Protein AF-A0A2A5CJ73-F1 (afdb_monomer_lite)

Structure (mmCIF, N/CA/C/O backbone):
data_AF-A0A2A5CJ73-F1
#
_entry.id   AF-A0A2A5CJ73-F1
#
loop_
_atom_site.group_PDB
_atom_site.id
_atom_site.type_symbol
_atom_site.label_atom_id
_atom_site.label_alt_id
_atom_site.label_comp_id
_atom_site.label_asym_id
_atom_site.label_entity_id
_atom_site.label_seq_id
_atom_site.pdbx_PDB_ins_code
_atom_site.Cartn_x
_atom_site.Cartn_y
_atom_site.Cartn_z
_atom_site.occupancy
_atom_site.B_iso_or_equiv
_atom_site.auth_seq_id
_atom_site.auth_comp_id
_atom_site.auth_asym_id
_atom_site.auth_atom_id
_atom_site.pdbx_PDB_model_num
ATOM 1 N N . MET A 1 1 ? -49.076 5.852 15.971 1.00 58.66 1 MET A N 1
ATOM 2 C CA . MET A 1 1 ? -48.192 5.176 14.999 1.00 58.66 1 MET A CA 1
ATOM 3 C C . MET A 1 1 ? -48.454 3.709 15.207 1.00 58.66 1 MET A C 1
ATOM 5 O O . MET A 1 1 ? -48.159 3.227 16.291 1.00 58.66 1 MET A O 1
ATOM 9 N N . ASP A 1 2 ? -49.042 3.044 14.218 1.00 82.94 2 ASP A N 1
ATOM 10 C CA . ASP A 1 2 ? -49.615 1.703 14.428 1.00 82.94 2 ASP A CA 1
ATOM 11 C C . ASP A 1 2 ? -48.702 0.592 13.888 1.00 82.94 2 ASP A C 1
ATOM 13 O O . ASP A 1 2 ? -49.041 -0.583 13.929 1.00 82.94 2 ASP A O 1
ATOM 17 N N . HIS A 1 3 ? -47.529 0.969 13.371 1.00 87.12 3 HIS A N 1
ATOM 18 C CA . HIS A 1 3 ? -46.555 0.065 12.771 1.00 87.12 3 HIS A CA 1
ATOM 19 C C . HIS A 1 3 ? -45.143 0.436 13.234 1.00 87.12 3 HIS A C 1
ATOM 21 O O . HIS A 1 3 ? -44.822 1.616 13.390 1.00 87.12 3 HIS A O 1
ATOM 27 N N . CYS A 1 4 ? -44.294 -0.575 13.408 1.00 87.38 4 CYS A N 1
ATOM 28 C CA . CYS A 1 4 ? -42.880 -0.443 13.747 1.00 87.38 4 CYS A CA 1
ATOM 29 C C . CYS A 1 4 ? -42.056 -1.306 12.783 1.00 87.38 4 CYS A C 1
ATOM 31 O O . CYS A 1 4 ? -42.380 -2.474 12.577 1.00 87.38 4 CYS A O 1
ATOM 33 N N . LEU A 1 5 ? -40.999 -0.741 12.192 1.00 90.50 5 LEU A N 1
ATOM 34 C CA . LEU A 1 5 ? -40.045 -1.496 11.379 1.00 90.50 5 LEU A CA 1
ATOM 35 C C . LEU A 1 5 ? -38.851 -1.895 12.249 1.00 90.50 5 LEU A C 1
ATOM 37 O O . LEU A 1 5 ? -38.089 -1.035 12.690 1.00 90.50 5 LEU A O 1
ATOM 41 N N . ILE A 1 6 ? -38.666 -3.198 12.452 1.00 90.50 6 ILE A N 1
ATOM 42 C CA . ILE A 1 6 ? -37.504 -3.752 13.151 1.00 90.50 6 ILE A CA 1
ATOM 43 C C . ILE A 1 6 ? -36.533 -4.292 12.101 1.00 90.50 6 ILE A C 1
ATOM 45 O O . ILE A 1 6 ? -36.858 -5.214 11.357 1.00 90.50 6 ILE A O 1
ATOM 49 N N . LEU A 1 7 ? -35.333 -3.714 12.043 1.00 89.06 7 LEU A N 1
ATOM 50 C CA . LEU A 1 7 ? -34.237 -4.204 11.210 1.00 89.06 7 LEU A CA 1
ATOM 51 C C . LEU A 1 7 ? -33.224 -4.912 12.106 1.00 89.06 7 LEU A C 1
ATOM 53 O O . LEU A 1 7 ? -32.677 -4.304 13.025 1.00 89.06 7 LEU A O 1
ATOM 57 N N . THR A 1 8 ? -32.968 -6.187 11.830 1.00 87.31 8 THR A N 1
ATOM 58 C CA . THR A 1 8 ? -32.001 -6.996 12.576 1.00 87.31 8 THR A CA 1
ATOM 59 C C . THR A 1 8 ? -30.959 -7.609 11.646 1.00 87.31 8 THR A C 1
ATOM 61 O O . THR A 1 8 ? -31.135 -7.671 10.428 1.00 87.31 8 THR A O 1
ATOM 64 N N . ASN A 1 9 ? -29.843 -8.044 12.220 1.00 86.19 9 ASN A N 1
ATOM 65 C CA . ASN A 1 9 ? -28.804 -8.760 11.497 1.00 86.19 9 ASN A CA 1
ATOM 66 C C . ASN A 1 9 ? -29.213 -10.233 11.295 1.00 86.19 9 ASN A C 1
ATOM 68 O O . ASN A 1 9 ? -29.682 -10.876 12.229 1.00 86.19 9 ASN A O 1
ATOM 72 N N . TYR A 1 10 ? -29.000 -10.767 10.087 1.00 88.56 10 TYR A N 1
ATOM 73 C CA . TYR A 1 10 ? -29.369 -12.144 9.733 1.00 88.56 10 TYR A CA 1
ATOM 74 C C . TYR A 1 10 ? -28.684 -13.204 10.614 1.00 88.56 10 TYR A C 1
ATOM 76 O O . TYR A 1 10 ? -29.333 -14.147 11.057 1.00 88.56 10 TYR A O 1
ATOM 84 N N . GLU A 1 11 ? -27.396 -13.034 10.916 1.00 90.44 11 GLU A N 1
ATOM 85 C CA . GLU A 1 11 ? -26.619 -13.971 11.740 1.00 90.44 11 GLU A CA 1
ATOM 86 C C . GLU A 1 11 ? -27.089 -13.955 13.198 1.00 90.44 11 GLU A C 1
ATOM 88 O O . GLU A 1 11 ? -27.282 -15.013 13.787 1.00 90.44 11 GLU A O 1
ATOM 93 N N . TYR A 1 12 ? -27.360 -12.772 13.752 1.00 88.94 12 TYR A N 1
ATOM 94 C CA . TYR A 1 12 ? -27.944 -12.614 15.083 1.00 88.94 12 TYR A CA 1
ATOM 95 C C . TYR A 1 12 ? -29.356 -13.202 15.153 1.00 88.94 12 TYR A C 1
ATOM 97 O O . TYR A 1 12 ? -29.697 -13.864 16.124 1.00 88.94 12 TYR A O 1
ATOM 105 N N . ALA A 1 13 ? -30.173 -13.018 14.115 1.00 90.25 13 ALA A N 1
ATOM 106 C CA . ALA A 1 13 ? -31.511 -13.597 14.079 1.00 90.25 13 ALA A CA 1
ATOM 107 C C . ALA A 1 13 ? -31.481 -15.136 14.017 1.00 90.25 13 ALA A C 1
ATOM 109 O O . ALA A 1 13 ? -32.323 -15.784 14.629 1.00 90.25 13 ALA A O 1
ATOM 110 N N . LYS A 1 14 ? -30.501 -15.726 13.316 1.00 89.56 14 LYS A N 1
ATOM 111 C CA . LYS A 1 14 ? -30.295 -17.186 13.259 1.00 89.56 14 LYS A CA 1
ATOM 112 C C . LYS A 1 14 ? -29.627 -17.756 14.510 1.00 89.56 14 LYS A C 1
ATOM 114 O O . LYS A 1 14 ? -29.881 -18.905 14.852 1.00 89.56 14 LYS A O 1
ATOM 119 N N . ASN A 1 15 ? -28.760 -16.987 15.163 1.00 89.38 15 ASN A N 1
ATOM 120 C CA . ASN A 1 15 ? -28.039 -17.399 16.360 1.00 89.38 15 ASN A CA 1
ATOM 121 C C . ASN A 1 15 ? -28.014 -16.269 17.410 1.00 89.38 15 ASN A C 1
ATOM 123 O O . ASN A 1 15 ? -26.980 -15.623 17.611 1.00 89.38 15 ASN A O 1
ATOM 127 N N . PRO A 1 16 ? -29.141 -16.029 18.104 1.00 87.50 16 PRO A N 1
ATOM 128 C CA . PRO A 1 16 ? -29.264 -14.917 19.048 1.00 87.50 16 PRO A CA 1
ATOM 129 C C . PRO A 1 16 ? -28.414 -15.094 20.311 1.00 87.50 16 PRO A C 1
ATOM 131 O O . PRO A 1 16 ? -28.122 -14.120 21.000 1.00 87.50 16 PRO A O 1
ATOM 134 N N . ASN A 1 17 ? -27.978 -16.324 20.595 1.00 86.75 17 ASN A N 1
ATOM 135 C CA . ASN A 1 17 ? -27.164 -16.678 21.758 1.00 86.75 17 ASN A CA 1
ATOM 136 C C . ASN A 1 17 ? -25.665 -16.770 21.418 1.00 86.75 17 ASN A C 1
ATOM 138 O O . ASN A 1 17 ? -24.947 -17.573 22.012 1.00 86.75 17 ASN A O 1
ATOM 142 N N . THR A 1 18 ? -25.193 -15.992 20.437 1.00 83.44 18 THR A N 1
ATOM 143 C CA . THR A 1 18 ? -23.768 -15.945 20.072 1.00 83.44 18 THR A CA 1
ATOM 144 C C . THR A 1 18 ? -22.880 -15.624 21.281 1.00 83.44 18 THR A C 1
ATOM 146 O O . THR A 1 18 ? -23.208 -14.766 22.103 1.00 83.44 18 THR A O 1
ATOM 149 N N . GLU A 1 19 ? -21.727 -16.292 21.375 1.00 79.62 19 GLU A N 1
ATOM 150 C CA . GLU A 1 19 ? -20.749 -16.077 22.450 1.00 79.62 19 GLU A CA 1
ATOM 151 C C . GLU A 1 19 ? -20.142 -14.664 22.413 1.00 79.62 19 GLU A C 1
ATOM 153 O O . GLU A 1 19 ? -19.728 -14.143 23.449 1.00 79.62 19 GLU A O 1
ATOM 158 N N . ASN A 1 20 ? -20.108 -14.029 21.234 1.00 82.81 20 ASN A N 1
ATOM 159 C CA . ASN A 1 20 ? -19.578 -12.681 21.049 1.00 82.81 20 ASN A CA 1
ATOM 160 C C . ASN A 1 20 ? -20.582 -11.767 20.319 1.00 82.81 20 ASN A C 1
ATOM 162 O O . ASN A 1 20 ? -20.511 -11.610 19.101 1.00 82.81 20 ASN A O 1
ATOM 166 N N . PRO A 1 21 ? -21.502 -11.100 21.040 1.00 79.25 21 PRO A N 1
ATOM 167 C CA . PRO A 1 21 ? -22.485 -10.198 20.431 1.00 79.25 21 PRO A CA 1
ATOM 168 C C . PRO A 1 21 ? -21.877 -8.900 19.870 1.00 79.25 21 PRO A C 1
ATOM 170 O O . PRO A 1 21 ? -22.584 -8.129 19.224 1.00 79.25 21 PRO A O 1
ATOM 173 N N . LEU A 1 22 ? -20.590 -8.630 20.132 1.00 81.69 22 LEU A N 1
ATOM 174 C CA . LEU A 1 22 ? -19.850 -7.492 19.576 1.00 81.69 22 LEU A CA 1
ATOM 175 C C . LEU A 1 22 ? -19.049 -7.866 18.322 1.00 81.69 22 LEU A C 1
ATOM 177 O O . LEU A 1 22 ? -18.418 -6.991 17.728 1.00 81.69 22 LEU A O 1
ATOM 181 N N . GLU A 1 23 ? -19.056 -9.140 17.918 1.00 83.69 23 GLU A N 1
ATOM 182 C CA . GLU A 1 23 ? -18.410 -9.566 16.683 1.00 83.69 23 GLU A CA 1
ATOM 183 C C . GLU A 1 23 ? -19.016 -8.824 15.487 1.00 83.69 23 GLU A C 1
ATOM 185 O O . GLU A 1 23 ? -20.234 -8.656 15.358 1.00 83.69 23 GLU A O 1
ATOM 190 N N . LYS A 1 24 ? -18.148 -8.351 14.590 1.00 84.50 24 LYS A N 1
ATOM 191 C CA . LYS A 1 24 ? -18.603 -7.725 13.354 1.00 84.50 24 LYS A CA 1
ATOM 192 C C . LYS A 1 24 ? -19.296 -8.770 12.492 1.00 84.50 24 LYS A C 1
ATOM 194 O O . LYS A 1 24 ? -18.720 -9.806 12.184 1.00 84.50 24 LYS A O 1
ATOM 199 N N . ARG A 1 25 ? -20.504 -8.436 12.037 1.00 87.69 25 ARG A N 1
ATOM 200 C CA . ARG A 1 25 ? -21.247 -9.251 11.072 1.00 87.69 25 ARG A CA 1
ATOM 201 C C . ARG A 1 25 ? -20.439 -9.545 9.810 1.00 87.69 25 ARG A C 1
ATOM 203 O O . ARG A 1 25 ? -19.621 -8.726 9.376 1.00 87.69 25 ARG A O 1
ATOM 210 N N . THR A 1 26 ? -20.768 -10.643 9.145 1.00 89.38 26 THR A N 1
ATOM 211 C CA . THR A 1 26 ? -20.181 -10.987 7.852 1.00 89.38 26 THR A CA 1
ATOM 212 C C . THR A 1 26 ? -20.426 -9.870 6.831 1.00 89.38 26 THR A C 1
ATOM 214 O O . THR A 1 26 ? -21.530 -9.323 6.706 1.00 89.38 26 THR A O 1
ATOM 217 N N . ASN A 1 27 ? -19.358 -9.499 6.111 1.00 88.44 27 ASN A N 1
ATOM 218 C CA . ASN A 1 27 ? -19.346 -8.409 5.130 1.00 88.44 27 ASN A CA 1
ATOM 219 C C . ASN A 1 27 ? -19.932 -7.088 5.691 1.00 88.44 27 ASN A C 1
ATOM 221 O O . ASN A 1 27 ? -20.788 -6.436 5.074 1.00 88.44 27 ASN A O 1
ATOM 225 N N . ALA A 1 28 ? -19.520 -6.713 6.909 1.00 87.25 28 ALA A N 1
ATOM 226 C CA . ALA A 1 28 ? -19.866 -5.437 7.527 1.00 87.25 28 ALA A CA 1
ATOM 227 C C . ALA A 1 28 ? -19.251 -4.269 6.741 1.00 87.25 28 ALA A C 1
ATOM 229 O O . ALA A 1 28 ? -18.045 -4.052 6.776 1.00 87.25 28 ALA A O 1
ATOM 230 N N . ARG A 1 29 ? -20.094 -3.501 6.046 1.00 84.06 29 ARG A N 1
ATOM 231 C CA . ARG A 1 29 ? -19.702 -2.293 5.308 1.00 84.06 29 ARG A CA 1
ATOM 232 C C . ARG A 1 29 ? -20.657 -1.158 5.636 1.00 84.06 29 ARG A C 1
ATOM 234 O O . ARG A 1 29 ? -21.866 -1.393 5.708 1.00 84.06 29 ARG A O 1
ATOM 241 N N . ASN A 1 30 ? -20.106 0.041 5.808 1.00 83.50 30 ASN A N 1
ATOM 242 C CA . ASN A 1 30 ? -20.887 1.253 6.057 1.00 83.50 30 ASN A CA 1
ATOM 243 C C . ASN A 1 30 ? -21.547 1.758 4.770 1.00 83.50 30 ASN A C 1
ATOM 245 O O . ASN A 1 30 ? -22.728 2.093 4.781 1.00 83.50 30 ASN A O 1
ATOM 249 N N . PHE A 1 31 ? -20.815 1.721 3.653 1.00 83.81 31 PHE A N 1
ATOM 250 C CA . PHE A 1 31 ? -21.318 2.084 2.332 1.00 83.81 31 PHE A CA 1
ATOM 251 C C . PHE A 1 31 ? -21.227 0.885 1.395 1.00 83.81 31 PHE A C 1
ATOM 253 O O . PHE A 1 31 ? -20.167 0.284 1.224 1.00 83.81 31 PHE A O 1
ATOM 260 N N . ARG A 1 32 ? -22.363 0.501 0.812 1.00 81.00 32 ARG A N 1
ATOM 261 C CA . ARG A 1 32 ? -22.441 -0.525 -0.231 1.00 81.00 32 ARG A CA 1
ATOM 262 C C . ARG A 1 32 ? -23.760 -0.422 -0.985 1.00 81.00 32 ARG A C 1
ATOM 264 O O . ARG A 1 32 ? -24.784 -0.068 -0.399 1.00 81.00 32 ARG A O 1
ATOM 271 N N . ASN A 1 33 ? -23.749 -0.845 -2.242 1.00 79.88 33 ASN A N 1
ATOM 272 C CA . ASN A 1 33 ? -24.978 -1.103 -2.983 1.00 79.88 33 ASN A CA 1
ATOM 273 C C . ASN A 1 33 ? -25.593 -2.398 -2.441 1.00 79.88 33 ASN A C 1
ATOM 275 O O . ASN A 1 33 ? -24.997 -3.465 -2.556 1.00 79.88 33 ASN A O 1
ATOM 279 N N . SER A 1 34 ? -26.748 -2.291 -1.783 1.00 80.06 34 SER A N 1
ATOM 280 C CA . SER A 1 34 ? -27.472 -3.441 -1.231 1.00 80.06 34 SER A CA 1
ATOM 281 C C . SER A 1 34 ? -28.790 -3.629 -1.964 1.00 80.06 34 SER A C 1
ATOM 283 O O . SER A 1 34 ? -29.455 -2.654 -2.305 1.00 80.06 34 SER A O 1
ATOM 285 N N . LEU A 1 35 ? -29.184 -4.886 -2.133 1.00 86.69 35 LEU A N 1
ATOM 286 C CA . LEU A 1 35 ? -30.511 -5.267 -2.589 1.00 86.69 35 LEU A CA 1
ATOM 287 C C . LEU A 1 35 ? -31.324 -5.768 -1.391 1.00 86.69 35 LEU A C 1
ATOM 289 O O . LEU A 1 35 ? -30.790 -6.453 -0.519 1.00 86.69 35 LEU A O 1
ATOM 293 N N . VAL A 1 36 ? -32.608 -5.420 -1.338 1.00 84.75 36 VAL A N 1
ATOM 294 C CA . VAL A 1 36 ? -33.529 -5.885 -0.296 1.00 84.75 36 VAL A CA 1
ATOM 295 C C . VAL A 1 36 ? -34.790 -6.454 -0.932 1.00 84.75 36 VAL A C 1
ATOM 297 O O . VAL A 1 36 ? -35.382 -5.843 -1.821 1.00 84.75 36 VAL A O 1
ATOM 300 N N . ARG A 1 37 ? -35.210 -7.626 -0.453 1.00 86.44 37 ARG A N 1
ATOM 301 C CA . ARG A 1 37 ? -36.500 -8.228 -0.790 1.00 86.44 37 ARG A CA 1
ATOM 302 C C . ARG A 1 37 ? -37.574 -7.664 0.130 1.00 86.44 37 ARG A C 1
ATOM 304 O O . ARG A 1 37 ? -37.618 -7.977 1.315 1.00 86.44 37 ARG A O 1
ATOM 311 N N . THR A 1 38 ? -38.395 -6.761 -0.396 1.00 89.25 38 THR A N 1
ATOM 312 C CA . THR A 1 38 ? -39.488 -6.131 0.371 1.00 89.25 38 THR A CA 1
ATOM 313 C C . THR A 1 38 ? -40.755 -6.985 0.399 1.00 89.25 38 THR A C 1
ATOM 315 O O . THR A 1 38 ? -41.609 -6.802 1.269 1.00 89.25 38 THR A O 1
ATOM 318 N N . ASP A 1 39 ? -40.853 -7.943 -0.524 1.00 89.25 39 ASP A N 1
ATOM 319 C CA . ASP A 1 39 ? -41.892 -8.966 -0.601 1.00 89.25 39 ASP A CA 1
ATOM 320 C C . ASP A 1 39 ? -41.800 -9.980 0.548 1.00 89.25 39 ASP A C 1
ATOM 322 O O . ASP A 1 39 ? -42.822 -10.501 0.977 1.00 89.25 39 ASP A O 1
ATOM 326 N N . THR A 1 40 ? -40.604 -10.202 1.105 1.00 89.19 40 THR A N 1
ATOM 327 C CA . THR A 1 40 ? -40.374 -11.119 2.236 1.00 89.19 40 THR A CA 1
ATOM 328 C C . THR A 1 40 ? -40.502 -10.451 3.606 1.00 89.19 40 THR A C 1
ATOM 330 O O . THR A 1 40 ? -40.124 -11.040 4.613 1.00 89.19 40 THR A O 1
ATOM 333 N N . PHE A 1 41 ? -40.963 -9.199 3.679 1.00 91.56 41 PHE A N 1
ATOM 334 C CA . PHE A 1 41 ? -41.127 -8.519 4.964 1.00 91.56 41 PHE A CA 1
ATOM 335 C C . PHE A 1 41 ? -42.211 -9.206 5.800 1.00 91.56 41 PHE A C 1
ATOM 337 O O . PHE A 1 41 ? -43.352 -9.332 5.357 1.00 91.56 41 PHE A O 1
ATOM 344 N N . ILE A 1 42 ? -41.867 -9.563 7.038 1.00 91.06 42 ILE A N 1
ATOM 345 C CA . ILE A 1 42 ? -42.795 -10.149 8.008 1.00 91.06 42 ILE A CA 1
ATOM 346 C C . ILE A 1 42 ? -43.786 -9.070 8.459 1.00 91.06 42 ILE A C 1
ATOM 348 O O . ILE A 1 42 ? -43.416 -8.113 9.140 1.00 91.06 42 ILE A O 1
ATOM 352 N N . ARG A 1 43 ? -45.053 -9.215 8.059 1.00 91.19 43 ARG A N 1
ATOM 353 C CA . ARG A 1 43 ? -46.149 -8.265 8.359 1.00 91.19 43 ARG A CA 1
ATOM 354 C C . ARG A 1 43 ? -47.207 -8.840 9.302 1.00 91.19 43 ARG A C 1
ATOM 356 O O . ARG A 1 43 ? -48.182 -8.167 9.610 1.00 91.19 43 ARG A O 1
ATOM 363 N N . THR A 1 44 ? -47.022 -10.083 9.731 1.00 89.56 44 THR A N 1
ATOM 364 C CA . THR A 1 44 ? -47.974 -10.878 10.518 1.00 89.56 44 THR A CA 1
ATOM 365 C C . THR A 1 44 ? -47.771 -10.743 12.029 1.00 89.56 44 THR A C 1
ATOM 367 O O . THR A 1 44 ? -48.657 -11.110 12.798 1.00 89.56 44 THR A O 1
ATOM 370 N N . ARG A 1 45 ? -46.628 -10.203 12.476 1.00 89.94 45 ARG A N 1
ATOM 371 C CA . ARG A 1 45 ? -46.294 -10.046 13.897 1.00 89.94 45 ARG A CA 1
ATOM 372 C C . ARG A 1 45 ? -47.018 -8.848 14.520 1.00 89.94 45 ARG A C 1
ATOM 374 O O . ARG A 1 45 ? -46.837 -7.716 14.079 1.00 89.94 45 ARG A O 1
ATOM 381 N N . PHE A 1 46 ? -47.731 -9.095 15.616 1.00 91.44 46 PHE A N 1
ATOM 382 C CA . PHE A 1 46 ? -48.312 -8.065 16.482 1.00 91.44 46 PHE A CA 1
ATOM 383 C C . PHE A 1 46 ? -47.499 -7.943 17.774 1.00 91.44 46 PHE A C 1
ATOM 385 O O . PHE A 1 46 ? -47.080 -8.956 18.329 1.00 91.44 46 PHE A O 1
ATOM 392 N N . LEU A 1 47 ? -47.273 -6.710 18.239 1.00 91.44 47 LEU A N 1
ATOM 393 C CA . LEU A 1 47 ? -46.563 -6.423 19.488 1.00 91.44 47 LEU A CA 1
ATOM 394 C C . LEU A 1 47 ? -47.566 -6.098 20.594 1.00 91.44 47 LEU A C 1
ATOM 396 O O . LEU A 1 47 ? -48.474 -5.290 20.384 1.00 91.44 47 LEU A O 1
ATOM 400 N N . ASN A 1 48 ? -47.387 -6.690 21.771 1.00 92.12 48 ASN A N 1
ATOM 401 C CA . ASN A 1 48 ? -48.174 -6.328 22.949 1.00 92.12 48 ASN A CA 1
ATOM 402 C C . ASN A 1 48 ? -47.626 -5.064 23.642 1.00 92.12 48 ASN A C 1
ATOM 404 O O . ASN A 1 48 ? -46.560 -4.548 23.302 1.00 92.12 48 ASN A O 1
ATOM 408 N N . GLU A 1 49 ? -48.354 -4.558 24.639 1.00 90.06 49 GLU A N 1
ATOM 409 C CA . GLU A 1 49 ? -47.984 -3.328 25.347 1.00 90.06 49 GLU A CA 1
ATOM 410 C C . GLU A 1 49 ? -46.601 -3.414 26.015 1.00 90.06 49 GLU A C 1
ATOM 412 O O . GLU A 1 49 ? -45.808 -2.476 25.912 1.00 90.06 49 GLU A O 1
ATOM 417 N N . THR A 1 50 ? -46.268 -4.548 26.639 1.00 91.38 50 THR A N 1
ATOM 418 C CA . THR A 1 50 ? -44.959 -4.768 27.270 1.00 91.38 50 THR A CA 1
ATOM 419 C C . THR A 1 50 ? -43.829 -4.749 26.239 1.00 91.38 50 THR A C 1
ATOM 421 O O . THR A 1 50 ? -42.811 -4.097 26.459 1.00 91.38 50 THR A O 1
ATOM 424 N N . GLU A 1 51 ? -44.006 -5.391 25.082 1.00 92.06 51 GLU A N 1
ATOM 425 C CA . GLU A 1 51 ? -43.025 -5.379 23.989 1.00 92.06 51 GLU A CA 1
ATOM 426 C C . GLU A 1 51 ? -42.826 -3.973 23.403 1.00 92.06 51 GLU A C 1
ATOM 428 O O . GLU A 1 51 ? -41.694 -3.561 23.133 1.00 92.06 51 GLU A O 1
ATOM 433 N N . VAL A 1 52 ? -43.904 -3.199 23.248 1.00 90.94 52 VAL A N 1
ATOM 434 C CA . VAL A 1 52 ? -43.823 -1.794 22.818 1.00 90.94 52 VAL A CA 1
ATOM 435 C C . VAL A 1 52 ? -43.045 -0.963 23.842 1.00 90.94 52 VAL A C 1
ATOM 437 O O . VAL A 1 52 ? -42.176 -0.172 23.465 1.00 90.94 52 VAL A O 1
ATOM 440 N N . GLN A 1 53 ? -43.288 -1.167 25.139 1.00 90.75 53 GLN A N 1
ATOM 441 C CA . GLN A 1 53 ? -42.525 -0.506 26.200 1.00 90.75 53 GLN A CA 1
ATOM 442 C C . GLN A 1 53 ? -41.039 -0.914 26.181 1.00 90.75 53 GLN A C 1
ATOM 444 O O . GLN A 1 53 ? -40.181 -0.044 26.350 1.00 90.75 53 GLN A O 1
ATOM 449 N N . CYS A 1 54 ? -40.707 -2.182 25.897 1.00 93.69 54 CYS A N 1
ATOM 450 C CA . CYS A 1 54 ? -39.323 -2.627 25.689 1.00 93.69 54 CYS A CA 1
ATOM 451 C C . CYS A 1 54 ? -38.645 -1.844 24.555 1.00 93.69 54 CYS A C 1
ATOM 453 O O . CYS A 1 54 ? -37.553 -1.310 24.747 1.00 93.69 54 CYS A O 1
ATOM 455 N N . ILE A 1 55 ? -39.293 -1.724 23.391 1.00 91.69 55 ILE A N 1
ATOM 456 C CA . ILE A 1 55 ? -38.751 -0.976 22.243 1.00 91.69 55 ILE A CA 1
ATOM 457 C C . ILE A 1 55 ? -38.561 0.502 22.598 1.00 91.69 55 ILE A C 1
ATOM 459 O O . ILE A 1 55 ? -37.503 1.072 22.322 1.00 91.69 55 ILE A O 1
ATOM 463 N N . ASN A 1 56 ? -39.537 1.119 23.267 1.00 91.19 56 ASN A N 1
ATOM 464 C CA . ASN A 1 56 ? -39.432 2.507 23.716 1.00 91.19 56 ASN A CA 1
ATOM 465 C C . ASN A 1 56 ? -38.256 2.707 24.682 1.00 91.19 56 ASN A C 1
ATOM 467 O O . ASN A 1 56 ? -37.548 3.711 24.586 1.00 91.19 56 ASN A O 1
ATOM 471 N N . LEU A 1 57 ? -38.002 1.745 25.578 1.00 92.69 57 LEU A N 1
ATOM 472 C CA . LEU A 1 57 ? -36.852 1.790 26.481 1.00 92.69 57 LEU A CA 1
ATOM 473 C C . LEU A 1 57 ? -35.529 1.712 25.708 1.00 92.69 57 LEU A C 1
ATOM 475 O O . LEU A 1 57 ? -34.609 2.472 26.010 1.00 92.69 57 LEU A O 1
ATOM 479 N N . ILE A 1 58 ? -35.444 0.863 24.677 1.00 91.94 58 ILE A N 1
ATOM 480 C CA . ILE A 1 58 ? -34.270 0.782 23.794 1.00 91.94 58 ILE A CA 1
ATOM 481 C C . ILE A 1 58 ? -34.035 2.120 23.086 1.00 91.94 58 ILE A C 1
ATOM 483 O O . ILE A 1 58 ? -32.920 2.646 23.119 1.00 91.94 58 ILE A O 1
ATOM 487 N N . LEU A 1 59 ? -35.076 2.695 22.477 1.00 90.94 59 LEU A N 1
ATOM 488 C CA . LEU A 1 59 ? -34.992 3.983 21.784 1.00 90.94 59 LEU A CA 1
ATOM 489 C C . LEU A 1 59 ? -34.552 5.101 22.735 1.00 90.94 59 LEU A C 1
ATOM 491 O O . LEU A 1 59 ? -33.653 5.869 22.398 1.00 90.94 59 LEU A O 1
ATOM 495 N N . LYS A 1 60 ? -35.118 5.150 23.947 1.00 92.19 60 LYS A N 1
ATOM 496 C CA . LYS A 1 60 ? -34.746 6.116 24.989 1.00 92.19 60 LYS A CA 1
ATOM 497 C C . LYS A 1 60 ? -33.301 5.958 25.444 1.00 92.19 60 LYS A C 1
ATOM 499 O O . LYS A 1 60 ? -32.577 6.946 25.490 1.00 92.19 60 LYS A O 1
ATOM 504 N N . ALA A 1 61 ? -32.862 4.734 25.728 1.00 91.19 61 ALA A N 1
ATOM 505 C CA . ALA A 1 61 ? -31.494 4.455 26.161 1.00 91.19 61 ALA A CA 1
ATOM 506 C C . ALA A 1 61 ? -30.445 4.765 25.078 1.00 91.19 61 ALA A C 1
ATOM 508 O O . ALA A 1 61 ? -29.279 5.005 25.390 1.00 91.19 61 ALA A O 1
ATOM 509 N N . ARG A 1 62 ? -30.839 4.751 23.798 1.00 90.69 62 ARG A N 1
ATOM 510 C CA . ARG A 1 62 ? -29.962 5.045 22.654 1.00 90.69 62 ARG A CA 1
ATOM 511 C C . ARG A 1 62 ? -30.110 6.468 22.105 1.00 90.69 62 ARG A C 1
ATOM 513 O O . ARG A 1 62 ? -29.310 6.864 21.253 1.00 90.69 62 ARG A O 1
ATOM 520 N N . ALA A 1 63 ? -31.085 7.243 22.575 1.00 92.38 63 ALA A N 1
ATOM 521 C CA . ALA A 1 63 ? -31.297 8.616 22.140 1.00 92.38 63 ALA A CA 1
ATOM 522 C C . ALA A 1 63 ? -30.129 9.508 22.588 1.00 92.38 63 ALA A C 1
ATOM 524 O O . ALA A 1 63 ? -29.840 9.635 23.773 1.00 92.38 63 ALA A O 1
ATOM 525 N N . ARG A 1 64 ? -29.452 10.154 21.631 1.00 90.88 64 ARG A N 1
ATOM 526 C CA . ARG A 1 64 ? -28.295 11.019 21.928 1.00 90.88 64 ARG A CA 1
ATOM 527 C C . ARG A 1 64 ? -28.658 12.463 22.257 1.00 90.88 64 ARG A C 1
ATOM 529 O O . ARG A 1 64 ? -27.871 13.145 22.901 1.00 90.88 64 ARG A O 1
ATOM 536 N N . ARG A 1 65 ? -29.794 12.96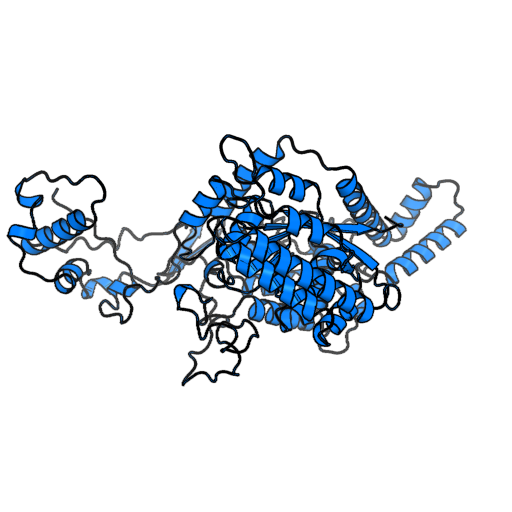0 21.755 1.00 92.94 65 ARG A N 1
ATOM 537 C CA . ARG A 1 65 ? -30.141 14.389 21.853 1.00 92.94 65 ARG A CA 1
ATOM 538 C C . ARG A 1 65 ? -31.620 14.643 22.110 1.00 92.94 65 ARG A C 1
ATOM 540 O O . ARG A 1 65 ? -31.942 15.426 22.994 1.00 92.94 65 ARG A O 1
ATOM 547 N N . TYR A 1 66 ? -32.503 13.982 21.366 1.00 91.94 66 TYR A N 1
ATOM 548 C CA . TYR A 1 66 ? -33.948 14.165 21.482 1.00 91.94 66 TYR A CA 1
ATOM 549 C C . TYR A 1 66 ? -34.671 12.819 21.417 1.00 91.94 66 TYR A C 1
ATOM 551 O O . TYR A 1 66 ? -34.225 11.905 20.723 1.00 91.94 66 TYR A O 1
ATOM 559 N N . ILE A 1 67 ? -35.794 12.727 22.127 1.00 90.94 67 ILE A N 1
ATOM 560 C CA . ILE A 1 67 ? -36.784 11.653 22.033 1.00 90.94 67 ILE A CA 1
ATOM 561 C C . ILE A 1 67 ? -38.173 12.292 22.036 1.00 90.94 67 ILE A C 1
ATOM 563 O O . ILE A 1 67 ? -38.377 13.329 22.667 1.00 90.94 67 ILE A O 1
ATOM 567 N N . ALA A 1 68 ? -39.116 11.688 21.323 1.00 89.56 68 ALA A N 1
ATOM 568 C CA . ALA A 1 68 ? -40.491 12.152 21.254 1.00 89.56 68 ALA A CA 1
ATOM 569 C C . ALA A 1 68 ? -41.450 10.964 21.333 1.00 89.56 68 ALA A C 1
ATOM 571 O O . ALA A 1 68 ? -41.130 9.862 20.896 1.00 89.56 68 ALA A O 1
ATOM 572 N N . SER A 1 69 ? -42.630 11.215 21.884 1.00 88.50 69 SER A N 1
ATOM 573 C CA . SER A 1 69 ? -43.747 10.277 21.932 1.00 88.50 69 SER A CA 1
ATOM 574 C C . SER A 1 69 ? -45.038 11.083 21.856 1.00 88.50 69 SER A C 1
ATOM 576 O O . SER A 1 69 ? -45.108 12.189 22.392 1.00 88.50 69 SER A O 1
ATOM 578 N N . SER A 1 70 ? -46.065 10.532 21.208 1.00 86.94 70 SER A N 1
ATOM 579 C CA . SER A 1 70 ? -47.408 11.124 21.188 1.00 86.94 70 SER A CA 1
ATOM 580 C C . SER A 1 70 ? -48.130 11.003 22.534 1.00 86.94 70 SER A C 1
ATOM 582 O O . SER A 1 70 ? -49.097 11.718 22.770 1.00 86.94 70 SER A O 1
ATOM 584 N N . GLN A 1 71 ? -47.672 10.103 23.410 1.00 86.38 71 GLN A N 1
ATOM 585 C CA . GLN A 1 71 ? -48.198 9.890 24.760 1.00 86.38 71 GLN A CA 1
ATOM 586 C C . GLN A 1 71 ? -47.090 10.074 25.796 1.00 86.38 71 GLN A C 1
ATOM 588 O O . GLN A 1 71 ? -45.965 9.594 25.609 1.00 86.38 71 GLN A O 1
ATOM 593 N N . LYS A 1 72 ? -47.403 10.755 26.902 1.00 88.38 72 LYS A N 1
ATOM 594 C CA . LYS A 1 72 ? -46.423 11.106 27.939 1.00 88.38 72 LYS A CA 1
ATOM 595 C C . LYS A 1 72 ? -45.840 9.861 28.603 1.00 88.38 72 LYS A C 1
ATOM 597 O O . LYS A 1 72 ? -44.649 9.823 28.890 1.00 88.38 72 LYS A O 1
ATOM 602 N N . GLU A 1 73 ? -46.658 8.839 28.800 1.00 85.88 73 GLU A N 1
ATOM 603 C CA . GLU A 1 73 ? -46.305 7.558 29.412 1.00 85.88 73 GLU A CA 1
ATOM 604 C C . GLU A 1 73 ? -45.221 6.842 28.592 1.00 85.88 73 GLU A C 1
ATOM 606 O O . GLU A 1 73 ? -44.266 6.313 29.157 1.00 85.88 73 GLU A O 1
ATOM 611 N N . GLY A 1 74 ? -45.290 6.935 27.258 1.00 86.88 74 GLY A N 1
ATOM 612 C CA . GLY A 1 74 ? -44.295 6.371 26.339 1.00 86.88 74 GLY A CA 1
ATOM 613 C C . GLY A 1 74 ? -42.896 6.993 26.445 1.00 86.88 74 GLY A C 1
ATOM 614 O O . GLY A 1 74 ? -41.928 6.388 25.992 1.00 86.88 74 GLY A O 1
ATOM 615 N N . LEU A 1 75 ? -42.756 8.167 27.078 1.00 90.38 75 LEU A N 1
ATOM 616 C CA . LEU A 1 75 ? -41.449 8.765 27.391 1.00 90.38 75 LEU A CA 1
ATOM 617 C C . LEU A 1 75 ? -40.802 8.166 28.646 1.00 90.38 75 LEU A C 1
ATOM 619 O O . LEU A 1 75 ? -39.622 8.422 28.893 1.00 90.38 75 LEU A O 1
ATOM 623 N N . TYR A 1 76 ? -41.544 7.396 29.445 1.00 92.19 76 TYR A N 1
ATOM 624 C CA . TYR A 1 76 ? -41.080 6.810 30.707 1.00 92.19 76 TYR A CA 1
ATOM 625 C C . TYR A 1 76 ? -41.345 5.296 30.785 1.00 92.19 76 TYR A C 1
ATOM 627 O O . TYR A 1 76 ? -41.928 4.836 31.772 1.00 92.19 76 TYR A O 1
ATOM 635 N N . PRO A 1 77 ? -40.924 4.507 29.775 1.00 90.06 77 PRO A N 1
ATOM 636 C CA . PRO A 1 77 ? -41.174 3.065 29.741 1.00 90.06 77 PRO A CA 1
ATOM 637 C C . PRO A 1 77 ? -40.573 2.333 30.950 1.00 90.06 77 PRO A C 1
ATOM 639 O O . PRO A 1 77 ? -41.124 1.335 31.397 1.00 90.06 77 PRO A O 1
ATOM 642 N N . GLU A 1 78 ? -39.497 2.859 31.544 1.00 89.75 78 GLU A N 1
ATOM 643 C CA . GLU A 1 78 ? -38.836 2.282 32.718 1.00 89.75 78 GLU A CA 1
ATOM 644 C C . GLU A 1 78 ? -39.715 2.201 33.977 1.00 89.75 78 GLU A C 1
ATOM 646 O O . GLU A 1 78 ? -39.400 1.439 34.884 1.00 89.75 78 GLU A O 1
ATOM 651 N N . LYS A 1 79 ? -40.810 2.970 34.061 1.00 89.06 79 LYS A N 1
ATOM 652 C CA . LYS A 1 79 ? -41.688 2.960 35.245 1.00 89.06 79 LYS A CA 1
ATOM 653 C C . LYS A 1 79 ? -42.492 1.671 35.384 1.00 89.06 79 LYS A C 1
ATOM 655 O O . LYS A 1 79 ? -42.835 1.295 36.499 1.00 89.06 79 LYS A O 1
ATOM 660 N N . ASN A 1 80 ? -42.785 1.023 34.259 1.00 81.31 80 ASN A N 1
ATOM 661 C CA . ASN A 1 80 ? -43.680 -0.130 34.188 1.00 81.31 80 ASN A CA 1
ATOM 662 C C . ASN A 1 80 ? -42.955 -1.411 33.740 1.00 81.31 80 ASN A C 1
ATOM 664 O O . ASN A 1 80 ? -43.577 -2.467 33.665 1.00 81.31 80 ASN A O 1
ATOM 668 N N . LEU A 1 81 ? -41.647 -1.336 33.461 1.00 86.06 81 LEU A N 1
ATOM 669 C CA . LEU A 1 81 ? -40.856 -2.456 32.958 1.00 86.06 81 LEU A CA 1
ATOM 670 C C . LEU A 1 81 ? -39.965 -3.045 34.060 1.00 86.06 81 LEU A C 1
ATOM 672 O O . LEU A 1 81 ? -39.078 -2.370 34.575 1.00 86.06 81 LEU A O 1
ATOM 676 N N . GLN A 1 82 ? -40.153 -4.327 34.374 1.00 82.75 82 GLN A N 1
ATOM 677 C CA . GLN A 1 82 ? -39.284 -5.099 35.275 1.00 82.75 82 GLN A CA 1
ATOM 678 C C . GLN A 1 82 ? -38.556 -6.215 34.513 1.00 82.75 82 GLN A C 1
ATOM 680 O O . GLN A 1 82 ? -38.617 -7.380 34.888 1.00 82.75 82 GLN A O 1
ATOM 685 N N . LEU A 1 83 ? -37.901 -5.864 33.404 1.00 85.50 83 LEU A N 1
ATOM 686 C CA . LEU A 1 83 ? -37.135 -6.803 32.581 1.00 85.50 83 LEU A CA 1
ATOM 687 C C . LEU A 1 83 ? -35.671 -6.385 32.526 1.00 85.50 83 LEU A C 1
ATOM 689 O O . LEU A 1 83 ? -35.349 -5.194 32.504 1.00 85.50 83 LEU A O 1
ATOM 693 N N . ASN A 1 84 ? -34.777 -7.366 32.468 1.00 87.19 84 ASN A N 1
ATOM 694 C CA . ASN A 1 84 ? -33.364 -7.104 32.241 1.00 87.19 84 ASN A CA 1
ATOM 695 C C . ASN A 1 84 ? -33.065 -6.913 30.738 1.00 87.19 84 ASN A C 1
ATOM 697 O O . ASN A 1 84 ? -33.871 -7.229 29.861 1.00 87.19 84 ASN A O 1
ATOM 701 N N . TRP A 1 85 ? -31.872 -6.402 30.419 1.00 86.06 85 TRP A N 1
ATOM 702 C CA . TRP A 1 85 ? -31.503 -6.071 29.036 1.00 86.06 85 TRP A CA 1
ATOM 703 C C . TRP A 1 85 ? -31.491 -7.281 28.086 1.00 86.06 85 TRP A C 1
ATOM 705 O O . TRP A 1 85 ? -31.803 -7.139 26.904 1.00 86.06 85 TRP A O 1
ATOM 715 N N . SER A 1 86 ? -31.173 -8.477 28.594 1.00 83.50 86 SER A N 1
ATOM 716 C CA . SER A 1 86 ? -31.175 -9.705 27.786 1.00 83.50 86 SER A CA 1
ATOM 717 C C . SER A 1 86 ? -32.590 -10.140 27.397 1.00 83.50 86 SER A C 1
ATOM 719 O O . SER A 1 86 ? -32.804 -10.630 26.292 1.00 83.50 86 SER A O 1
ATOM 721 N N . GLU A 1 87 ? -33.572 -9.902 28.267 1.00 87.44 87 GLU A N 1
ATOM 722 C CA . GLU A 1 87 ? -34.986 -10.169 27.995 1.00 87.44 87 GLU A CA 1
ATOM 723 C C . GLU A 1 87 ? -35.561 -9.147 27.015 1.00 87.44 87 GLU A C 1
ATOM 725 O O . GLU A 1 87 ? -36.245 -9.522 26.065 1.00 87.44 87 GLU A O 1
ATOM 730 N N . ILE A 1 88 ? -35.199 -7.870 27.182 1.00 90.06 88 ILE A N 1
ATOM 731 C CA . ILE A 1 88 ? -35.568 -6.781 26.266 1.00 90.06 88 ILE A CA 1
ATOM 732 C C . ILE A 1 88 ? -35.085 -7.075 24.836 1.00 90.06 88 ILE A C 1
ATOM 734 O O . ILE A 1 88 ? -35.819 -6.852 23.874 1.00 90.06 88 ILE A O 1
ATOM 738 N N . GLY A 1 89 ? -33.874 -7.620 24.681 1.00 85.88 89 GLY A N 1
ATOM 739 C CA . GLY A 1 89 ? -33.303 -7.954 23.374 1.00 85.88 89 GLY A CA 1
ATOM 740 C C . GLY A 1 89 ? -34.098 -9.001 22.584 1.00 85.88 89 GLY A C 1
ATOM 741 O O . GLY A 1 89 ? -34.125 -8.932 21.354 1.00 85.88 89 GLY A O 1
ATOM 742 N N . LYS A 1 90 ? -34.796 -9.926 23.261 1.00 88.56 90 LYS A N 1
ATOM 743 C CA . LYS A 1 90 ? -35.605 -10.976 22.611 1.00 88.56 90 LYS A CA 1
ATOM 744 C C . LYS A 1 90 ? -36.765 -10.398 21.803 1.00 88.56 90 LYS A C 1
ATOM 746 O O . LYS A 1 90 ? -37.131 -10.961 20.779 1.00 88.56 90 LYS A O 1
ATOM 751 N N . VAL A 1 91 ? -37.284 -9.234 22.203 1.00 91.19 91 VAL A N 1
ATOM 752 C CA . VAL A 1 91 ? -38.360 -8.532 21.484 1.00 91.19 91 VAL A CA 1
ATOM 753 C C . VAL A 1 91 ? -37.924 -8.127 20.070 1.00 91.19 91 VAL A C 1
ATOM 755 O O . VAL A 1 91 ? -38.757 -8.036 19.171 1.00 91.19 91 VAL A O 1
ATOM 758 N N . LEU A 1 92 ? -36.627 -7.922 19.829 1.00 90.44 92 LEU A N 1
ATOM 759 C CA . LEU A 1 92 ? -36.108 -7.550 18.510 1.00 90.44 92 LEU A CA 1
ATOM 760 C C . LEU A 1 92 ? -35.915 -8.743 17.561 1.00 90.44 92 LEU A C 1
ATOM 762 O O . LEU A 1 92 ? -35.567 -8.536 16.397 1.00 90.44 92 LEU A O 1
ATOM 766 N N . LEU A 1 93 ? -36.117 -9.976 18.033 1.00 91.06 93 LEU A N 1
ATOM 767 C CA . LEU A 1 93 ? -35.998 -11.162 17.193 1.00 91.06 93 LEU A CA 1
ATOM 768 C C . LEU A 1 93 ? -37.235 -11.312 16.296 1.00 91.06 93 LEU A C 1
ATOM 770 O O . LEU A 1 93 ? -38.357 -11.037 16.733 1.00 91.06 93 LEU A O 1
ATOM 774 N N . PRO A 1 94 ? -37.058 -11.711 15.029 1.00 91.25 94 PRO A N 1
ATOM 775 C CA . PRO A 1 94 ? -38.178 -12.094 14.183 1.00 91.25 94 PRO A CA 1
ATOM 776 C C . PRO A 1 94 ? -38.776 -13.428 14.670 1.00 91.25 94 PRO A C 1
ATOM 778 O O . PRO A 1 94 ? -38.086 -14.184 15.357 1.00 91.25 94 PRO A O 1
ATOM 781 N N . PRO A 1 95 ? -40.030 -13.743 14.301 1.00 91.25 95 PRO A N 1
ATOM 782 C CA . PRO A 1 95 ? -40.582 -15.088 14.462 1.00 91.25 95 PRO A CA 1
ATOM 783 C C . PRO A 1 95 ? -39.658 -16.146 13.835 1.00 91.25 95 PRO A C 1
ATOM 785 O O . PRO A 1 95 ? -39.193 -15.980 12.704 1.00 91.25 95 PRO A O 1
ATOM 788 N N . GLU A 1 96 ? -39.349 -17.212 14.578 1.00 87.25 96 GLU A N 1
ATOM 789 C CA . GLU A 1 96 ? -38.371 -18.231 14.159 1.00 87.25 96 GLU A CA 1
ATOM 790 C C . GLU A 1 96 ? -38.810 -18.982 12.891 1.00 87.25 96 GLU A C 1
ATOM 792 O O . GLU A 1 96 ? -37.980 -19.332 12.048 1.00 87.25 96 GLU A O 1
ATOM 797 N N . ASP A 1 97 ? -40.118 -19.173 12.730 1.00 89.69 97 ASP A N 1
ATOM 798 C CA . ASP A 1 97 ? -40.779 -19.842 11.610 1.00 89.69 97 ASP A CA 1
ATOM 799 C C . ASP A 1 97 ? -40.822 -19.007 10.322 1.00 89.69 97 ASP A C 1
ATOM 801 O O . ASP A 1 97 ? -41.129 -19.541 9.261 1.00 89.69 97 ASP A O 1
ATOM 805 N N . GLU A 1 98 ? -40.436 -17.733 10.378 1.00 90.88 98 GLU A N 1
ATOM 806 C CA . GLU A 1 98 ? -40.372 -16.827 9.222 1.00 90.88 98 GLU A CA 1
ATOM 807 C C . GLU A 1 98 ? -38.931 -16.658 8.690 1.00 90.88 98 GLU A C 1
ATOM 809 O O . GLU A 1 98 ? -38.689 -16.124 7.604 1.00 90.88 98 GLU A O 1
ATOM 814 N N . LEU A 1 99 ? -37.922 -17.143 9.428 1.00 87.69 99 LEU A N 1
ATOM 815 C CA . LEU A 1 99 ? -36.502 -16.950 9.102 1.00 87.69 99 LEU A CA 1
ATOM 816 C C . LEU A 1 99 ? -36.012 -17.706 7.859 1.00 87.69 99 LEU A C 1
ATOM 818 O O . LEU A 1 99 ? -34.868 -17.511 7.446 1.00 87.69 99 LEU A O 1
ATOM 822 N N . TRP A 1 100 ? -36.806 -18.610 7.289 1.00 86.31 100 TRP A N 1
ATOM 823 C CA . TRP A 1 100 ? -36.448 -19.344 6.068 1.00 86.31 100 TRP A CA 1
ATOM 824 C C . TRP A 1 100 ? -36.578 -18.484 4.803 1.00 86.31 100 TRP A C 1
ATOM 826 O O . TRP A 1 100 ? -35.931 -18.780 3.802 1.00 86.31 100 TRP A O 1
ATOM 836 N N . HIS A 1 101 ? -37.359 -17.399 4.858 1.00 86.25 101 HIS A N 1
ATOM 837 C CA . HIS A 1 101 ? -37.461 -16.412 3.780 1.00 86.25 101 HIS A CA 1
ATOM 838 C C . HIS A 1 101 ? -36.178 -15.592 3.588 1.00 86.25 101 HIS A C 1
ATOM 840 O O . HIS A 1 101 ? -35.978 -14.980 2.537 1.00 86.25 101 HIS A O 1
ATOM 846 N N . TYR A 1 102 ? -35.326 -15.565 4.613 1.00 86.69 102 TYR A N 1
ATOM 847 C CA . TYR A 1 102 ? -34.081 -14.816 4.646 1.00 86.69 102 TYR A CA 1
ATOM 848 C C . TYR A 1 102 ? -32.900 -15.758 4.409 1.00 86.69 102 TYR A C 1
ATOM 850 O O . TYR A 1 102 ? -32.832 -16.847 4.978 1.00 86.69 102 TYR A O 1
ATOM 858 N N . GLY A 1 103 ? -31.955 -15.322 3.578 1.00 84.19 103 GLY A N 1
ATOM 859 C CA . GLY A 1 103 ? -30.824 -16.133 3.137 1.00 84.19 103 GLY A CA 1
ATOM 860 C C . GLY A 1 103 ? -30.778 -16.285 1.615 1.00 84.19 103 GLY A C 1
ATOM 861 O O . GLY A 1 103 ? -31.505 -15.607 0.890 1.00 84.19 103 GLY A O 1
ATOM 862 N N . GLY A 1 104 ? -29.923 -17.194 1.146 1.00 87.94 104 GLY A N 1
ATOM 863 C CA . GLY A 1 104 ? -29.796 -17.535 -0.271 1.00 87.94 104 GLY A CA 1
ATOM 864 C C . GLY A 1 104 ? -29.024 -16.512 -1.108 1.00 87.94 104 GLY A C 1
ATOM 865 O O . GLY A 1 104 ? -28.286 -15.673 -0.586 1.00 87.94 104 GLY A O 1
ATOM 866 N N . GLU A 1 105 ? -29.198 -16.634 -2.421 1.00 92.06 105 GLU A N 1
ATOM 867 C CA . GLU A 1 105 ? -28.535 -15.841 -3.453 1.00 92.06 105 GLU A CA 1
ATOM 868 C C . GLU A 1 105 ? -29.590 -15.205 -4.362 1.00 92.06 105 GLU A C 1
ATOM 870 O O . GLU A 1 105 ? -30.607 -15.825 -4.687 1.00 92.06 105 GLU A O 1
ATOM 875 N N . ILE A 1 106 ? -29.352 -13.966 -4.778 1.00 91.75 106 ILE A N 1
ATOM 876 C CA . ILE A 1 106 ? -30.202 -13.224 -5.702 1.00 91.75 106 ILE A CA 1
ATOM 877 C C . ILE A 1 106 ? -29.406 -12.953 -6.971 1.00 91.75 106 ILE A C 1
ATOM 879 O O . ILE A 1 106 ? -28.321 -12.377 -6.915 1.00 91.75 106 ILE A O 1
ATOM 883 N N . TYR A 1 107 ? -29.991 -13.318 -8.109 1.00 92.94 107 TYR A N 1
ATOM 884 C CA . TYR A 1 107 ? -29.479 -13.010 -9.438 1.00 92.94 107 TYR A CA 1
ATOM 885 C C . TYR A 1 107 ? -30.444 -12.038 -10.114 1.00 92.94 107 TYR A C 1
ATOM 887 O O . TYR A 1 107 ? -31.639 -12.321 -10.215 1.00 92.94 107 TYR A O 1
ATOM 895 N N . VAL A 1 108 ? -29.945 -10.891 -10.572 1.00 92.12 108 VAL A N 1
ATOM 896 C CA . VAL A 1 108 ? -30.741 -9.914 -11.327 1.00 92.12 108 VAL A CA 1
ATOM 897 C C . VAL A 1 108 ? -30.220 -9.867 -12.753 1.00 92.12 108 VAL A C 1
ATOM 899 O O . VAL A 1 108 ? -29.081 -9.473 -12.980 1.00 92.12 108 VAL A O 1
ATOM 902 N N . GLY A 1 109 ? -31.052 -10.272 -13.712 1.00 94.19 109 GLY A N 1
ATOM 903 C CA . GLY A 1 109 ? -30.760 -10.133 -15.137 1.00 94.19 109 GLY A CA 1
ATOM 904 C C . GLY A 1 109 ? -31.065 -8.720 -15.633 1.00 94.19 109 GLY A C 1
ATOM 905 O O . GLY A 1 109 ? -32.128 -8.166 -15.341 1.00 94.19 109 GLY A O 1
ATOM 906 N N . HIS A 1 110 ? -30.144 -8.141 -16.393 1.00 93.19 110 HIS A N 1
ATOM 907 C CA . HIS A 1 110 ? -30.277 -6.822 -16.999 1.00 93.19 110 HIS A CA 1
ATOM 908 C C . HIS A 1 110 ? -30.635 -6.928 -18.489 1.00 93.19 110 HIS A C 1
ATOM 910 O O . HIS A 1 110 ? -30.482 -7.970 -19.124 1.00 93.19 110 HIS A O 1
ATOM 916 N N . LYS A 1 111 ? -31.144 -5.829 -19.064 1.00 94.88 111 LYS A N 1
ATOM 917 C CA . LYS A 1 111 ? -31.598 -5.789 -20.469 1.00 94.88 111 LYS A CA 1
ATOM 918 C C . LYS A 1 111 ? -30.474 -6.019 -21.482 1.00 94.88 111 LYS A C 1
ATOM 920 O O . LYS A 1 111 ? -30.756 -6.428 -22.601 1.00 94.88 111 LYS A O 1
ATOM 925 N N . ASP A 1 112 ? -29.235 -5.732 -21.098 1.00 90.88 112 ASP A N 1
ATOM 926 C CA . ASP A 1 112 ? -28.031 -5.941 -21.906 1.00 90.88 112 ASP A CA 1
ATOM 927 C C . ASP A 1 112 ? -27.506 -7.388 -21.847 1.00 90.88 112 ASP A C 1
ATOM 929 O O . ASP A 1 112 ? -26.481 -7.693 -22.448 1.00 90.88 112 ASP A O 1
ATOM 933 N N . GLY A 1 113 ? -28.201 -8.285 -21.136 1.00 90.38 113 GLY A N 1
ATOM 934 C CA . GLY A 1 113 ? -27.803 -9.681 -20.956 1.00 90.38 113 GLY A CA 1
ATOM 935 C C . GLY A 1 113 ? -26.821 -9.912 -19.805 1.00 90.38 113 GLY A C 1
ATOM 936 O O . GLY A 1 113 ? -26.525 -11.064 -19.495 1.00 90.38 113 GLY A O 1
ATOM 937 N N . SER A 1 114 ? -26.343 -8.856 -19.140 1.00 88.25 114 SER A N 1
ATOM 938 C CA . SER A 1 114 ? -25.520 -8.994 -17.939 1.00 88.25 114 SER A CA 1
ATOM 939 C C . SER A 1 114 ? -26.354 -9.434 -16.730 1.00 88.25 114 SER A C 1
ATOM 941 O O . SER A 1 114 ? -27.584 -9.313 -16.709 1.00 88.25 114 SER A O 1
ATOM 943 N N . SER A 1 115 ? -25.684 -9.941 -15.695 1.00 91.50 115 SER A N 1
ATOM 944 C CA . SER A 1 115 ? -26.322 -10.309 -14.431 1.00 91.50 115 SER A CA 1
ATOM 945 C C . SER A 1 115 ? -25.569 -9.736 -13.239 1.00 91.50 115 SER A C 1
ATOM 947 O O . SER A 1 115 ? -24.339 -9.788 -13.209 1.00 91.50 115 SER A O 1
ATOM 949 N N . SER A 1 116 ? -26.296 -9.274 -12.227 1.00 90.38 116 SER A N 1
ATOM 950 C CA . SER A 1 116 ? -25.740 -8.962 -10.908 1.00 90.38 116 SER A CA 1
ATOM 951 C C . SER A 1 116 ? -26.090 -10.045 -9.888 1.00 90.38 116 SER A C 1
ATOM 953 O O . SER A 1 116 ? -27.107 -10.728 -10.008 1.00 90.38 116 SER A O 1
ATOM 955 N N . TYR A 1 117 ? -25.216 -10.209 -8.896 1.00 92.12 117 TYR A N 1
ATOM 956 C CA . TYR A 1 117 ? -25.306 -11.218 -7.844 1.00 92.12 117 TYR A CA 1
ATOM 957 C C . TYR A 1 117 ? -25.325 -10.544 -6.474 1.00 92.12 117 TYR A C 1
ATOM 959 O O . TYR A 1 117 ? -24.552 -9.616 -6.238 1.00 92.12 117 TYR A O 1
ATOM 967 N N . HIS A 1 118 ? -26.162 -11.041 -5.566 1.00 92.12 118 HIS A N 1
ATOM 968 C CA . HIS A 1 118 ? -26.145 -10.667 -4.155 1.00 92.12 118 HIS A CA 1
ATOM 969 C C . HIS A 1 118 ? -26.398 -11.879 -3.255 1.00 92.12 118 HIS A C 1
ATOM 971 O O . HIS A 1 118 ? -27.423 -12.539 -3.396 1.00 92.12 118 HIS A O 1
ATOM 977 N N . ASP A 1 119 ? -25.511 -12.144 -2.294 1.00 91.44 119 ASP A N 1
ATOM 978 C CA . ASP A 1 119 ? -25.759 -13.150 -1.249 1.00 91.44 119 ASP A CA 1
ATOM 979 C C . ASP A 1 119 ? -26.496 -12.568 -0.028 1.00 91.44 119 ASP A C 1
ATOM 981 O O . ASP A 1 119 ? -26.714 -11.357 0.089 1.00 91.44 119 ASP A O 1
ATOM 985 N N . ALA A 1 120 ? -26.837 -13.434 0.929 1.00 90.00 120 ALA A N 1
ATOM 986 C CA . ALA A 1 120 ? -27.459 -13.065 2.204 1.00 90.00 120 ALA A CA 1
ATOM 987 C C . ALA A 1 120 ? -26.678 -12.010 3.018 1.00 90.00 120 ALA A C 1
ATOM 989 O O . ALA A 1 120 ? -27.245 -11.325 3.872 1.00 90.00 120 ALA A O 1
ATOM 990 N N . PHE A 1 121 ? -25.378 -11.859 2.760 1.00 90.19 121 PHE A N 1
ATOM 991 C CA . PHE A 1 121 ? -24.495 -10.902 3.420 1.00 90.19 121 PHE A CA 1
ATOM 992 C C . PHE A 1 121 ? -24.267 -9.644 2.573 1.00 90.19 121 PHE A C 1
ATOM 994 O O . PHE A 1 121 ? -23.533 -8.742 2.990 1.00 90.19 121 PHE A O 1
ATOM 1001 N N . GLY A 1 122 ? -24.918 -9.537 1.413 1.00 89.38 122 GLY A N 1
ATOM 1002 C CA . GLY A 1 122 ? -24.815 -8.425 0.477 1.00 89.38 122 GLY A CA 1
ATOM 1003 C C . GLY A 1 122 ? -23.492 -8.381 -0.285 1.00 89.38 122 GLY A C 1
ATOM 1004 O O . GLY A 1 122 ? -23.085 -7.292 -0.685 1.00 89.38 122 GLY A O 1
ATOM 1005 N N . ARG A 1 123 ? -22.790 -9.512 -0.431 1.00 90.56 123 ARG A N 1
ATOM 1006 C CA . ARG A 1 123 ? -21.610 -9.610 -1.305 1.00 90.56 123 ARG A CA 1
ATOM 1007 C C . ARG A 1 123 ? -22.042 -9.567 -2.761 1.00 90.56 123 ARG A C 1
ATOM 1009 O O . ARG A 1 123 ? -23.072 -10.135 -3.103 1.00 90.56 123 ARG A O 1
ATOM 1016 N N . THR A 1 124 ? -21.244 -8.920 -3.599 1.00 89.38 124 THR A N 1
ATOM 1017 C CA . THR A 1 124 ? -21.495 -8.798 -5.049 1.00 89.38 124 THR A CA 1
ATOM 1018 C C . THR A 1 124 ? -20.800 -9.876 -5.874 1.00 89.38 124 THR A C 1
ATOM 1020 O O . THR A 1 124 ? -21.019 -10.006 -7.076 1.00 89.38 124 THR A O 1
ATOM 1023 N N . THR A 1 125 ? -19.985 -10.691 -5.212 1.00 87.88 125 THR A N 1
ATOM 1024 C CA . THR A 1 125 ? -19.355 -11.888 -5.756 1.00 87.88 125 THR A CA 1
ATOM 1025 C C . THR A 1 125 ? -19.482 -13.047 -4.764 1.00 87.88 125 THR A C 1
ATOM 1027 O O . THR A 1 125 ? -19.502 -12.805 -3.552 1.00 87.88 125 THR A O 1
ATOM 1030 N N . PRO A 1 126 ? -19.563 -14.304 -5.240 1.00 89.00 126 PRO A N 1
ATOM 1031 C CA . PRO A 1 126 ? -19.530 -15.466 -4.360 1.00 89.00 126 PRO A CA 1
ATOM 1032 C C . PRO A 1 126 ? -18.287 -15.469 -3.463 1.00 89.00 126 PRO A C 1
ATOM 1034 O O . PRO A 1 126 ? -17.211 -15.011 -3.858 1.00 89.00 126 PRO A O 1
ATOM 1037 N N . GLU A 1 127 ? -18.425 -15.999 -2.247 1.00 89.94 127 GLU A N 1
ATOM 1038 C CA . GLU A 1 127 ? -17.310 -16.069 -1.305 1.00 89.94 127 GLU A CA 1
ATOM 1039 C C . GLU A 1 127 ? -16.165 -16.922 -1.861 1.00 89.94 127 GLU A C 1
ATOM 1041 O O . GLU A 1 127 ? -16.344 -18.091 -2.202 1.00 89.94 127 GLU A O 1
ATOM 1046 N N . ASN A 1 128 ? -14.953 -16.362 -1.883 1.00 93.00 128 ASN A N 1
ATOM 1047 C CA . ASN A 1 128 ? -13.768 -17.135 -2.228 1.00 93.00 128 ASN A CA 1
ATOM 1048 C C . ASN A 1 128 ? -13.269 -17.937 -1.014 1.00 93.00 128 ASN A C 1
ATOM 1050 O O . ASN A 1 128 ? -12.421 -17.479 -0.242 1.00 93.00 128 ASN A O 1
ATOM 1054 N N . THR A 1 129 ? -13.760 -19.167 -0.879 1.00 93.25 129 THR A N 1
ATOM 1055 C CA . THR A 1 129 ? -13.419 -20.069 0.233 1.00 93.25 129 THR A CA 1
ATOM 1056 C C . THR A 1 129 ? -11.946 -20.490 0.258 1.00 93.25 129 THR A C 1
ATOM 1058 O O . THR A 1 129 ? -11.430 -20.818 1.326 1.00 93.25 129 THR A O 1
ATOM 1061 N N . TYR A 1 130 ? -11.213 -20.402 -0.861 1.00 94.69 130 TYR A N 1
ATOM 1062 C CA . TYR A 1 130 ? -9.771 -20.690 -0.908 1.00 94.69 130 TYR A CA 1
ATOM 1063 C C . TYR A 1 130 ? -8.926 -19.678 -0.125 1.00 94.69 130 TYR A C 1
ATOM 1065 O O . TYR A 1 130 ? -7.750 -19.933 0.155 1.00 94.69 130 TYR A O 1
ATOM 1073 N N . LEU A 1 131 ? -9.496 -18.521 0.218 1.00 96.56 131 LEU A N 1
ATOM 1074 C CA . LEU A 1 131 ? -8.847 -17.517 1.055 1.00 96.56 131 LEU A CA 1
ATOM 1075 C C . LEU A 1 131 ? -9.052 -17.780 2.548 1.00 96.56 131 LEU A C 1
ATOM 1077 O O . LEU A 1 131 ? -8.337 -17.181 3.351 1.00 96.56 131 LEU A O 1
ATOM 1081 N N . ASN A 1 132 ? -9.963 -18.672 2.935 1.00 95.25 132 ASN A N 1
ATOM 1082 C CA . ASN A 1 132 ? -10.205 -18.992 4.335 1.00 95.25 132 ASN A CA 1
ATOM 1083 C C . ASN A 1 132 ? -9.042 -19.813 4.908 1.00 95.25 132 ASN A C 1
ATOM 1085 O O . ASN A 1 132 ? -8.465 -20.686 4.254 1.00 95.25 132 ASN A O 1
ATOM 1089 N N . LYS A 1 133 ? -8.669 -19.509 6.151 1.00 94.19 133 LYS A N 1
ATOM 1090 C CA . LYS A 1 133 ? -7.680 -20.272 6.911 1.00 94.19 133 LYS A CA 1
ATOM 1091 C C . LYS A 1 133 ? -8.383 -21.326 7.756 1.00 94.19 133 LYS A C 1
ATOM 1093 O O . LYS A 1 133 ? -9.423 -21.035 8.349 1.00 94.19 133 LYS A O 1
ATOM 1098 N N . PRO A 1 134 ? -7.802 -22.529 7.885 1.00 88.19 134 PRO A N 1
ATOM 1099 C CA . PRO A 1 134 ? -8.330 -23.516 8.810 1.00 88.19 134 PRO A CA 1
ATOM 1100 C C . PRO A 1 134 ? -8.258 -22.975 10.242 1.00 88.19 134 PRO A C 1
ATOM 1102 O O . PRO A 1 134 ? -7.264 -22.355 10.636 1.00 88.19 134 PRO A O 1
ATOM 1105 N N . LYS A 1 135 ? -9.297 -23.240 11.042 1.00 82.62 135 LYS A N 1
ATOM 1106 C CA . LYS A 1 135 ? -9.259 -22.952 12.479 1.00 82.62 135 LYS A CA 1
ATOM 1107 C C . LYS A 1 135 ? -8.121 -23.760 13.099 1.00 82.62 135 LYS A C 1
ATOM 1109 O O . LYS A 1 135 ? -8.094 -24.987 13.016 1.00 82.62 135 LYS A O 1
ATOM 1114 N N . ARG A 1 136 ? -7.155 -23.069 13.703 1.00 78.31 136 ARG A N 1
ATOM 1115 C CA . ARG A 1 136 ? -6.015 -23.725 14.345 1.00 78.31 136 ARG A CA 1
ATOM 1116 C C . ARG A 1 136 ? -6.477 -24.397 15.638 1.00 78.31 136 ARG A C 1
ATOM 1118 O O . ARG A 1 136 ? -7.056 -23.740 16.497 1.00 78.31 136 ARG A O 1
ATOM 1125 N N . MET A 1 137 ? -6.192 -25.689 15.779 1.00 76.06 137 MET A N 1
ATOM 1126 C CA . MET A 1 137 ? -6.455 -26.438 17.009 1.00 76.06 137 MET A CA 1
ATOM 1127 C C . MET A 1 137 ? -5.273 -26.299 17.981 1.00 76.06 137 MET A C 1
ATOM 1129 O O . MET A 1 137 ? -4.119 -26.464 17.585 1.00 76.06 137 MET A O 1
ATOM 1133 N N . GLY A 1 138 ? -5.557 -26.012 19.254 1.00 82.38 138 GLY A N 1
ATOM 1134 C CA . GLY A 1 138 ? -4.561 -25.972 20.332 1.00 82.38 138 GLY A CA 1
ATOM 1135 C C . GLY A 1 138 ? -3.910 -24.606 20.599 1.00 82.38 138 GLY A C 1
ATOM 1136 O O . GLY A 1 138 ? -4.176 -23.604 19.936 1.00 82.38 138 GLY A O 1
ATOM 1137 N N . LYS A 1 139 ? -3.051 -24.562 21.627 1.00 87.19 139 LYS A N 1
ATOM 1138 C CA . LYS A 1 139 ? -2.329 -23.346 22.042 1.00 87.19 139 LYS A CA 1
ATOM 1139 C C . LYS A 1 139 ? -1.200 -23.022 21.058 1.00 87.19 139 LYS A C 1
ATOM 1141 O O . LYS A 1 139 ? -0.477 -23.910 20.619 1.00 87.19 139 LYS A O 1
ATOM 1146 N N . ILE A 1 140 ? -1.015 -21.737 20.759 1.00 89.44 140 ILE A N 1
ATOM 1147 C CA . ILE A 1 140 ? 0.050 -21.252 19.871 1.00 89.44 140 ILE A CA 1
ATOM 1148 C C . ILE A 1 140 ? 1.348 -21.093 20.671 1.00 89.44 140 ILE A C 1
ATOM 1150 O O . ILE A 1 140 ? 1.390 -20.345 21.653 1.00 89.44 140 ILE A O 1
ATOM 1154 N N . GLY A 1 141 ? 2.417 -21.764 20.241 1.00 93.38 141 GLY A N 1
ATOM 1155 C CA . GLY A 1 141 ? 3.745 -21.618 20.824 1.00 93.38 141 GLY A CA 1
ATOM 1156 C C . GLY A 1 141 ? 4.315 -20.216 20.595 1.00 93.38 141 GLY A C 1
ATOM 1157 O O . GLY A 1 141 ? 4.087 -19.580 19.569 1.00 93.38 141 GLY A O 1
ATOM 1158 N N . GLN A 1 142 ? 5.105 -19.701 21.542 1.00 94.62 142 GLN A N 1
ATOM 1159 C CA . GLN A 1 142 ? 5.651 -18.336 21.457 1.00 94.62 142 GLN A CA 1
ATOM 1160 C C . GLN A 1 142 ? 6.523 -18.091 20.210 1.00 94.62 142 GLN A C 1
ATOM 1162 O O . GLN A 1 142 ? 6.576 -16.967 19.702 1.00 94.62 142 GLN A O 1
ATOM 1167 N N . ASN A 1 143 ? 7.241 -19.120 19.755 1.00 96.06 143 ASN A N 1
ATOM 1168 C CA . ASN A 1 143 ? 8.135 -19.055 18.599 1.00 96.06 143 ASN A CA 1
ATOM 1169 C C . ASN A 1 143 ? 7.461 -19.472 17.285 1.00 96.06 143 ASN A C 1
ATOM 1171 O O . ASN A 1 143 ? 8.089 -19.308 16.241 1.00 96.06 143 ASN A O 1
ATOM 1175 N N . ASP A 1 144 ? 6.221 -19.962 17.331 1.00 94.94 144 ASP A N 1
ATOM 1176 C CA . ASP A 1 144 ? 5.484 -20.376 16.140 1.00 94.94 144 ASP A CA 1
ATOM 1177 C C . ASP A 1 144 ? 5.214 -19.173 15.224 1.00 94.94 144 ASP A C 1
ATOM 1179 O O . ASP A 1 144 ? 5.102 -18.037 15.712 1.00 94.94 144 ASP A O 1
ATOM 1183 N N . PRO A 1 145 ? 5.046 -19.395 13.909 1.00 93.81 145 PRO A N 1
ATOM 1184 C CA . PRO A 1 145 ? 4.543 -18.372 13.003 1.00 93.81 145 PRO A CA 1
ATOM 1185 C C . PRO A 1 145 ? 3.215 -17.789 13.498 1.00 93.81 145 PRO A C 1
ATOM 1187 O O . PRO A 1 145 ? 2.320 -18.509 13.954 1.00 93.81 145 PRO A O 1
ATOM 1190 N N . CYS A 1 146 ? 3.086 -16.466 13.415 1.00 94.06 146 CYS A N 1
ATOM 1191 C CA . CYS A 1 146 ? 1.865 -15.780 13.806 1.00 94.06 146 CYS A CA 1
ATOM 1192 C C . CYS A 1 146 ? 0.702 -16.136 12.866 1.00 94.06 146 CYS A C 1
ATOM 1194 O O . CYS A 1 146 ? 0.832 -16.045 11.646 1.00 94.06 146 CYS A O 1
ATOM 1196 N N . ILE A 1 147 ? -0.465 -16.448 13.437 1.00 93.75 147 ILE A N 1
ATOM 1197 C CA . ILE A 1 147 ? -1.679 -16.825 12.689 1.00 93.75 147 ILE A CA 1
ATOM 1198 C C . ILE A 1 147 ? -2.236 -15.704 11.796 1.00 93.75 147 ILE A C 1
ATOM 1200 O O . ILE A 1 147 ? -2.922 -15.977 10.811 1.00 93.75 147 ILE A O 1
ATOM 1204 N N . CYS A 1 148 ? -1.890 -14.440 12.070 1.00 93.75 148 CYS A N 1
ATOM 1205 C CA . CYS A 1 148 ? -2.249 -13.329 11.185 1.00 93.75 148 CYS A CA 1
ATOM 1206 C C . CYS A 1 148 ? -1.492 -13.362 9.843 1.00 93.75 148 CYS A C 1
ATOM 1208 O O . CYS A 1 148 ? -1.761 -12.540 8.978 1.00 93.75 148 CYS A O 1
ATOM 1210 N N . GLY A 1 149 ? -0.545 -14.290 9.645 1.00 94.00 149 GLY A N 1
ATOM 1211 C CA . GLY A 1 149 ? 0.160 -14.467 8.373 1.00 94.00 149 GLY A CA 1
ATOM 1212 C C . GLY A 1 149 ? 1.223 -13.402 8.087 1.00 94.00 149 GLY A C 1
ATOM 1213 O O . GLY A 1 149 ? 1.611 -13.225 6.934 1.00 94.00 149 GLY A O 1
ATOM 1214 N N . SER A 1 150 ? 1.698 -12.682 9.110 1.00 92.38 150 SER A N 1
ATOM 1215 C CA . SER A 1 150 ? 2.710 -11.619 8.975 1.00 92.38 150 SER A CA 1
ATOM 1216 C C . SER A 1 150 ? 4.133 -12.121 8.709 1.00 92.38 150 SER A C 1
ATOM 1218 O O . SER A 1 150 ? 5.021 -11.315 8.462 1.00 92.38 150 SER A O 1
ATOM 1220 N N . GLY A 1 151 ? 4.387 -13.428 8.833 1.00 90.75 151 GLY A N 1
ATOM 1221 C CA . GLY A 1 151 ? 5.739 -14.005 8.801 1.00 90.75 151 GLY A CA 1
ATOM 1222 C C . GLY A 1 151 ? 6.537 -13.826 10.103 1.00 90.75 151 GLY A C 1
ATOM 1223 O O . GLY A 1 151 ? 7.560 -14.478 10.295 1.00 90.75 151 GLY A O 1
ATOM 1224 N N . LYS A 1 152 ? 6.056 -13.007 11.049 1.00 92.56 152 LYS A N 1
ATOM 1225 C CA . LYS A 1 152 ? 6.688 -12.796 12.362 1.00 92.56 152 LYS A CA 1
ATOM 1226 C C . LYS A 1 152 ? 6.336 -13.940 13.329 1.00 92.56 152 LYS A C 1
ATOM 1228 O O . LYS A 1 152 ? 5.265 -14.543 13.244 1.00 92.56 152 LYS A O 1
ATOM 1233 N N . LYS A 1 153 ? 7.207 -14.199 14.313 1.00 94.81 153 LYS A N 1
ATOM 1234 C CA . LYS A 1 153 ? 6.914 -15.108 15.445 1.00 94.81 153 LYS A CA 1
ATOM 1235 C C . LYS A 1 153 ? 5.734 -14.573 16.266 1.00 94.81 153 LYS A C 1
ATOM 1237 O O . LYS A 1 153 ? 5.645 -13.361 16.469 1.00 94.81 153 LYS A O 1
ATOM 1242 N N . TRP A 1 154 ? 4.889 -15.449 16.815 1.00 94.94 154 TRP A N 1
ATOM 1243 C CA . TRP A 1 154 ? 3.711 -15.078 17.617 1.00 94.94 154 TRP A CA 1
ATOM 1244 C C . TRP A 1 154 ? 4.040 -14.071 18.731 1.00 94.94 154 TRP A C 1
ATOM 1246 O O . TRP A 1 154 ? 3.406 -13.016 18.821 1.00 94.94 154 TRP A O 1
ATOM 1256 N N . LYS A 1 155 ? 5.110 -14.322 19.502 1.00 94.94 155 LYS A N 1
ATOM 1257 C CA . LYS A 1 155 ? 5.592 -13.434 20.583 1.00 94.94 155 LYS A CA 1
ATOM 1258 C C . LYS A 1 155 ? 6.078 -12.054 20.130 1.00 94.94 155 LYS A C 1
ATOM 1260 O O . LYS A 1 155 ? 6.291 -11.183 20.961 1.00 94.94 155 LYS A O 1
ATOM 1265 N N . LYS A 1 156 ? 6.353 -11.878 18.836 1.00 92.25 156 LYS A N 1
ATOM 1266 C CA . LYS A 1 156 ? 6.801 -10.615 18.226 1.00 92.25 156 LYS A CA 1
ATOM 1267 C C . LYS A 1 156 ? 5.703 -9.972 17.376 1.00 92.25 156 LYS A C 1
ATOM 1269 O O . LYS A 1 156 ? 5.979 -9.027 16.646 1.00 92.25 156 LYS A O 1
ATOM 1274 N N . CYS A 1 157 ? 4.482 -10.504 17.428 1.00 93.88 157 CYS A N 1
ATOM 1275 C CA . CYS A 1 157 ? 3.374 -10.045 16.609 1.00 93.88 157 CYS A CA 1
ATOM 1276 C C . CYS A 1 157 ? 2.103 -9.876 17.450 1.00 93.88 157 CYS A C 1
ATOM 1278 O O . CYS A 1 157 ? 1.949 -8.856 18.112 1.00 93.88 157 CYS A O 1
ATOM 1280 N N . CYS A 1 158 ? 1.193 -10.846 17.436 1.00 93.81 158 CYS A N 1
ATOM 1281 C CA . CYS A 1 158 ? -0.157 -10.671 17.966 1.00 93.81 158 CYS A CA 1
ATOM 1282 C C . CYS A 1 158 ? -0.352 -11.179 19.410 1.00 93.81 158 CYS A C 1
ATOM 1284 O O . CYS A 1 158 ? -1.412 -10.916 19.973 1.00 93.81 158 CYS A O 1
ATOM 1286 N N . ARG A 1 159 ? 0.647 -11.836 20.033 1.00 93.50 159 ARG A N 1
ATOM 1287 C CA . ARG A 1 159 ? 0.548 -12.374 21.410 1.00 93.50 159 ARG A CA 1
ATOM 1288 C C . ARG A 1 159 ? 0.075 -11.345 22.431 1.00 93.50 159 ARG A C 1
ATOM 1290 O O . ARG A 1 159 ? -0.864 -11.618 23.167 1.00 93.50 159 ARG A O 1
ATOM 1297 N N . ASP A 1 160 ? 0.711 -10.180 22.431 1.00 92.44 160 ASP A N 1
ATOM 1298 C CA . ASP A 1 160 ? 0.516 -9.149 23.456 1.00 92.44 160 ASP A CA 1
ATOM 1299 C C . ASP A 1 160 ? -0.472 -8.053 23.002 1.00 92.44 160 ASP A C 1
ATOM 1301 O O . ASP A 1 160 ? -0.558 -6.995 23.615 1.00 92.44 160 ASP A O 1
ATOM 1305 N N . LYS A 1 161 ? -1.200 -8.287 21.902 1.00 91.75 161 LYS A N 1
ATOM 1306 C CA . LYS A 1 161 ? -2.206 -7.366 21.347 1.00 91.75 161 LYS A CA 1
ATOM 1307 C C . LYS A 1 161 ? -3.604 -7.855 21.692 1.00 91.75 161 LYS A C 1
ATOM 1309 O O . LYS A 1 161 ? -3.816 -9.066 21.681 1.00 91.75 161 LYS A O 1
ATOM 1314 N N . ASN A 1 162 ? -4.562 -6.964 21.920 1.00 89.69 162 ASN A N 1
ATOM 1315 C CA . ASN A 1 162 ? -5.975 -7.359 21.975 1.00 89.69 162 ASN A CA 1
ATOM 1316 C C . ASN A 1 162 ? -6.507 -7.688 20.565 1.00 89.69 162 ASN A C 1
ATOM 1318 O O . ASN A 1 162 ? -5.806 -7.485 19.576 1.00 89.69 162 ASN A O 1
ATOM 1322 N N . GLU A 1 163 ? -7.724 -8.215 20.453 1.00 84.88 163 GLU A N 1
ATOM 1323 C CA . GLU A 1 163 ? -8.292 -8.629 19.164 1.00 84.88 163 GLU A CA 1
ATOM 1324 C C . GLU A 1 163 ? -8.425 -7.476 18.156 1.00 84.88 163 GLU A C 1
ATOM 1326 O O . GLU A 1 163 ? -7.945 -7.600 17.031 1.00 84.88 163 GLU A O 1
ATOM 1331 N N . ALA A 1 164 ? -8.926 -6.314 18.588 1.00 84.94 164 ALA A N 1
ATOM 1332 C CA . ALA A 1 164 ? -9.075 -5.115 17.753 1.00 84.94 164 ALA A CA 1
ATOM 1333 C C . ALA A 1 164 ? -7.741 -4.522 17.238 1.00 84.94 164 ALA A C 1
ATOM 1335 O O . ALA A 1 164 ? -7.722 -3.698 16.323 1.00 84.94 164 ALA A O 1
ATOM 1336 N N . GLN A 1 165 ? -6.607 -4.913 17.825 1.00 89.81 165 GLN A N 1
ATOM 1337 C CA . GLN A 1 165 ? -5.253 -4.514 17.415 1.00 89.81 165 GLN A CA 1
ATOM 1338 C C . GLN A 1 165 ? -4.566 -5.560 16.523 1.00 89.81 165 GLN A C 1
ATOM 1340 O O . GLN A 1 165 ? -3.392 -5.405 16.160 1.00 89.81 165 GLN A O 1
ATOM 1345 N N . ARG A 1 166 ? -5.250 -6.657 16.185 1.00 92.00 166 ARG A N 1
ATOM 1346 C CA . ARG A 1 166 ? -4.718 -7.723 15.334 1.00 92.00 166 ARG A CA 1
ATOM 1347 C C . ARG A 1 166 ? -5.319 -7.612 13.929 1.00 92.00 166 ARG A C 1
ATOM 1349 O O . ARG A 1 166 ? -6.510 -7.352 13.794 1.00 92.00 166 ARG A O 1
ATOM 1356 N N . PRO A 1 167 ? -4.521 -7.841 12.875 1.00 94.00 167 PRO A N 1
ATOM 1357 C CA . PRO A 1 167 ? -5.075 -8.132 11.560 1.00 94.00 167 PRO A CA 1
ATOM 1358 C C . PRO A 1 167 ? -5.890 -9.429 11.594 1.00 94.00 167 PRO A C 1
ATOM 1360 O O . PRO A 1 167 ? -5.609 -10.316 12.413 1.00 94.00 167 PRO A O 1
ATOM 1363 N N . ALA A 1 168 ? -6.849 -9.562 10.678 1.00 92.88 168 ALA A N 1
ATOM 1364 C CA . ALA A 1 168 ? -7.662 -10.766 10.561 1.00 92.88 168 ALA A CA 1
ATOM 1365 C C . ALA A 1 168 ? -6.786 -12.023 10.394 1.00 92.88 168 ALA A C 1
ATOM 1367 O O . ALA A 1 168 ? -5.760 -12.024 9.708 1.00 92.88 168 ALA A O 1
ATOM 1368 N N . SER A 1 169 ? -7.187 -13.107 11.059 1.00 93.25 169 SER A N 1
ATOM 1369 C CA . SER A 1 169 ? -6.426 -14.367 11.106 1.00 93.25 169 SER A CA 1
ATOM 1370 C C . SER A 1 169 ? -7.214 -15.586 10.627 1.00 93.25 169 SER A C 1
ATOM 1372 O O . SER A 1 169 ? -6.641 -16.660 10.474 1.00 93.25 169 SER A O 1
ATOM 1374 N N . ASN A 1 170 ? -8.503 -15.408 10.337 1.00 92.56 170 ASN A N 1
ATOM 1375 C CA . ASN A 1 170 ? -9.396 -16.398 9.735 1.00 92.56 170 ASN A CA 1
ATOM 1376 C C . ASN A 1 170 ? -9.278 -16.463 8.202 1.00 92.56 170 ASN A C 1
ATOM 1378 O O . ASN A 1 170 ? -9.803 -17.390 7.596 1.00 92.56 170 ASN A O 1
ATOM 1382 N N . VAL A 1 171 ? -8.569 -15.521 7.575 1.00 95.56 171 VAL A N 1
ATOM 1383 C CA . VAL A 1 171 ? -8.343 -15.471 6.124 1.00 95.56 171 VAL A CA 1
ATOM 1384 C C . VAL A 1 171 ? -6.869 -15.230 5.791 1.00 95.56 171 VAL A C 1
ATOM 1386 O O . VAL A 1 171 ? -6.081 -14.770 6.627 1.00 95.56 171 VAL A O 1
ATOM 1389 N N . ARG A 1 172 ? -6.474 -15.555 4.557 1.00 97.38 172 ARG A N 1
ATOM 1390 C CA . ARG A 1 172 ? -5.134 -15.293 4.023 1.00 97.38 172 ARG A CA 1
ATOM 1391 C C . ARG A 1 172 ? -4.811 -13.806 4.104 1.00 97.38 172 ARG A C 1
ATOM 1393 O O . ARG A 1 172 ? -5.589 -12.971 3.635 1.00 97.38 172 ARG A O 1
ATOM 1400 N N . SER A 1 173 ? -3.661 -13.511 4.700 1.00 97.44 173 SER A N 1
ATOM 1401 C CA . SER A 1 173 ? -3.125 -12.168 4.894 1.00 97.44 173 SER A CA 1
ATOM 1402 C C . SER A 1 173 ? -2.677 -11.554 3.571 1.00 97.44 173 SER A C 1
ATOM 1404 O O . SER A 1 173 ? -2.527 -12.252 2.568 1.00 97.44 173 SER A O 1
ATOM 1406 N N . ILE A 1 174 ? -2.388 -10.252 3.589 1.00 98.00 174 ILE A N 1
ATOM 1407 C CA . ILE A 1 174 ? -1.821 -9.543 2.435 1.00 98.00 174 ILE A CA 1
ATOM 1408 C C . ILE A 1 174 ? -0.529 -10.217 1.957 1.00 98.00 174 ILE A C 1
ATOM 1410 O O . ILE A 1 174 ? -0.395 -10.553 0.782 1.00 98.00 174 ILE A O 1
ATOM 1414 N N . ARG A 1 175 ? 0.382 -10.524 2.887 1.00 98.00 175 ARG A N 1
ATOM 1415 C CA . ARG A 1 175 ? 1.635 -11.226 2.589 1.00 98.00 175 ARG A CA 1
ATOM 1416 C C . ARG A 1 175 ? 1.393 -12.605 1.973 1.00 98.00 175 ARG A C 1
ATOM 1418 O O . ARG A 1 175 ? 2.023 -12.947 0.981 1.00 98.00 175 ARG A O 1
ATOM 1425 N N . GLU A 1 176 ? 0.503 -13.411 2.547 1.00 98.31 176 GLU A N 1
ATOM 1426 C CA . GLU A 1 176 ? 0.225 -14.760 2.031 1.00 98.31 176 GLU A CA 1
ATOM 1427 C C . GLU A 1 176 ? -0.389 -14.725 0.628 1.00 98.31 176 GLU A C 1
ATOM 1429 O O . GLU A 1 176 ? -0.051 -15.576 -0.195 1.00 98.31 176 GLU A O 1
ATOM 1434 N N . ARG A 1 177 ? -1.247 -13.735 0.348 1.00 98.50 177 ARG A N 1
ATOM 1435 C CA . ARG A 1 177 ? -1.810 -13.498 -0.987 1.00 98.50 177 ARG A CA 1
ATOM 1436 C C . ARG A 1 177 ? -0.729 -13.069 -1.974 1.00 98.50 177 ARG A C 1
ATOM 1438 O O . ARG A 1 177 ? -0.640 -13.680 -3.027 1.00 98.50 177 ARG A O 1
ATOM 1445 N N . ASN A 1 178 ? 0.145 -12.127 -1.619 1.00 98.56 178 ASN A N 1
ATOM 1446 C CA . ASN A 1 178 ? 1.253 -11.719 -2.492 1.00 98.56 178 ASN A CA 1
ATOM 1447 C C . ASN A 1 178 ? 2.213 -12.877 -2.797 1.00 98.56 178 ASN A C 1
ATOM 1449 O O . ASN A 1 178 ? 2.567 -13.081 -3.947 1.00 98.56 178 ASN A O 1
ATOM 1453 N N . LEU A 1 179 ? 2.561 -13.708 -1.810 1.00 98.69 179 LEU A N 1
ATOM 1454 C CA . LEU A 1 179 ? 3.390 -14.895 -2.057 1.00 98.69 179 LEU A CA 1
ATOM 1455 C C . LEU A 1 179 ? 2.674 -15.940 -2.928 1.00 98.69 179 LEU A C 1
ATOM 1457 O O . LEU A 1 179 ? 3.306 -16.638 -3.715 1.00 98.69 179 LEU A O 1
ATOM 1461 N N . ALA A 1 180 ? 1.354 -16.090 -2.785 1.00 98.56 180 ALA A N 1
ATOM 1462 C CA . ALA A 1 180 ? 0.567 -16.928 -3.690 1.00 98.56 180 ALA A CA 1
ATOM 1463 C C . ALA A 1 180 ? 0.481 -16.330 -5.103 1.00 98.56 180 ALA A C 1
ATOM 1465 O O . ALA A 1 180 ? 0.373 -17.078 -6.073 1.00 98.56 180 ALA A O 1
ATOM 1466 N N . PHE A 1 181 ? 0.537 -15.004 -5.214 1.00 98.75 181 PHE A N 1
ATOM 1467 C CA . PHE A 1 181 ? 0.562 -14.291 -6.479 1.00 98.75 181 PHE A CA 1
ATOM 1468 C C . PHE A 1 181 ? 1.900 -14.481 -7.202 1.00 98.75 181 PHE A C 1
ATOM 1470 O O . PHE A 1 181 ? 1.869 -14.932 -8.341 1.00 98.75 181 PHE A O 1
ATOM 1477 N N . CYS A 1 182 ? 3.044 -14.284 -6.526 1.00 98.75 182 CYS A N 1
ATOM 1478 C CA . CYS A 1 182 ? 4.382 -14.554 -7.077 1.00 98.75 182 CYS A CA 1
ATOM 1479 C C . CYS A 1 182 ? 4.482 -15.985 -7.623 1.00 98.75 182 CYS A C 1
ATOM 1481 O O . CYS A 1 182 ? 4.699 -16.168 -8.815 1.00 98.75 182 CYS A O 1
ATOM 1483 N N . ARG A 1 183 ? 4.154 -16.998 -6.805 1.00 98.62 183 ARG A N 1
ATOM 1484 C CA . ARG A 1 183 ? 4.137 -18.406 -7.252 1.00 98.62 183 ARG A CA 1
ATOM 1485 C C . ARG A 1 183 ? 3.195 -18.667 -8.428 1.00 98.62 183 ARG A C 1
ATOM 1487 O O . ARG A 1 183 ? 3.447 -19.539 -9.255 1.00 98.62 183 ARG A O 1
ATOM 1494 N N . GLY A 1 184 ? 2.068 -17.955 -8.478 1.00 98.56 184 GLY A N 1
ATOM 1495 C CA . GLY A 1 184 ? 1.130 -18.039 -9.594 1.00 98.56 184 GLY A CA 1
ATOM 1496 C C . GLY A 1 184 ? 1.737 -17.495 -10.882 1.00 98.56 184 GLY A C 1
ATOM 1497 O O . GLY A 1 184 ? 1.673 -18.172 -11.901 1.00 98.56 184 GLY A O 1
ATOM 1498 N N . ILE A 1 185 ? 2.382 -16.327 -10.813 1.00 98.69 185 ILE A N 1
ATOM 1499 C CA . ILE A 1 185 ? 3.119 -15.723 -11.928 1.00 98.69 185 ILE A CA 1
ATOM 1500 C C . ILE A 1 185 ? 4.224 -16.668 -12.410 1.00 98.69 185 ILE A C 1
ATOM 1502 O O . ILE A 1 185 ? 4.273 -16.977 -13.595 1.00 98.69 185 ILE A O 1
ATOM 1506 N N . GLU A 1 186 ? 5.066 -17.186 -11.511 1.00 98.50 186 GLU A N 1
ATOM 1507 C CA . GLU A 1 186 ? 6.147 -18.115 -11.875 1.00 98.50 186 GLU A CA 1
ATOM 1508 C C . GLU A 1 186 ? 5.622 -19.363 -12.596 1.00 98.50 186 GLU A C 1
ATOM 1510 O O . GLU A 1 186 ? 6.241 -19.856 -13.540 1.00 98.50 186 GLU A O 1
ATOM 1515 N N . LYS A 1 187 ? 4.464 -19.880 -12.168 1.00 98.25 187 LYS A N 1
ATOM 1516 C CA . LYS A 1 187 ? 3.811 -21.017 -12.818 1.00 98.25 187 LYS A CA 1
ATOM 1517 C C . LYS A 1 187 ? 3.251 -20.648 -14.192 1.00 98.25 187 LYS A C 1
ATOM 1519 O O . LYS A 1 187 ? 3.498 -21.390 -15.137 1.00 98.25 187 LYS A O 1
ATOM 1524 N N . ILE A 1 188 ? 2.517 -19.536 -14.299 1.00 98.44 188 ILE A N 1
ATOM 1525 C CA . ILE A 1 188 ? 1.934 -19.047 -15.563 1.00 98.44 188 ILE A CA 1
ATOM 1526 C C . ILE A 1 188 ? 3.039 -18.824 -16.601 1.00 98.44 188 ILE A C 1
ATOM 1528 O O . ILE A 1 188 ? 2.897 -19.218 -17.752 1.00 98.44 188 ILE A O 1
ATOM 1532 N N . LEU A 1 189 ? 4.168 -18.260 -16.173 1.00 98.25 189 LEU A N 1
ATOM 1533 C CA . LEU A 1 189 ? 5.310 -17.956 -17.032 1.00 98.25 189 LEU A CA 1
ATOM 1534 C C . LEU A 1 189 ? 6.253 -19.142 -17.263 1.00 98.25 189 LEU A C 1
ATOM 1536 O O . LEU A 1 189 ? 7.203 -19.015 -18.027 1.00 98.25 189 LEU A O 1
ATOM 1540 N N . GLY A 1 190 ? 6.028 -20.287 -16.611 1.00 97.50 190 GLY A N 1
ATOM 1541 C CA . GLY A 1 190 ? 6.879 -21.476 -16.728 1.00 97.50 190 GLY A CA 1
ATOM 1542 C C . GLY A 1 190 ? 8.268 -21.351 -16.086 1.00 97.50 190 GLY A C 1
ATOM 1543 O O . GLY A 1 190 ? 9.117 -22.210 -16.326 1.00 97.50 190 GLY A O 1
ATOM 1544 N N . LEU A 1 191 ? 8.488 -20.339 -15.240 1.00 96.56 191 LEU A N 1
ATOM 1545 C CA . LEU A 1 191 ? 9.743 -20.100 -14.507 1.00 96.56 191 LEU A CA 1
ATOM 1546 C C . LEU A 1 191 ? 10.021 -21.169 -13.438 1.00 96.56 191 LEU A C 1
ATOM 1548 O O . LEU A 1 191 ? 11.160 -21.369 -13.039 1.00 96.56 191 LEU A O 1
ATOM 1552 N N . THR A 1 192 ? 8.990 -21.899 -13.000 1.00 92.88 192 THR A N 1
ATOM 1553 C CA . THR A 1 192 ? 9.156 -23.079 -12.123 1.00 92.88 192 THR A CA 1
ATOM 1554 C C . THR A 1 192 ? 9.776 -24.293 -12.829 1.00 92.88 192 THR A C 1
ATOM 1556 O O . THR A 1 192 ? 10.149 -25.260 -12.166 1.00 92.88 192 THR A O 1
ATOM 1559 N N . GLY A 1 193 ? 9.834 -24.271 -14.164 1.00 90.69 193 GLY A N 1
ATOM 1560 C CA . GLY A 1 193 ? 10.402 -25.326 -14.994 1.00 90.69 193 GLY A CA 1
ATOM 1561 C C . GLY A 1 193 ? 11.787 -24.951 -15.512 1.00 90.69 193 GLY A C 1
ATOM 1562 O O . GLY A 1 193 ? 12.710 -24.719 -14.742 1.00 90.69 193 GLY A O 1
ATOM 1563 N N . TYR A 1 194 ? 11.930 -24.933 -16.837 1.00 90.88 194 TYR A N 1
ATOM 1564 C CA . TYR A 1 194 ? 13.198 -24.678 -17.528 1.00 90.88 194 TYR A CA 1
ATOM 1565 C C . TYR A 1 194 ? 13.248 -23.321 -18.245 1.00 90.88 194 TYR A C 1
ATOM 1567 O O . TYR A 1 194 ? 14.279 -23.001 -18.832 1.00 90.88 194 TYR A O 1
ATOM 1575 N N . LYS A 1 195 ? 12.154 -22.542 -18.246 1.00 96.44 195 LYS A N 1
ATOM 1576 C CA . LYS A 1 195 ? 12.109 -21.264 -18.967 1.00 96.44 195 LYS A CA 1
ATOM 1577 C C . LYS A 1 195 ? 12.971 -20.217 -18.270 1.00 96.44 195 LYS A C 1
ATOM 1579 O O . LYS A 1 195 ? 12.876 -20.019 -17.061 1.00 96.44 195 LYS A O 1
ATOM 1584 N N . THR A 1 196 ? 13.776 -19.524 -19.059 1.00 96.50 196 THR A N 1
ATOM 1585 C CA . THR A 1 196 ? 14.562 -18.360 -18.654 1.00 96.50 196 THR A CA 1
ATOM 1586 C C . THR A 1 196 ? 13.741 -17.075 -18.777 1.00 96.50 196 THR A C 1
ATOM 1588 O O . THR A 1 196 ? 12.678 -17.045 -19.400 1.00 96.50 196 THR A O 1
ATOM 1591 N N . TRP A 1 197 ? 14.252 -15.968 -18.228 1.00 96.44 197 TRP A N 1
ATOM 1592 C CA . TRP A 1 197 ? 13.632 -14.656 -18.444 1.00 96.44 197 TRP A CA 1
ATOM 1593 C C . TRP A 1 197 ? 13.629 -14.242 -19.924 1.00 96.44 197 TRP A C 1
ATOM 1595 O O . TRP A 1 197 ? 12.725 -13.546 -20.380 1.00 96.44 197 TRP A O 1
ATOM 1605 N N . GLU A 1 198 ? 14.613 -14.688 -20.707 1.00 96.44 198 GLU A N 1
ATOM 1606 C CA . GLU A 1 198 ? 14.620 -14.458 -22.150 1.00 96.44 198 GLU A CA 1
ATOM 1607 C C . GLU A 1 198 ? 13.476 -15.200 -22.851 1.00 96.44 198 GLU A C 1
ATOM 1609 O O . GLU A 1 198 ? 12.769 -14.585 -23.651 1.00 96.44 198 GLU A O 1
ATOM 1614 N N . ASP A 1 199 ? 13.232 -16.464 -22.490 1.00 97.06 199 ASP A N 1
ATOM 1615 C CA . ASP A 1 199 ? 12.100 -17.242 -23.014 1.00 97.06 199 ASP A CA 1
ATOM 1616 C C . ASP A 1 199 ? 10.769 -16.559 -22.681 1.00 97.06 199 ASP A C 1
ATOM 1618 O O . ASP A 1 199 ? 9.910 -16.406 -23.550 1.00 97.06 199 ASP A O 1
ATOM 1622 N N . VAL A 1 200 ? 10.624 -16.052 -21.449 1.00 97.25 200 VAL A N 1
ATOM 1623 C CA . VAL A 1 200 ? 9.450 -15.260 -21.056 1.00 97.25 200 VAL A CA 1
ATOM 1624 C C . VAL A 1 200 ? 9.274 -14.061 -21.984 1.00 97.25 200 VAL A C 1
ATOM 1626 O O . VAL A 1 200 ? 8.205 -13.909 -22.564 1.00 97.25 200 VAL A O 1
ATOM 1629 N N . ARG A 1 201 ? 10.303 -13.231 -22.196 1.00 96.69 201 ARG A N 1
ATOM 1630 C CA . ARG A 1 201 ? 10.191 -12.038 -23.061 1.00 96.69 201 ARG A CA 1
ATOM 1631 C C . ARG A 1 201 ? 9.853 -12.380 -24.518 1.00 96.69 201 ARG A C 1
ATOM 1633 O O . ARG A 1 201 ? 9.212 -11.570 -25.194 1.00 96.69 201 ARG A O 1
ATOM 1640 N N . ARG A 1 202 ? 10.262 -13.555 -25.011 1.00 95.75 202 ARG A N 1
ATOM 1641 C CA . ARG A 1 202 ? 9.942 -14.047 -26.366 1.00 95.75 202 ARG A CA 1
ATOM 1642 C C . ARG A 1 202 ? 8.507 -14.561 -26.493 1.00 95.75 202 ARG A C 1
ATOM 1644 O O . ARG A 1 202 ? 7.921 -14.415 -27.558 1.00 95.75 202 ARG A O 1
ATOM 1651 N N . GLU A 1 203 ? 7.938 -15.119 -25.428 1.00 96.06 203 GLU A N 1
ATOM 1652 C CA . GLU A 1 203 ? 6.639 -15.810 -25.466 1.00 96.06 203 GLU A CA 1
ATOM 1653 C C . GLU A 1 203 ? 5.492 -15.065 -24.749 1.00 96.06 203 GLU A C 1
ATOM 1655 O O . GLU A 1 203 ? 4.333 -15.486 -24.832 1.00 96.06 203 GLU A O 1
ATOM 1660 N N . PHE A 1 204 ? 5.782 -13.984 -24.013 1.00 97.19 204 PHE A N 1
ATOM 1661 C CA . PHE A 1 204 ? 4.813 -13.256 -23.184 1.00 97.19 204 PHE A CA 1
ATOM 1662 C C . PHE A 1 204 ? 3.665 -12.652 -24.007 1.00 97.19 204 PHE A C 1
ATOM 1664 O O . PHE A 1 204 ? 3.883 -11.767 -24.818 1.00 97.19 204 PHE A O 1
ATOM 1671 N N . ASN A 1 205 ? 2.423 -13.072 -23.789 1.00 95.56 205 ASN A N 1
ATOM 1672 C CA . ASN A 1 205 ? 1.322 -12.785 -24.708 1.00 95.56 205 ASN A CA 1
ATOM 1673 C C . ASN A 1 205 ? 0.035 -12.445 -23.945 1.00 95.56 205 ASN A C 1
ATOM 1675 O O . ASN A 1 205 ? 0.014 -12.388 -22.715 1.00 95.56 205 ASN A O 1
ATOM 1679 N N . GLU A 1 206 ? -1.043 -12.218 -24.690 1.00 96.75 206 GLU A N 1
ATOM 1680 C CA . GLU A 1 206 ? -2.348 -11.808 -24.165 1.00 96.75 206 GLU A CA 1
ATOM 1681 C C . GLU A 1 206 ? -2.941 -12.798 -23.155 1.00 96.75 206 GLU A C 1
ATOM 1683 O O . GLU A 1 206 ? -3.531 -12.382 -22.159 1.00 96.75 206 GLU A O 1
ATOM 1688 N N . GLU A 1 207 ? -2.726 -14.100 -23.355 1.00 98.25 207 GLU A N 1
ATOM 1689 C CA . GLU A 1 207 ? -3.190 -15.130 -22.426 1.00 98.25 207 GLU A CA 1
ATOM 1690 C C . GLU A 1 207 ? -2.408 -15.076 -21.107 1.00 98.25 207 GLU A C 1
ATOM 1692 O O . GLU A 1 207 ? -3.001 -15.172 -20.034 1.00 98.25 207 GLU A O 1
ATOM 1697 N N . HIS A 1 208 ? -1.093 -14.828 -21.157 1.00 98.56 208 HIS A N 1
ATOM 1698 C CA . HIS A 1 208 ? -0.300 -14.610 -19.943 1.00 98.56 208 HIS A CA 1
ATOM 1699 C C . HIS A 1 208 ? -0.797 -13.383 -19.162 1.00 98.56 208 HIS A C 1
ATOM 1701 O O . HIS A 1 208 ? -0.976 -13.465 -17.946 1.00 98.56 208 HIS A O 1
ATOM 1707 N N . VAL A 1 209 ? -1.067 -12.262 -19.844 1.00 98.38 209 VAL A N 1
ATOM 1708 C CA . VAL A 1 209 ? -1.637 -11.054 -19.216 1.00 98.38 209 VAL A CA 1
ATOM 1709 C C . VAL A 1 209 ? -2.970 -11.378 -18.544 1.00 98.38 209 VAL A C 1
ATOM 1711 O O . VAL A 1 209 ? -3.147 -11.095 -17.355 1.00 98.38 209 VAL A O 1
ATOM 1714 N N . LYS A 1 210 ? -3.883 -12.017 -19.280 1.00 98.50 210 LYS A N 1
ATOM 1715 C CA . LYS A 1 210 ? -5.208 -12.382 -18.784 1.00 98.50 210 LYS A CA 1
ATOM 1716 C C . LYS A 1 210 ? -5.116 -13.272 -17.545 1.00 98.50 210 LYS A C 1
ATOM 1718 O O . LYS A 1 210 ? -5.650 -12.899 -16.502 1.00 98.50 210 LYS A O 1
ATOM 1723 N N . GLN A 1 211 ? -4.367 -14.374 -17.609 1.00 98.75 211 GLN A N 1
ATOM 1724 C CA . GLN A 1 211 ? -4.209 -15.308 -16.488 1.00 98.75 211 GLN A CA 1
ATOM 1725 C C . GLN A 1 211 ? -3.590 -14.645 -15.250 1.00 98.75 211 GLN A C 1
ATOM 1727 O O . GLN A 1 211 ? -4.026 -14.899 -14.124 1.00 98.75 211 GLN A O 1
ATOM 1732 N N . ILE A 1 212 ? -2.593 -13.770 -15.432 1.00 98.81 212 ILE A N 1
ATOM 1733 C CA . ILE A 1 212 ? -1.961 -13.046 -14.320 1.00 98.81 212 ILE A CA 1
ATOM 1734 C C . ILE A 1 212 ? -2.982 -12.128 -13.634 1.00 98.81 212 ILE A C 1
ATOM 1736 O O . ILE A 1 212 ? -3.102 -12.148 -12.407 1.00 98.81 212 ILE A O 1
ATOM 1740 N N . HIS A 1 213 ? -3.751 -11.346 -14.393 1.00 98.44 213 HIS A N 1
ATOM 1741 C CA . HIS A 1 213 ? -4.732 -10.424 -13.813 1.00 98.44 213 HIS A CA 1
ATOM 1742 C C . HIS A 1 213 ? -5.983 -11.129 -13.265 1.00 98.44 213 HIS A C 1
ATOM 1744 O O . HIS A 1 213 ? -6.543 -10.677 -12.261 1.00 98.44 213 HIS A O 1
ATOM 1750 N N . GLU A 1 214 ? -6.388 -12.264 -13.838 1.00 97.88 214 GLU A N 1
ATOM 1751 C CA . GLU A 1 214 ? -7.410 -13.145 -13.264 1.00 97.88 214 GLU A CA 1
ATOM 1752 C C . GLU A 1 214 ? -6.953 -13.725 -11.923 1.00 97.88 214 GLU A C 1
ATOM 1754 O O . GLU A 1 214 ? -7.706 -13.674 -10.948 1.00 97.88 214 GLU A O 1
ATOM 1759 N N . HIS A 1 215 ? -5.701 -14.192 -11.823 1.00 98.19 215 HIS A N 1
ATOM 1760 C CA . HIS A 1 215 ? -5.130 -14.674 -10.561 1.00 98.19 215 HIS A CA 1
ATOM 1761 C C . HIS A 1 215 ? -5.039 -13.558 -9.512 1.00 98.19 215 HIS A C 1
ATOM 1763 O O . HIS A 1 215 ? -5.376 -13.764 -8.343 1.00 98.19 215 HIS A O 1
ATOM 1769 N N . PHE A 1 216 ? -4.665 -12.342 -9.923 1.00 98.00 216 PHE A N 1
ATOM 1770 C CA . PHE A 1 216 ? -4.692 -11.178 -9.037 1.00 98.00 216 PHE A CA 1
ATOM 1771 C C . PHE A 1 216 ? -6.112 -10.889 -8.523 1.00 98.00 216 PHE A C 1
ATOM 1773 O O . PHE A 1 216 ? -6.314 -10.756 -7.315 1.00 98.00 216 PHE A O 1
ATOM 1780 N N . SER A 1 217 ? -7.114 -10.854 -9.411 1.00 95.94 217 SER A N 1
ATOM 1781 C CA . SER A 1 217 ? -8.519 -10.628 -9.038 1.00 95.94 217 SER A CA 1
ATOM 1782 C C . SER A 1 217 ? -9.078 -11.752 -8.156 1.00 95.94 217 SER A C 1
ATOM 1784 O O . SER A 1 217 ? -9.832 -11.492 -7.218 1.00 95.94 217 SER A O 1
ATOM 1786 N N . PHE A 1 218 ? -8.660 -12.998 -8.394 1.00 96.44 218 PHE A N 1
ATOM 1787 C CA . PHE A 1 218 ? -9.007 -14.151 -7.566 1.00 96.44 218 PHE A CA 1
ATOM 1788 C C . PHE A 1 218 ? -8.498 -13.994 -6.127 1.00 96.44 218 PHE A C 1
ATOM 1790 O O . PHE A 1 218 ? -9.231 -14.266 -5.173 1.00 96.44 218 PHE A O 1
ATOM 1797 N N . LEU A 1 219 ? -7.260 -13.522 -5.951 1.00 97.38 219 LEU A N 1
ATOM 1798 C CA . LEU A 1 219 ? -6.667 -13.263 -4.635 1.00 97.38 219 LEU A CA 1
ATOM 1799 C C . LEU A 1 219 ? -7.231 -12.007 -3.960 1.00 97.38 219 LEU A C 1
ATOM 1801 O O . LEU A 1 219 ? -7.200 -11.905 -2.728 1.00 97.38 219 LEU A O 1
ATOM 1805 N N . TRP A 1 220 ? -7.784 -11.082 -4.742 1.00 96.62 220 TRP A N 1
ATOM 1806 C CA . TRP A 1 220 ? -8.358 -9.821 -4.281 1.00 96.62 220 TRP A CA 1
ATOM 1807 C C . TRP A 1 220 ? -9.806 -9.613 -4.760 1.00 96.62 220 TRP A C 1
ATOM 1809 O O . TRP A 1 220 ? -10.067 -8.694 -5.541 1.00 96.62 220 TRP A O 1
ATOM 1819 N N . PRO A 1 221 ? -10.778 -10.415 -4.275 1.00 93.94 221 PRO A N 1
ATOM 1820 C CA . PRO A 1 221 ? -12.189 -10.201 -4.589 1.00 93.94 221 PRO A CA 1
ATOM 1821 C C . PRO A 1 221 ? -12.667 -8.809 -4.155 1.00 93.94 221 PRO A C 1
ATOM 1823 O O . PRO A 1 221 ? -12.229 -8.313 -3.114 1.00 93.94 221 PRO A O 1
ATOM 1826 N N . ALA A 1 222 ? -13.607 -8.214 -4.896 1.00 89.50 222 ALA A N 1
ATOM 1827 C CA . ALA A 1 222 ? -14.159 -6.879 -4.614 1.00 89.50 222 ALA A CA 1
ATOM 1828 C C . ALA A 1 222 ? -14.756 -6.764 -3.197 1.00 89.50 222 ALA A C 1
ATOM 1830 O O . ALA A 1 222 ? -14.635 -5.734 -2.531 1.00 89.50 222 ALA A O 1
ATOM 1831 N N . ASP A 1 223 ? -15.325 -7.862 -2.694 1.00 89.81 223 ASP A N 1
ATOM 1832 C CA . ASP A 1 223 ? -15.912 -7.928 -1.358 1.00 89.81 223 ASP A CA 1
ATOM 1833 C C . ASP A 1 223 ? -14.876 -8.117 -0.223 1.00 89.81 223 ASP A C 1
ATOM 1835 O O . ASP A 1 223 ? -15.261 -8.171 0.945 1.00 89.81 223 ASP A O 1
ATOM 1839 N N . THR A 1 224 ? -13.566 -8.145 -0.512 1.00 92.69 224 THR A N 1
ATOM 1840 C CA . THR A 1 224 ? -12.511 -8.238 0.519 1.00 92.69 224 THR A CA 1
ATOM 1841 C C . THR A 1 224 ? -12.595 -7.075 1.514 1.00 92.69 224 THR A C 1
ATOM 1843 O O . THR A 1 224 ? -12.486 -5.915 1.123 1.00 92.69 224 THR A O 1
ATOM 1846 N N . ASP A 1 225 ? -12.705 -7.377 2.813 1.00 92.31 225 ASP A N 1
ATOM 1847 C CA . ASP A 1 225 ? -12.491 -6.402 3.893 1.00 92.31 225 ASP A CA 1
ATOM 1848 C C . ASP A 1 225 ? -10.987 -6.137 4.047 1.00 92.31 225 ASP A C 1
ATOM 1850 O O . ASP A 1 225 ? -10.306 -6.721 4.895 1.00 92.31 225 ASP A O 1
ATOM 1854 N N . LEU A 1 226 ? -10.447 -5.288 3.171 1.00 93.94 226 LEU A N 1
ATOM 1855 C CA . LEU A 1 226 ? -9.018 -4.994 3.138 1.00 93.94 226 LEU A CA 1
ATOM 1856 C C . LEU A 1 226 ? -8.538 -4.321 4.430 1.00 93.94 226 LEU A C 1
ATOM 1858 O O . LEU A 1 226 ? -7.436 -4.615 4.893 1.00 93.94 226 LEU A O 1
ATOM 1862 N N . ILE A 1 227 ? -9.367 -3.477 5.052 1.00 94.00 227 ILE A N 1
ATOM 1863 C CA . ILE A 1 227 ? -9.021 -2.770 6.291 1.00 94.00 227 ILE A CA 1
ATOM 1864 C C . ILE A 1 227 ? -8.737 -3.769 7.412 1.00 94.00 227 ILE A C 1
ATOM 1866 O O . ILE A 1 227 ? -7.785 -3.573 8.173 1.00 94.00 227 ILE A O 1
ATOM 1870 N N . SER A 1 228 ? -9.499 -4.861 7.518 1.00 93.12 228 SER A N 1
ATOM 1871 C CA . SER A 1 228 ? -9.226 -5.922 8.498 1.00 93.12 228 SER A CA 1
ATOM 1872 C C . SER A 1 228 ? -7.860 -6.601 8.305 1.00 93.12 228 SER A C 1
ATOM 1874 O O . SER A 1 228 ? -7.264 -7.063 9.281 1.00 93.12 228 SER A O 1
ATOM 1876 N N . LEU A 1 229 ? -7.336 -6.634 7.074 1.00 95.56 229 LEU A N 1
ATOM 1877 C CA . LEU A 1 229 ? -6.067 -7.282 6.722 1.00 95.56 229 LEU A CA 1
ATOM 1878 C C . LEU A 1 229 ? -4.851 -6.378 6.918 1.00 95.56 229 LEU A C 1
ATOM 1880 O O . LEU A 1 229 ? -3.732 -6.884 7.047 1.00 95.56 229 LEU A O 1
ATOM 1884 N N . LEU A 1 230 ? -5.054 -5.059 6.919 1.00 95.88 230 LEU A N 1
ATOM 1885 C CA . LEU A 1 230 ? -3.977 -4.098 7.110 1.00 95.88 230 LEU A CA 1
ATOM 1886 C C . LEU A 1 230 ? -3.306 -4.290 8.481 1.00 95.88 230 LEU A C 1
ATOM 1888 O O . LEU A 1 230 ? -3.986 -4.583 9.477 1.00 95.88 230 LEU A O 1
ATOM 1892 N N . PRO A 1 231 ? -1.978 -4.077 8.570 1.00 93.94 231 PRO A N 1
ATOM 1893 C CA . PRO A 1 231 ? -1.316 -3.890 9.853 1.00 93.94 231 PRO A CA 1
ATOM 1894 C C . PRO A 1 231 ? -2.057 -2.837 10.681 1.00 93.94 231 PRO A C 1
ATOM 1896 O O . PRO A 1 231 ? -2.557 -1.862 10.133 1.00 93.94 231 PRO A O 1
ATOM 1899 N N . LYS A 1 232 ? -2.134 -3.032 11.998 1.00 93.25 232 LYS A N 1
ATOM 1900 C CA . LYS A 1 232 ? -2.724 -2.054 12.924 1.00 93.25 232 LYS A CA 1
ATOM 1901 C C . LYS A 1 232 ? -1.624 -1.218 13.574 1.00 93.25 232 LYS A C 1
ATOM 1903 O O . LYS A 1 232 ? -0.508 -1.739 13.709 1.00 93.25 232 LYS A O 1
ATOM 1908 N N . PRO A 1 233 ? -1.916 0.015 14.031 1.00 93.62 233 PRO A N 1
ATOM 1909 C CA . PRO A 1 233 ? -0.910 0.864 14.652 1.00 93.62 233 PRO A CA 1
ATOM 1910 C C . PRO A 1 233 ? -0.247 0.154 15.837 1.00 93.62 233 PRO A C 1
ATOM 1912 O O . PRO A 1 233 ? -0.905 -0.239 16.799 1.00 93.62 233 PRO A O 1
ATOM 1915 N N . ASP A 1 234 ? 1.071 -0.024 15.773 1.00 89.69 234 ASP A N 1
ATOM 1916 C CA . ASP A 1 234 ? 1.862 -0.741 16.778 1.00 89.69 234 ASP A CA 1
ATOM 1917 C C . ASP A 1 234 ? 3.283 -0.171 16.884 1.00 89.69 234 ASP A C 1
ATOM 1919 O O . ASP A 1 234 ? 3.593 0.819 16.239 1.00 89.69 234 ASP A O 1
ATOM 1923 N N . ASN A 1 235 ? 4.163 -0.760 17.696 1.00 86.06 235 ASN A N 1
ATOM 1924 C CA . ASN A 1 235 ? 5.532 -0.249 17.873 1.00 86.06 235 ASN A CA 1
ATOM 1925 C C . ASN A 1 235 ? 6.489 -0.596 16.709 1.00 86.06 235 ASN A C 1
ATOM 1927 O O . ASN A 1 235 ? 7.702 -0.459 16.866 1.00 86.06 235 ASN A O 1
ATOM 1931 N N . THR A 1 236 ? 5.985 -1.100 15.576 1.00 91.75 236 THR A N 1
ATOM 1932 C CA . THR A 1 236 ? 6.813 -1.340 14.384 1.00 91.75 236 THR A CA 1
ATOM 1933 C C . THR A 1 236 ? 7.177 0.006 13.767 1.00 91.75 236 THR A C 1
ATOM 1935 O O . THR A 1 236 ? 6.282 0.823 13.550 1.00 91.75 236 THR A O 1
ATOM 1938 N N . PHE A 1 237 ? 8.454 0.241 13.442 1.00 95.88 237 PHE A N 1
ATOM 1939 C CA . PHE A 1 237 ? 8.825 1.437 12.682 1.00 95.88 237 PHE A CA 1
ATOM 1940 C C . PHE A 1 237 ? 8.506 1.233 11.199 1.00 95.88 237 PHE A C 1
ATOM 1942 O O . PHE A 1 237 ? 9.353 0.799 10.415 1.00 95.88 237 PHE A O 1
ATOM 1949 N N . ARG A 1 238 ? 7.228 1.436 10.868 1.00 97.50 238 ARG A N 1
ATOM 1950 C CA . ARG A 1 238 ? 6.636 1.147 9.564 1.00 97.50 238 ARG A CA 1
ATOM 1951 C C . ARG A 1 238 ? 6.586 2.410 8.711 1.00 97.50 238 ARG A C 1
ATOM 1953 O O . ARG A 1 238 ? 6.032 3.413 9.151 1.00 97.50 238 ARG A O 1
ATOM 1960 N N . ALA A 1 239 ? 7.103 2.334 7.493 1.00 98.44 239 ALA A N 1
ATOM 1961 C CA . ALA A 1 239 ? 6.992 3.393 6.499 1.00 98.44 239 ALA A CA 1
ATOM 1962 C C . ALA A 1 239 ? 5.848 3.083 5.524 1.00 98.44 239 ALA A C 1
ATOM 1964 O O . ALA A 1 239 ? 5.625 1.923 5.182 1.00 98.44 239 ALA A O 1
ATOM 1965 N N . LEU A 1 240 ? 5.129 4.100 5.064 1.00 98.75 240 LEU A N 1
ATOM 1966 C CA . LEU A 1 240 ? 4.324 4.049 3.849 1.00 98.75 240 LEU A CA 1
ATOM 1967 C C . LEU A 1 240 ? 5.079 4.820 2.773 1.00 98.75 240 LEU A C 1
ATOM 1969 O O . LEU A 1 240 ? 5.276 6.027 2.917 1.00 98.75 240 LEU A O 1
ATOM 1973 N N . TYR A 1 241 ? 5.495 4.120 1.723 1.00 98.62 241 TYR A N 1
ATOM 1974 C CA . TYR A 1 241 ? 6.095 4.758 0.563 1.00 98.62 241 TYR A CA 1
ATOM 1975 C C . TYR A 1 241 ? 5.010 5.367 -0.318 1.00 98.62 241 TYR A C 1
ATOM 1977 O O . TYR A 1 241 ? 3.986 4.735 -0.587 1.00 98.62 241 TYR A O 1
ATOM 1985 N N . THR A 1 242 ? 5.258 6.588 -0.773 1.00 98.19 242 THR A N 1
ATOM 1986 C CA . THR A 1 242 ? 4.446 7.254 -1.780 1.00 98.19 242 THR A CA 1
ATOM 1987 C C . THR A 1 242 ? 5.347 7.932 -2.793 1.00 98.19 242 THR A C 1
ATOM 1989 O O . THR A 1 242 ? 6.082 8.854 -2.458 1.00 98.19 242 THR A O 1
ATOM 1992 N N . GL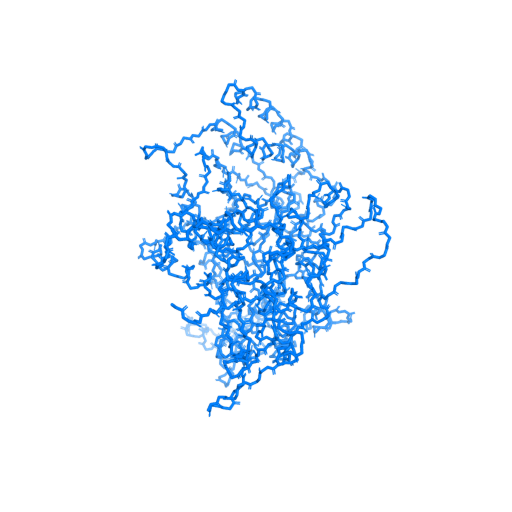Y A 1 243 ? 5.252 7.513 -4.044 1.00 95.56 243 GLY A N 1
ATOM 1993 C CA . GLY A 1 243 ? 6.129 7.992 -5.103 1.00 95.56 243 GLY A CA 1
ATOM 1994 C C . GLY A 1 243 ? 5.930 7.177 -6.369 1.00 95.56 243 GLY A C 1
ATOM 1995 O O . GLY A 1 243 ? 4.847 6.619 -6.583 1.00 95.56 243 GLY A O 1
ATOM 1996 N N . ILE A 1 244 ? 6.962 7.113 -7.202 1.00 95.19 244 ILE A N 1
ATOM 1997 C CA . ILE A 1 244 ? 6.930 6.350 -8.448 1.00 95.19 244 ILE A CA 1
ATOM 1998 C C . ILE A 1 244 ? 7.200 4.876 -8.137 1.00 95.19 244 ILE A C 1
ATOM 2000 O O . ILE A 1 244 ? 8.230 4.504 -7.582 1.00 95.19 244 ILE A O 1
ATOM 2004 N N . ILE A 1 245 ? 6.263 4.012 -8.522 1.00 95.81 245 ILE A N 1
ATOM 2005 C CA . ILE A 1 245 ? 6.383 2.561 -8.351 1.00 95.81 245 ILE A CA 1
ATOM 2006 C C . ILE A 1 245 ? 6.800 1.961 -9.694 1.00 95.81 245 ILE A C 1
ATOM 2008 O O . ILE A 1 245 ? 5.966 1.526 -10.486 1.00 95.81 245 ILE A O 1
ATOM 2012 N N . ASP A 1 246 ? 8.103 1.979 -9.962 1.00 94.81 246 ASP A N 1
ATOM 2013 C CA . ASP A 1 246 ? 8.700 1.464 -11.196 1.00 94.81 246 ASP A CA 1
ATOM 2014 C C . ASP A 1 246 ? 10.006 0.718 -10.864 1.00 94.81 246 ASP A C 1
ATOM 2016 O O . ASP A 1 246 ? 10.790 1.225 -10.056 1.00 94.81 246 ASP A O 1
ATOM 2020 N N . PRO A 1 247 ? 10.259 -0.475 -11.444 1.00 93.94 247 PRO A N 1
ATOM 2021 C CA . PRO A 1 247 ? 11.436 -1.288 -11.122 1.00 93.94 247 PRO A CA 1
ATOM 2022 C C . PRO A 1 247 ? 12.773 -0.571 -11.333 1.00 93.94 247 PRO A C 1
ATOM 2024 O O . PRO A 1 247 ? 13.757 -0.969 -10.720 1.00 93.94 247 PRO A O 1
ATOM 2027 N N . ARG A 1 248 ? 12.811 0.477 -12.164 1.00 92.19 248 ARG A N 1
ATOM 2028 C CA . ARG A 1 248 ? 14.026 1.249 -12.445 1.00 92.19 248 ARG A CA 1
ATOM 2029 C C . ARG A 1 248 ? 14.455 2.174 -11.304 1.00 92.19 248 ARG A C 1
ATOM 2031 O O . ARG A 1 248 ? 15.640 2.431 -11.184 1.00 92.19 248 ARG A O 1
ATOM 2038 N N . VAL A 1 249 ? 13.514 2.674 -10.497 1.00 92.00 249 VAL A N 1
ATOM 2039 C CA . VAL A 1 249 ? 13.788 3.716 -9.479 1.00 92.00 249 VAL A CA 1
ATOM 2040 C C . VAL A 1 249 ? 13.405 3.295 -8.068 1.00 92.00 249 VAL A C 1
ATOM 2042 O O . VAL A 1 249 ? 13.984 3.755 -7.092 1.00 92.00 249 VAL A O 1
ATOM 2045 N N . ILE A 1 250 ? 12.447 2.378 -7.913 1.00 93.25 250 ILE A N 1
ATOM 2046 C CA . ILE A 1 250 ? 11.913 2.030 -6.591 1.00 93.25 250 ILE A CA 1
ATOM 2047 C C . ILE A 1 250 ? 12.972 1.440 -5.653 1.00 93.25 250 ILE A C 1
ATOM 2049 O O . ILE A 1 250 ? 12.824 1.535 -4.430 1.00 93.25 250 ILE A O 1
ATOM 2053 N N . THR A 1 251 ? 14.032 0.836 -6.206 1.00 91.56 251 THR A N 1
ATOM 2054 C CA . THR A 1 251 ? 15.106 0.267 -5.394 1.00 91.56 251 THR A CA 1
ATOM 2055 C C . THR A 1 251 ? 15.876 1.342 -4.646 1.00 91.56 251 THR A C 1
ATOM 2057 O O . THR A 1 251 ? 16.057 1.218 -3.433 1.00 91.56 251 THR A O 1
ATOM 2060 N N . GLU A 1 252 ? 16.228 2.417 -5.349 1.00 87.31 252 GLU A N 1
ATOM 2061 C CA . GLU A 1 252 ? 16.989 3.560 -4.834 1.00 87.31 252 GLU A CA 1
ATOM 2062 C C . GLU A 1 252 ? 16.321 4.175 -3.604 1.00 87.31 252 GLU A C 1
ATOM 2064 O O . GLU A 1 252 ? 16.983 4.556 -2.636 1.00 87.31 252 GLU A O 1
ATOM 2069 N N . PHE A 1 253 ? 14.987 4.186 -3.610 1.00 87.75 253 PHE A N 1
ATOM 2070 C CA . PHE A 1 253 ? 14.189 4.815 -2.573 1.00 87.75 253 PHE A CA 1
ATOM 2071 C C . PHE A 1 253 ? 13.582 3.802 -1.604 1.00 87.75 253 PHE A C 1
ATOM 2073 O O . PHE A 1 253 ? 14.070 3.595 -0.486 1.00 87.75 253 PHE A O 1
ATOM 2080 N N . ALA A 1 254 ? 12.488 3.161 -2.012 1.00 92.69 254 ALA A N 1
ATOM 2081 C CA . ALA A 1 254 ? 11.672 2.351 -1.123 1.00 92.69 254 ALA A CA 1
ATOM 2082 C C . ALA A 1 254 ? 12.392 1.066 -0.693 1.00 92.69 254 ALA A C 1
ATOM 2084 O O . ALA A 1 254 ? 12.332 0.705 0.479 1.00 92.69 254 ALA A O 1
ATOM 2085 N N . VAL A 1 255 ? 13.094 0.370 -1.593 1.00 96.50 255 VAL A N 1
ATOM 2086 C CA . VAL A 1 255 ? 13.729 -0.917 -1.245 1.00 96.50 255 VAL A CA 1
ATOM 2087 C C . VAL A 1 255 ? 14.962 -0.707 -0.376 1.00 96.50 255 VAL A C 1
ATOM 2089 O O . VAL A 1 255 ? 15.098 -1.394 0.635 1.00 96.50 255 VAL A O 1
ATOM 2092 N N . SER A 1 256 ? 15.812 0.264 -0.713 1.00 95.56 256 SER A N 1
ATOM 2093 C CA . SER A 1 256 ? 17.002 0.639 0.060 1.00 95.56 256 SER A CA 1
ATOM 2094 C C . SER A 1 256 ? 16.650 1.116 1.479 1.00 95.56 256 SER A C 1
ATOM 2096 O O . SER A 1 256 ? 17.279 0.726 2.468 1.00 95.56 256 SER A O 1
ATOM 2098 N N . SER A 1 257 ? 15.532 1.837 1.628 1.00 96.12 257 SER A N 1
ATOM 2099 C CA . SER A 1 257 ? 14.965 2.238 2.929 1.00 96.12 257 SER A CA 1
ATOM 2100 C C . SER A 1 257 ? 14.659 1.051 3.866 1.00 96.12 257 SER A C 1
ATOM 2102 O O . SER A 1 257 ? 14.755 1.162 5.094 1.00 96.12 257 SER A O 1
ATOM 2104 N N . THR A 1 258 ? 14.370 -0.116 3.280 1.00 97.44 258 THR A N 1
ATOM 2105 C CA . THR A 1 258 ? 14.960 -1.413 3.644 1.00 97.44 258 THR A CA 1
ATOM 2106 C C . THR A 1 258 ? 15.808 -1.500 4.896 1.00 97.44 258 THR A C 1
ATOM 2108 O O . THR A 1 258 ? 15.487 -2.158 5.882 1.00 97.44 258 THR A O 1
ATOM 2111 N N . LEU A 1 259 ? 16.974 -0.875 4.831 1.00 96.88 259 LEU A N 1
ATOM 2112 C CA . LEU A 1 259 ? 18.046 -1.046 5.795 1.00 96.88 259 LEU A CA 1
ATOM 2113 C C . LEU A 1 259 ? 17.751 -0.331 7.123 1.00 96.88 259 LEU A C 1
ATOM 2115 O O . LEU A 1 259 ? 18.209 -0.781 8.181 1.00 96.88 259 LEU A O 1
ATOM 2119 N N . TYR A 1 260 ? 16.909 0.702 7.087 1.00 97.44 260 TYR A N 1
ATOM 2120 C CA . TYR A 1 260 ? 16.646 1.626 8.191 1.00 97.44 260 TYR A CA 1
ATOM 2121 C C . TYR A 1 260 ? 15.305 1.397 8.886 1.00 97.44 260 TYR A C 1
ATOM 2123 O O . TYR A 1 260 ? 15.179 1.684 10.078 1.00 97.44 260 TYR A O 1
ATOM 2131 N N . PHE A 1 261 ? 14.317 0.841 8.180 1.00 96.88 261 PHE A N 1
ATOM 2132 C CA . PHE A 1 261 ? 12.949 0.694 8.686 1.00 96.88 261 PHE A CA 1
ATOM 2133 C C . PHE A 1 261 ? 12.584 -0.770 8.940 1.00 96.88 261 PHE A C 1
ATOM 2135 O O . PHE A 1 261 ? 13.212 -1.700 8.430 1.00 96.88 261 PHE A O 1
ATOM 2142 N N . ASP A 1 262 ? 11.602 -1.023 9.804 1.00 95.75 262 ASP A N 1
ATOM 2143 C CA . ASP A 1 262 ? 11.215 -2.400 10.132 1.00 95.75 262 ASP A CA 1
ATOM 2144 C C . ASP A 1 262 ? 10.363 -3.039 9.035 1.00 95.75 262 ASP A C 1
ATOM 2146 O O . ASP A 1 262 ? 10.463 -4.246 8.810 1.00 95.75 262 ASP A O 1
ATOM 2150 N N . GLU A 1 263 ? 9.519 -2.230 8.399 1.00 96.69 263 GLU A N 1
ATOM 2151 C CA . GLU A 1 263 ? 8.517 -2.641 7.421 1.00 96.69 263 GLU A CA 1
ATOM 2152 C C . GLU A 1 263 ? 8.197 -1.453 6.505 1.00 96.69 263 GLU A C 1
ATOM 2154 O O . GLU A 1 263 ? 8.039 -0.333 6.991 1.00 96.69 263 GLU A O 1
ATOM 2159 N N . ILE A 1 264 ? 8.071 -1.691 5.202 1.00 98.31 264 ILE A N 1
ATOM 2160 C CA . ILE A 1 264 ? 7.674 -0.683 4.216 1.00 98.31 264 ILE A CA 1
ATOM 2161 C C . ILE A 1 264 ? 6.411 -1.153 3.511 1.00 98.31 264 ILE A C 1
ATOM 2163 O O . ILE A 1 264 ? 6.351 -2.247 2.954 1.00 98.31 264 ILE A O 1
ATOM 2167 N N . VAL A 1 265 ? 5.381 -0.321 3.560 1.00 98.62 265 VAL A N 1
ATOM 2168 C CA . VAL A 1 265 ? 4.120 -0.520 2.855 1.00 98.62 265 VAL A CA 1
ATOM 2169 C C . VAL A 1 265 ? 4.220 0.181 1.509 1.00 98.62 265 VAL A C 1
ATOM 2171 O O . VAL A 1 265 ? 4.564 1.361 1.455 1.00 98.62 265 VAL A O 1
ATOM 2174 N N . ILE A 1 266 ? 3.922 -0.548 0.437 1.00 98.44 26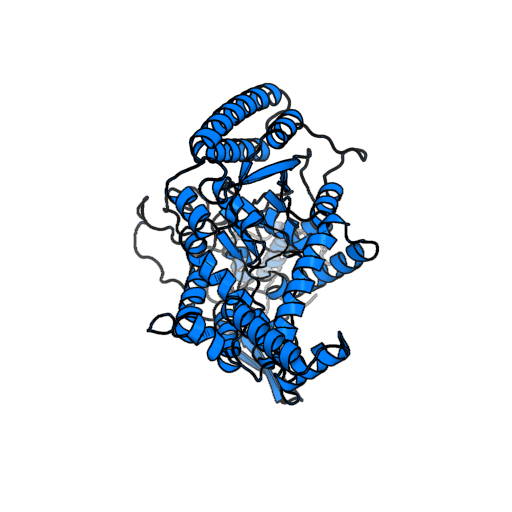6 ILE A N 1
ATOM 2175 C CA . ILE A 1 266 ? 3.962 -0.053 -0.944 1.00 98.44 266 ILE A CA 1
ATOM 2176 C C . ILE A 1 266 ? 2.629 -0.405 -1.604 1.00 98.44 266 ILE A C 1
ATOM 2178 O O . ILE A 1 266 ? 2.105 -1.502 -1.393 1.00 98.44 266 ILE A O 1
ATOM 2182 N N . GLN A 1 267 ? 2.055 0.503 -2.393 1.00 97.94 267 GLN A N 1
ATOM 2183 C CA . GLN A 1 267 ? 0.868 0.168 -3.175 1.00 97.94 267 GLN A CA 1
ATOM 2184 C C . GLN A 1 267 ? 1.235 -0.829 -4.284 1.00 97.94 267 GLN A C 1
ATOM 2186 O O . GLN A 1 267 ? 2.227 -0.675 -4.987 1.00 97.94 267 GLN A O 1
ATOM 2191 N N . ASN A 1 268 ? 0.447 -1.883 -4.440 1.00 96.81 268 ASN A N 1
ATOM 2192 C CA . ASN A 1 268 ? 0.653 -2.888 -5.468 1.00 96.81 268 ASN A CA 1
ATOM 2193 C C . ASN A 1 268 ? 0.361 -2.269 -6.852 1.00 96.81 268 ASN A C 1
ATOM 2195 O O . ASN A 1 268 ? -0.728 -1.718 -7.030 1.00 96.81 268 ASN A O 1
ATOM 2199 N N . PRO A 1 269 ? 1.294 -2.345 -7.823 1.00 95.06 269 PRO A N 1
ATOM 2200 C CA . PRO A 1 269 ? 1.122 -1.727 -9.140 1.00 95.06 269 PRO A CA 1
ATOM 2201 C C . PRO A 1 269 ? 0.152 -2.496 -10.053 1.00 95.06 269 PRO A C 1
ATOM 2203 O O . PRO A 1 269 ? -0.175 -2.023 -11.142 1.00 95.06 269 PRO A O 1
ATOM 2206 N N . PHE A 1 270 ? -0.303 -3.690 -9.654 1.00 96.31 270 PHE A N 1
ATOM 2207 C CA . PHE A 1 270 ? -1.277 -4.457 -10.421 1.00 96.31 270 PHE A CA 1
ATOM 2208 C C . PHE A 1 270 ? -2.686 -3.884 -10.266 1.00 96.31 270 PHE A C 1
ATOM 2210 O O . PHE A 1 270 ? -3.236 -3.765 -9.170 1.00 96.31 270 PHE A O 1
ATOM 2217 N N . MET A 1 271 ? -3.298 -3.592 -11.408 1.00 90.75 271 MET A N 1
ATOM 2218 C CA . MET A 1 271 ? -4.698 -3.208 -11.502 1.00 90.75 271 MET A CA 1
ATOM 2219 C C . MET A 1 271 ? -5.606 -4.426 -11.309 1.00 90.75 271 MET A C 1
ATOM 2221 O O . MET A 1 271 ? -5.381 -5.482 -11.911 1.00 90.75 271 MET A O 1
ATOM 2225 N N . ASN A 1 272 ? -6.672 -4.266 -10.523 1.00 92.31 272 ASN A N 1
ATOM 2226 C CA . ASN A 1 272 ? -7.738 -5.260 -10.482 1.00 92.31 272 ASN A CA 1
ATOM 2227 C C . ASN A 1 272 ? -8.678 -5.060 -11.687 1.00 92.31 272 ASN A C 1
ATOM 2229 O O . ASN A 1 272 ? -9.295 -3.996 -11.780 1.00 92.31 272 ASN A O 1
ATOM 2233 N N . PRO A 1 273 ? -8.839 -6.056 -12.579 1.00 93.00 273 PRO A N 1
ATOM 2234 C CA . PRO A 1 273 ? -9.640 -5.915 -13.801 1.00 93.00 273 PRO A CA 1
ATOM 2235 C C . PRO A 1 273 ? -11.110 -5.571 -13.534 1.00 93.00 273 PRO A C 1
ATOM 2237 O O . PRO A 1 273 ? -11.741 -4.880 -14.324 1.00 93.00 273 PRO A O 1
ATOM 2240 N N . LYS A 1 274 ? -11.657 -5.969 -12.377 1.00 87.06 274 LYS A N 1
ATOM 2241 C CA . LYS A 1 274 ? -13.042 -5.646 -11.989 1.00 87.06 274 LYS A CA 1
ATOM 2242 C C . LYS A 1 274 ? -13.238 -4.184 -11.570 1.00 87.06 274 LYS A C 1
ATOM 2244 O O . LYS A 1 274 ? -14.361 -3.768 -11.305 1.00 87.06 274 LYS A O 1
ATOM 2249 N N . GLY A 1 275 ? -12.149 -3.426 -11.421 1.00 86.75 275 GLY A N 1
ATOM 2250 C CA . GLY A 1 275 ? -12.154 -2.042 -10.945 1.00 86.75 275 GLY A CA 1
ATOM 2251 C C . GLY A 1 275 ? -12.243 -0.999 -12.053 1.00 86.75 275 GLY A C 1
ATOM 2252 O O . GLY A 1 275 ? -12.304 0.192 -11.755 1.00 86.75 275 GLY A O 1
ATOM 2253 N N . VAL A 1 276 ? -12.225 -1.434 -13.312 1.00 91.25 276 VAL A N 1
ATOM 2254 C CA . VAL A 1 276 ? -12.112 -0.580 -14.496 1.00 91.25 276 VAL A CA 1
ATOM 2255 C C . VAL A 1 276 ? -13.134 -0.973 -15.558 1.00 91.25 276 VAL A C 1
ATOM 2257 O O . VAL A 1 276 ? -13.777 -2.017 -15.475 1.00 91.25 276 VAL A O 1
ATOM 2260 N N . LYS A 1 277 ? -13.317 -0.102 -16.554 1.00 91.56 277 LYS A N 1
ATOM 2261 C CA . LYS A 1 277 ? -14.190 -0.385 -17.701 1.00 91.56 277 LYS A CA 1
ATOM 2262 C C . LYS A 1 277 ? -13.589 -1.506 -18.568 1.00 91.56 277 LYS A C 1
ATOM 2264 O O . LYS A 1 277 ? -12.363 -1.587 -18.622 1.00 91.56 277 LYS A O 1
ATOM 2269 N N . PRO A 1 278 ? -14.410 -2.295 -19.292 1.00 90.31 278 PRO A N 1
ATOM 2270 C CA . PRO A 1 278 ? -13.932 -3.383 -20.154 1.00 90.31 278 PRO A CA 1
ATOM 2271 C C . PRO A 1 278 ? -12.803 -2.977 -21.115 1.00 90.31 278 PRO A C 1
ATOM 2273 O O . PRO A 1 278 ? -11.769 -3.634 -21.137 1.00 90.31 278 PRO A O 1
ATOM 2276 N N . ASP A 1 279 ? -12.929 -1.832 -21.792 1.00 91.69 279 ASP A N 1
ATOM 2277 C CA . ASP A 1 279 ? -11.917 -1.326 -22.741 1.00 91.69 279 ASP A CA 1
ATOM 2278 C C . ASP A 1 279 ? -10.556 -1.002 -22.098 1.00 91.69 279 ASP A C 1
ATOM 2280 O O . ASP A 1 279 ? -9.560 -0.839 -22.793 1.00 91.69 279 ASP A O 1
ATOM 2284 N N . TYR A 1 280 ? -10.498 -0.902 -20.767 1.00 92.81 280 TYR A N 1
ATOM 2285 C CA . TYR A 1 280 ? -9.280 -0.669 -19.985 1.00 92.81 280 TYR A CA 1
ATOM 2286 C C . TYR A 1 280 ? -8.990 -1.828 -19.024 1.00 92.81 280 TYR A C 1
ATOM 2288 O O . TYR A 1 280 ? -8.194 -1.679 -18.098 1.00 92.81 280 TYR A O 1
ATOM 2296 N N . SER A 1 281 ? -9.647 -2.974 -19.207 1.00 95.50 281 SER A N 1
ATOM 2297 C CA . SER A 1 281 ? -9.433 -4.158 -18.385 1.00 95.50 281 SER A CA 1
ATOM 2298 C C . SER A 1 281 ? -8.353 -5.048 -19.005 1.00 95.50 281 SER A C 1
ATOM 2300 O O . SER A 1 281 ? -8.482 -5.426 -20.171 1.00 95.50 281 SER A O 1
ATOM 2302 N N . PRO A 1 282 ? -7.332 -5.476 -18.241 1.00 96.56 282 PRO A N 1
ATOM 2303 C CA . PRO A 1 282 ? -6.320 -6.412 -18.728 1.00 96.56 282 PRO A CA 1
ATOM 2304 C C . PRO A 1 282 ? -6.854 -7.826 -18.991 1.00 96.56 282 PRO A C 1
ATOM 2306 O O . PRO A 1 282 ? -6.135 -8.634 -19.566 1.00 96.56 282 PRO A O 1
ATOM 2309 N N . THR A 1 283 ? -8.088 -8.151 -18.593 1.00 97.00 283 THR A N 1
ATOM 2310 C CA . THR A 1 283 ? -8.706 -9.453 -18.905 1.00 97.00 283 THR A CA 1
ATOM 2311 C C . THR A 1 283 ? -9.591 -9.427 -20.145 1.00 97.00 283 THR A C 1
ATOM 2313 O O . THR A 1 283 ? -9.780 -10.470 -20.764 1.00 97.00 283 THR A O 1
ATOM 2316 N N . GLU A 1 284 ? -10.119 -8.255 -20.509 1.00 95.75 284 GLU A N 1
ATOM 2317 C CA . GLU A 1 284 ? -10.991 -8.066 -21.681 1.00 95.75 284 GLU A CA 1
ATOM 2318 C C . GLU A 1 284 ? -10.215 -7.514 -22.883 1.00 95.75 284 GLU A C 1
ATOM 2320 O O . GLU A 1 284 ? -10.468 -7.890 -24.021 1.00 95.75 284 GLU A O 1
ATOM 2325 N N . SER A 1 285 ? -9.241 -6.636 -22.628 1.00 94.75 285 SER A N 1
ATOM 2326 C CA . SER A 1 285 ? -8.368 -6.014 -23.629 1.00 94.75 285 SER A CA 1
ATOM 2327 C C . SER A 1 285 ? -6.891 -6.253 -23.279 1.00 94.75 285 SER A C 1
ATOM 2329 O O . SER A 1 285 ? -6.160 -5.292 -23.037 1.00 94.75 285 SER A O 1
ATOM 2331 N N . PRO A 1 286 ? -6.426 -7.515 -23.194 1.00 95.81 286 PRO A N 1
ATOM 2332 C CA . PRO A 1 286 ? -5.092 -7.860 -22.692 1.00 95.81 286 PRO A CA 1
ATOM 2333 C C . PRO A 1 286 ? -3.941 -7.312 -23.544 1.00 95.81 286 PRO A C 1
ATOM 2335 O O . PRO A 1 286 ? -2.880 -7.011 -22.997 1.00 95.81 286 PRO A O 1
ATOM 2338 N N . HIS A 1 287 ? -4.137 -7.146 -24.859 1.00 94.94 287 HIS A N 1
ATOM 2339 C CA . HIS A 1 287 ? -3.073 -6.717 -25.770 1.00 94.94 287 HIS A CA 1
ATOM 2340 C C . HIS A 1 287 ? -2.400 -5.416 -25.328 1.00 94.94 287 HIS A C 1
ATOM 2342 O O . HIS A 1 287 ? -1.174 -5.339 -25.302 1.00 94.94 287 HIS A O 1
ATOM 2348 N N . GLN A 1 288 ? -3.178 -4.417 -24.908 1.00 94.94 288 GLN A N 1
ATOM 2349 C CA . GLN A 1 288 ? -2.631 -3.117 -24.518 1.00 94.94 288 GLN A CA 1
ATOM 2350 C C . GLN A 1 288 ? -1.821 -3.147 -23.212 1.00 94.94 288 GLN A C 1
ATOM 2352 O O . GLN A 1 288 ? -1.232 -2.138 -22.846 1.00 94.94 288 GLN A O 1
ATOM 2357 N N . PHE A 1 289 ? -1.784 -4.267 -22.487 1.00 96.31 289 PHE A N 1
ATOM 2358 C CA . PHE A 1 289 ? -1.111 -4.369 -21.191 1.00 96.31 289 PHE A CA 1
ATOM 2359 C C . PHE A 1 289 ? 0.175 -5.193 -21.221 1.00 96.31 289 PHE A C 1
ATOM 2361 O O . PHE A 1 289 ? 0.810 -5.316 -20.176 1.00 96.31 289 PHE A O 1
ATOM 2368 N N . LEU A 1 290 ? 0.598 -5.728 -22.372 1.00 96.00 290 LEU A N 1
ATOM 2369 C CA . LEU A 1 290 ? 1.765 -6.617 -22.455 1.00 96.00 290 LEU A CA 1
ATOM 2370 C C . LEU A 1 290 ? 3.000 -5.999 -21.780 1.00 96.00 290 LEU A C 1
ATOM 2372 O O . LEU A 1 290 ? 3.590 -6.594 -20.877 1.00 96.00 290 LEU A O 1
ATOM 2376 N N . GLN A 1 291 ? 3.341 -4.769 -22.163 1.00 94.56 291 GLN A N 1
ATOM 2377 C CA . GLN A 1 291 ? 4.527 -4.083 -21.654 1.00 94.56 291 GLN A CA 1
ATOM 2378 C C . GLN A 1 291 ? 4.407 -3.727 -20.160 1.00 94.56 291 GLN A C 1
ATOM 2380 O O . GLN A 1 291 ? 5.321 -3.974 -19.368 1.00 94.56 291 GLN A O 1
ATOM 2385 N N . GLN A 1 292 ? 3.261 -3.185 -19.740 1.00 96.19 292 GLN A N 1
ATOM 2386 C CA . GLN A 1 292 ? 3.052 -2.774 -18.350 1.00 96.19 292 GLN A CA 1
ATOM 2387 C C . GLN A 1 292 ? 2.965 -3.975 -17.395 1.00 96.19 292 GLN A C 1
ATOM 2389 O O . GLN A 1 292 ? 3.503 -3.914 -16.286 1.00 96.19 292 GLN A O 1
ATOM 2394 N N . THR A 1 293 ? 2.330 -5.078 -17.804 1.00 97.94 293 THR A N 1
ATOM 2395 C CA . THR A 1 293 ? 2.265 -6.305 -17.001 1.00 97.94 293 THR A CA 1
ATOM 2396 C C . THR A 1 293 ? 3.645 -6.943 -16.877 1.00 97.94 293 THR A C 1
ATOM 2398 O O . THR A 1 293 ? 4.009 -7.323 -15.765 1.00 97.94 293 THR A O 1
ATOM 2401 N N . LEU A 1 294 ? 4.451 -6.991 -17.948 1.00 97.31 294 LEU A N 1
ATOM 2402 C CA . LEU A 1 294 ? 5.836 -7.477 -17.877 1.00 97.31 294 LEU A CA 1
ATOM 2403 C C . LEU A 1 294 ? 6.656 -6.673 -16.852 1.00 97.31 294 LEU A C 1
ATOM 2405 O O . LEU A 1 294 ? 7.302 -7.254 -15.980 1.00 97.31 294 LEU A O 1
ATOM 2409 N N . LYS A 1 295 ? 6.566 -5.337 -16.891 1.00 96.62 295 LYS A N 1
ATOM 2410 C CA . LYS A 1 295 ? 7.244 -4.447 -15.934 1.00 96.62 295 LYS A CA 1
ATOM 2411 C C . LYS A 1 295 ? 6.816 -4.711 -14.486 1.00 96.62 295 LYS A C 1
ATOM 2413 O O . LYS A 1 295 ? 7.656 -4.822 -13.591 1.00 96.62 295 LYS A O 1
ATOM 2418 N N . ASN A 1 296 ? 5.512 -4.853 -14.255 1.00 97.81 296 ASN A N 1
ATOM 2419 C CA . ASN A 1 296 ? 4.965 -5.156 -12.933 1.00 97.81 296 ASN A CA 1
ATOM 2420 C C . ASN A 1 296 ? 5.397 -6.547 -12.428 1.00 97.81 296 ASN A C 1
ATOM 2422 O O . ASN A 1 296 ? 5.649 -6.712 -11.233 1.00 97.81 296 ASN A O 1
ATOM 2426 N N . VAL A 1 297 ? 5.508 -7.535 -13.326 1.00 98.38 297 VAL A N 1
ATOM 2427 C CA . VAL A 1 297 ? 6.028 -8.880 -13.031 1.00 98.38 297 VAL A CA 1
ATOM 2428 C C . VAL A 1 297 ? 7.486 -8.814 -12.579 1.00 98.38 297 VAL A C 1
ATOM 2430 O O . VAL A 1 297 ? 7.810 -9.371 -11.531 1.00 98.38 297 VAL A O 1
ATOM 2433 N N . VAL A 1 298 ? 8.348 -8.099 -13.311 1.00 97.44 298 VAL A N 1
ATOM 2434 C CA . VAL A 1 298 ? 9.761 -7.928 -12.925 1.00 97.44 298 VAL A CA 1
ATOM 2435 C C . VAL A 1 298 ? 9.863 -7.334 -11.531 1.00 97.44 298 VAL A C 1
ATOM 2437 O O . VAL A 1 298 ? 10.594 -7.860 -10.694 1.00 97.44 298 VAL A O 1
ATOM 2440 N N . LEU A 1 299 ? 9.082 -6.291 -11.251 1.00 97.50 299 LEU A N 1
ATOM 2441 C CA . LEU A 1 299 ? 9.085 -5.639 -9.949 1.00 97.50 299 LEU A CA 1
ATOM 2442 C C . LEU A 1 299 ? 8.683 -6.601 -8.820 1.00 97.50 299 LEU A C 1
ATOM 2444 O O . LEU A 1 299 ? 9.389 -6.714 -7.819 1.00 97.50 299 LEU A O 1
ATOM 2448 N N . ILE A 1 300 ? 7.555 -7.302 -8.953 1.00 97.94 300 ILE A N 1
ATOM 2449 C CA . ILE A 1 300 ? 7.040 -8.116 -7.846 1.00 97.94 300 ILE A CA 1
ATOM 2450 C C . ILE A 1 300 ? 7.866 -9.382 -7.594 1.00 97.94 300 ILE A C 1
ATOM 2452 O O . ILE A 1 300 ? 8.012 -9.770 -6.436 1.00 97.94 300 ILE A O 1
ATOM 2456 N N . LEU A 1 301 ? 8.432 -9.997 -8.640 1.00 97.88 301 LEU A N 1
ATOM 2457 C CA . LEU A 1 301 ? 9.320 -11.155 -8.493 1.00 97.88 301 LEU A CA 1
ATOM 2458 C C . LEU A 1 301 ? 10.669 -10.743 -7.892 1.00 97.88 301 LEU A C 1
ATOM 2460 O O . LEU A 1 301 ? 11.133 -11.375 -6.948 1.00 97.88 301 LEU A O 1
ATOM 2464 N N . THR A 1 302 ? 11.239 -9.619 -8.341 1.00 97.38 302 THR A N 1
ATOM 2465 C CA . THR A 1 302 ? 12.457 -9.039 -7.744 1.00 97.38 302 THR A CA 1
ATOM 2466 C C . THR A 1 302 ? 12.286 -8.777 -6.245 1.00 97.38 302 THR A C 1
ATOM 2468 O O . THR A 1 302 ? 13.206 -8.984 -5.455 1.00 97.38 302 THR A O 1
ATOM 2471 N N . LEU A 1 303 ? 11.089 -8.354 -5.824 1.00 98.12 303 LEU A N 1
ATOM 2472 C CA . LEU A 1 303 ? 10.795 -8.034 -4.426 1.00 98.12 303 LEU A CA 1
ATOM 2473 C C . LEU A 1 303 ? 10.185 -9.187 -3.622 1.00 98.12 303 LEU A C 1
ATOM 2475 O O . LEU A 1 303 ? 9.936 -9.018 -2.423 1.00 98.12 303 LEU A O 1
ATOM 2479 N N . GLU A 1 304 ? 9.996 -10.371 -4.210 1.00 98.25 304 GLU A N 1
ATOM 2480 C CA . GLU A 1 304 ? 9.477 -11.540 -3.494 1.00 98.25 304 GLU A CA 1
ATOM 2481 C C . GLU A 1 304 ? 10.265 -11.858 -2.209 1.00 98.25 304 GLU A C 1
ATOM 2483 O O . GLU A 1 304 ? 9.617 -12.061 -1.174 1.00 98.25 304 GLU A O 1
ATOM 2488 N N . PRO A 1 305 ? 11.616 -11.833 -2.181 1.00 98.19 305 PRO A N 1
ATOM 2489 C CA . PRO A 1 305 ? 12.369 -12.105 -0.956 1.00 98.19 305 PRO A CA 1
ATOM 2490 C C . PRO A 1 305 ? 12.016 -11.144 0.190 1.00 98.19 305 PRO A C 1
ATOM 2492 O O . PRO A 1 305 ? 11.883 -11.565 1.344 1.00 98.19 305 PRO A O 1
ATOM 2495 N N . PHE A 1 306 ? 11.779 -9.865 -0.116 1.00 98.31 306 PHE A N 1
ATOM 2496 C CA . PHE A 1 306 ? 11.370 -8.854 0.864 1.00 98.31 306 PHE A CA 1
ATOM 2497 C C . PHE A 1 306 ? 9.930 -9.056 1.350 1.00 98.31 306 PHE A C 1
ATOM 2499 O O . PHE A 1 306 ? 9.637 -8.840 2.531 1.00 98.31 306 PHE A O 1
ATOM 2506 N N . ILE A 1 307 ? 9.029 -9.498 0.466 1.00 98.31 307 ILE A N 1
ATOM 2507 C CA . ILE A 1 307 ? 7.654 -9.880 0.824 1.00 98.31 307 ILE A CA 1
ATOM 2508 C C . ILE A 1 307 ? 7.684 -11.115 1.735 1.00 98.31 307 ILE A C 1
ATOM 2510 O O . ILE A 1 307 ? 6.994 -11.176 2.759 1.00 98.31 307 ILE A O 1
ATOM 2514 N N . ALA A 1 308 ? 8.526 -12.097 1.409 1.00 97.56 308 ALA A N 1
ATOM 2515 C CA . ALA A 1 308 ? 8.683 -13.324 2.171 1.00 97.56 308 ALA A CA 1
ATOM 2516 C C . ALA A 1 308 ? 9.188 -13.053 3.595 1.00 97.56 308 ALA A C 1
ATOM 2518 O O . ALA A 1 308 ? 8.670 -13.650 4.540 1.00 97.56 308 ALA A O 1
ATOM 2519 N N . THR A 1 309 ? 10.112 -12.120 3.803 1.00 96.12 309 THR A N 1
ATOM 2520 C CA . THR A 1 309 ? 10.567 -11.743 5.155 1.00 96.12 309 THR A CA 1
ATOM 2521 C C . THR A 1 309 ? 9.628 -10.770 5.872 1.00 96.12 309 THR A C 1
ATOM 2523 O O . THR A 1 309 ? 9.707 -10.632 7.095 1.00 96.12 309 THR A O 1
ATOM 2526 N N . GLY A 1 310 ? 8.713 -10.125 5.141 1.00 95.44 310 GLY A N 1
ATOM 2527 C CA . GLY A 1 310 ? 7.831 -9.082 5.663 1.00 95.44 310 GLY A CA 1
ATOM 2528 C C . GLY A 1 310 ? 8.523 -7.725 5.833 1.00 95.44 310 GLY A C 1
ATOM 2529 O O . GLY A 1 310 ? 8.037 -6.904 6.609 1.00 95.44 310 GLY A O 1
ATOM 2530 N N . TYR A 1 311 ? 9.651 -7.499 5.147 1.00 96.94 311 TYR A N 1
ATOM 2531 C CA . TYR A 1 311 ? 10.290 -6.181 5.058 1.00 96.94 311 TYR A CA 1
ATOM 2532 C C . TYR A 1 311 ? 9.502 -5.244 4.140 1.00 96.94 311 TYR A C 1
ATOM 2534 O O . TYR A 1 311 ? 9.399 -4.060 4.442 1.00 96.94 311 TYR A O 1
ATOM 2542 N N . ILE A 1 312 ? 8.899 -5.782 3.074 1.00 98.00 312 ILE A N 1
ATOM 2543 C CA . ILE A 1 312 ? 7.992 -5.055 2.179 1.00 98.00 312 ILE A CA 1
ATOM 2544 C C . ILE A 1 312 ? 6.604 -5.695 2.233 1.00 98.00 312 ILE A C 1
ATOM 2546 O O . ILE A 1 312 ? 6.463 -6.919 2.229 1.00 98.00 312 ILE A O 1
ATOM 2550 N N . ASN A 1 313 ? 5.565 -4.865 2.278 1.00 96.94 313 ASN A N 1
ATOM 2551 C CA . ASN A 1 313 ? 4.173 -5.287 2.254 1.00 96.94 313 ASN A CA 1
ATOM 2552 C C . ASN A 1 313 ? 3.426 -4.560 1.128 1.00 96.94 313 ASN A C 1
ATOM 2554 O O . ASN A 1 313 ? 3.083 -3.385 1.259 1.00 96.94 313 ASN A O 1
ATOM 2558 N N . PHE A 1 314 ? 3.183 -5.268 0.022 1.00 97.81 314 PHE A N 1
ATOM 2559 C CA . PHE A 1 314 ? 2.400 -4.746 -1.095 1.00 97.81 314 PHE A CA 1
ATOM 2560 C C . PHE A 1 314 ? 0.906 -4.789 -0.789 1.00 97.81 314 PHE A C 1
ATOM 2562 O O . PHE A 1 314 ? 0.324 -5.870 -0.702 1.00 97.81 314 PHE A O 1
ATOM 2569 N N . ILE A 1 315 ? 0.274 -3.629 -0.664 1.00 97.69 315 ILE A N 1
ATOM 2570 C CA . ILE A 1 315 ? -1.171 -3.524 -0.447 1.00 97.69 315 ILE A CA 1
ATOM 2571 C C . ILE A 1 315 ? -1.865 -3.163 -1.764 1.00 97.69 315 ILE A C 1
ATOM 2573 O O . ILE A 1 315 ? -1.382 -2.283 -2.469 1.00 97.69 315 ILE A O 1
ATOM 2577 N N . PRO A 1 316 ? -2.970 -3.816 -2.149 1.00 96.88 316 PRO A N 1
ATOM 2578 C CA . PRO A 1 316 ? -3.739 -3.372 -3.310 1.00 96.88 316 PRO A CA 1
ATOM 2579 C C . PRO A 1 316 ? -4.335 -1.978 -3.058 1.00 96.88 316 PRO A C 1
ATOM 2581 O O . PRO A 1 316 ? -4.479 -1.567 -1.907 1.00 96.88 316 PRO A O 1
ATOM 2584 N N . ASP A 1 317 ? -4.699 -1.264 -4.124 1.00 95.38 317 ASP A N 1
ATOM 2585 C CA . ASP A 1 317 ? -5.381 0.030 -4.012 1.00 95.38 317 ASP A CA 1
ATOM 2586 C C . ASP A 1 317 ? -6.691 -0.114 -3.214 1.00 95.38 317 ASP A C 1
ATOM 2588 O O . ASP A 1 317 ? -7.596 -0.862 -3.594 1.00 95.38 317 ASP A O 1
ATOM 2592 N N . LEU A 1 318 ? -6.800 0.610 -2.096 1.00 94.50 318 LEU A N 1
ATOM 2593 C CA . LEU A 1 318 ? -7.973 0.584 -1.222 1.00 94.50 318 LEU A CA 1
ATOM 2594 C C . LEU A 1 318 ? -9.236 1.079 -1.942 1.00 94.50 318 LEU A C 1
ATOM 2596 O O . LEU A 1 318 ? -10.326 0.572 -1.670 1.00 94.50 318 LEU A O 1
ATOM 2600 N N . CYS A 1 319 ? -9.100 2.009 -2.892 1.00 93.88 319 CYS A N 1
ATOM 2601 C CA . CYS A 1 319 ? -10.213 2.559 -3.667 1.00 93.88 319 CYS A CA 1
ATOM 2602 C C . CYS A 1 319 ? -10.870 1.517 -4.586 1.00 93.88 319 CYS A C 1
ATOM 2604 O O . CYS A 1 319 ? -11.985 1.716 -5.076 1.00 93.88 319 CYS A O 1
ATOM 2606 N N . PHE A 1 320 ? -10.221 0.376 -4.823 1.00 92.50 320 PHE A N 1
ATOM 2607 C CA . PHE A 1 320 ? -10.863 -0.732 -5.518 1.00 92.50 320 PHE A CA 1
ATOM 2608 C C . PHE A 1 320 ? -11.977 -1.369 -4.671 1.00 92.50 320 PHE A C 1
ATOM 2610 O O . PHE A 1 320 ? -13.044 -1.687 -5.196 1.00 92.50 320 PHE A O 1
ATOM 2617 N N . PHE A 1 321 ? -11.751 -1.521 -3.364 1.00 91.69 321 PHE A N 1
ATOM 2618 C CA . PHE A 1 321 ? -12.641 -2.274 -2.476 1.00 91.69 321 PHE A CA 1
ATOM 2619 C C . PHE A 1 321 ? -13.767 -1.426 -1.895 1.00 91.69 321 PHE A C 1
ATOM 2621 O O . PHE A 1 321 ? -14.732 -1.991 -1.392 1.00 91.69 321 PHE A O 1
ATOM 2628 N N . ASP A 1 322 ? -13.679 -0.098 -1.961 1.00 91.25 322 ASP A N 1
ATOM 2629 C CA . ASP A 1 322 ? -14.709 0.807 -1.457 1.00 91.25 322 ASP A CA 1
ATOM 2630 C C . ASP A 1 322 ? -15.007 1.909 -2.485 1.00 91.25 322 ASP A C 1
ATOM 2632 O O . ASP A 1 322 ? -14.202 2.806 -2.742 1.00 91.25 322 ASP A O 1
ATOM 2636 N N . GLY A 1 323 ? -16.190 1.820 -3.101 1.00 90.12 323 GLY A N 1
ATOM 2637 C CA . GLY A 1 323 ? -16.635 2.773 -4.115 1.00 90.12 323 GLY A CA 1
ATOM 2638 C C . GLY A 1 323 ? -16.929 4.169 -3.560 1.00 90.12 323 GLY A C 1
ATOM 2639 O O . GLY A 1 323 ? -16.742 5.144 -4.286 1.00 90.12 323 GLY A O 1
ATOM 2640 N N . HIS A 1 324 ? -17.345 4.280 -2.293 1.00 91.50 324 HIS A N 1
ATOM 2641 C CA . HIS A 1 324 ? -17.534 5.578 -1.646 1.00 91.50 324 HIS A CA 1
ATOM 2642 C C . HIS A 1 324 ? -16.176 6.228 -1.385 1.00 91.50 324 HIS A C 1
ATOM 2644 O O . HIS A 1 324 ? -15.960 7.358 -1.818 1.00 91.50 324 HIS A O 1
ATOM 2650 N N . LEU A 1 325 ? -15.229 5.477 -0.807 1.00 94.50 325 LEU A N 1
ATOM 2651 C CA . LEU A 1 325 ? -13.850 5.933 -0.612 1.00 94.50 325 LEU A CA 1
ATOM 2652 C C . LEU A 1 325 ? -13.233 6.425 -1.926 1.00 94.50 325 LEU A C 1
ATOM 2654 O O . LEU A 1 325 ? -12.651 7.505 -1.960 1.00 94.50 325 LEU A O 1
ATOM 2658 N N . ARG A 1 326 ? -13.406 5.667 -3.017 1.00 94.25 326 ARG A N 1
ATOM 2659 C CA . ARG A 1 326 ? -12.920 6.046 -4.351 1.00 94.25 326 ARG A CA 1
ATOM 2660 C C . ARG A 1 326 ? -13.519 7.357 -4.849 1.00 94.25 326 ARG A C 1
ATOM 2662 O O . ARG A 1 326 ? -12.792 8.174 -5.405 1.00 94.25 326 ARG A O 1
ATOM 2669 N N . SER A 1 327 ? -14.829 7.539 -4.688 1.00 94.31 327 SER A N 1
ATOM 2670 C CA . SER A 1 327 ? -15.528 8.747 -5.136 1.00 94.31 327 SER A CA 1
ATOM 2671 C C . SER A 1 327 ? -15.054 9.983 -4.373 1.00 94.31 327 SER A C 1
ATOM 2673 O O . SER A 1 327 ? -14.696 10.983 -4.992 1.00 94.31 327 SER A O 1
ATOM 2675 N N . GLU A 1 328 ? -14.996 9.897 -3.043 1.00 95.50 328 GLU A N 1
ATOM 2676 C CA . GLU A 1 328 ? -14.533 10.995 -2.186 1.00 95.50 328 GLU A CA 1
ATOM 2677 C C . GLU A 1 328 ? -13.063 11.331 -2.460 1.00 95.50 328 GLU A C 1
ATOM 2679 O O . GLU A 1 328 ? -12.706 12.496 -2.635 1.00 95.50 328 GLU A O 1
ATOM 2684 N N . MET A 1 329 ? -12.213 10.303 -2.571 1.00 95.94 329 MET A N 1
ATOM 2685 C CA . MET A 1 329 ? -10.806 10.443 -2.945 1.00 95.94 329 MET A CA 1
ATOM 2686 C C . MET A 1 329 ? -10.649 11.183 -4.275 1.00 95.94 329 MET A C 1
ATOM 2688 O O . MET A 1 329 ? -9.860 12.123 -4.357 1.00 95.94 329 MET A O 1
ATOM 2692 N N . MET A 1 330 ? -11.407 10.790 -5.303 1.00 95.44 330 MET A N 1
ATOM 2693 C CA . MET A 1 330 ? -11.312 11.403 -6.626 1.00 95.44 330 MET A CA 1
ATOM 2694 C C . MET A 1 330 ? -11.735 12.876 -6.598 1.00 95.44 330 MET A C 1
ATOM 2696 O O . MET A 1 330 ? -11.059 13.703 -7.205 1.00 95.44 330 MET A O 1
ATOM 2700 N N . SER A 1 331 ? -12.803 13.213 -5.864 1.00 96.06 331 SER A N 1
ATOM 2701 C CA . SER A 1 331 ? -13.253 14.603 -5.699 1.00 96.06 331 SER A CA 1
ATOM 2702 C C . SER A 1 331 ? -12.163 15.467 -5.060 1.00 96.06 331 SER A C 1
ATOM 2704 O O . SER A 1 331 ? -11.794 16.504 -5.607 1.00 96.06 331 SER A O 1
ATOM 2706 N N . MET A 1 332 ? -11.578 15.005 -3.949 1.00 95.44 332 MET A N 1
ATOM 2707 C CA . MET A 1 332 ? -10.495 15.724 -3.267 1.00 95.44 332 MET A CA 1
ATOM 2708 C C . MET A 1 332 ? -9.254 15.882 -4.152 1.00 95.44 332 MET A C 1
ATOM 2710 O O . MET A 1 332 ? -8.671 16.965 -4.220 1.00 95.44 332 MET A O 1
ATOM 2714 N N . ALA A 1 333 ? -8.867 14.828 -4.874 1.00 94.12 333 ALA A N 1
ATOM 2715 C CA . ALA A 1 333 ? -7.712 14.872 -5.761 1.00 94.12 333 ALA A CA 1
ATOM 2716 C C . ALA A 1 333 ? -7.914 15.866 -6.921 1.00 94.12 333 ALA A C 1
ATOM 2718 O O . ALA A 1 333 ? -6.979 16.587 -7.273 1.00 94.12 333 ALA A O 1
ATOM 2719 N N . GLN A 1 334 ? -9.118 15.947 -7.497 1.00 94.44 334 GLN A N 1
ATOM 2720 C CA . GLN A 1 334 ? -9.449 16.923 -8.545 1.00 94.44 334 GLN A CA 1
ATOM 2721 C C . GLN A 1 334 ? -9.345 18.366 -8.032 1.00 94.44 334 GLN A C 1
ATOM 2723 O O . GLN A 1 334 ? -8.704 19.209 -8.664 1.00 94.44 334 GLN A O 1
ATOM 2728 N N . GLU A 1 335 ? -9.900 18.643 -6.851 1.00 92.81 335 GLU A N 1
ATOM 2729 C CA . GLU A 1 335 ? -9.802 19.963 -6.219 1.00 92.81 335 GLU A CA 1
ATOM 2730 C C . GLU A 1 335 ? -8.340 20.340 -5.935 1.00 92.81 335 GLU A C 1
ATOM 2732 O O . GLU A 1 335 ? -7.880 21.419 -6.317 1.00 92.81 335 GLU A O 1
ATOM 2737 N N . ARG A 1 336 ? -7.569 19.422 -5.341 1.00 91.56 336 ARG A N 1
ATOM 2738 C CA . ARG A 1 336 ? -6.164 19.645 -4.968 1.00 91.56 336 ARG A CA 1
ATOM 2739 C C . ARG A 1 336 ? -5.248 19.890 -6.169 1.00 91.56 336 ARG A C 1
ATOM 2741 O O . ARG A 1 336 ? -4.287 20.654 -6.061 1.00 91.56 336 ARG A O 1
ATOM 2748 N N . THR A 1 337 ? -5.510 19.239 -7.301 1.00 89.50 337 THR A N 1
ATOM 2749 C CA . THR A 1 337 ? -4.615 19.269 -8.474 1.00 89.50 337 THR A CA 1
ATOM 2750 C C . THR A 1 337 ? -4.862 20.442 -9.423 1.00 89.50 337 THR A C 1
ATOM 2752 O O . THR A 1 337 ? -3.995 20.729 -10.244 1.00 89.50 337 THR A O 1
ATOM 2755 N N . THR A 1 338 ? -5.967 21.184 -9.273 1.00 88.94 338 THR A N 1
ATOM 2756 C CA . THR A 1 338 ? -6.379 22.267 -10.195 1.00 88.94 338 THR A CA 1
ATOM 2757 C C . THR A 1 338 ? -5.297 23.336 -10.440 1.00 88.94 338 THR A C 1
ATOM 2759 O O . THR A 1 338 ? -5.197 23.868 -11.543 1.00 88.94 338 THR A O 1
ATOM 2762 N N . SER A 1 339 ? -4.451 23.625 -9.446 1.00 80.12 339 SER A N 1
ATOM 2763 C CA . SER A 1 339 ? -3.393 24.652 -9.533 1.00 80.12 339 SER A CA 1
ATOM 2764 C C . SER A 1 339 ? -1.980 24.091 -9.339 1.00 80.12 339 SER A C 1
ATOM 2766 O O . SER A 1 339 ? -1.042 24.843 -9.063 1.00 80.12 339 SER A O 1
ATOM 2768 N N . MET A 1 340 ? -1.820 22.770 -9.416 1.00 85.31 340 MET A N 1
ATOM 2769 C CA . MET A 1 340 ? -0.547 22.108 -9.149 1.00 85.31 340 MET A CA 1
ATOM 2770 C C . MET A 1 340 ? 0.368 22.176 -10.373 1.00 85.31 340 MET A C 1
ATOM 2772 O O . MET A 1 340 ? -0.059 21.935 -11.500 1.00 85.31 340 MET A O 1
ATOM 2776 N N . LYS A 1 341 ? 1.641 22.504 -10.146 1.00 87.12 341 LYS A N 1
ATOM 2777 C CA . LYS A 1 341 ? 2.694 22.447 -11.162 1.00 87.12 341 LYS A CA 1
ATOM 2778 C C . LYS A 1 341 ? 3.663 21.332 -10.802 1.00 87.12 341 LYS A C 1
ATOM 2780 O O . LYS A 1 341 ? 3.887 21.083 -9.621 1.00 87.12 341 LYS A O 1
ATOM 2785 N N . ILE A 1 342 ? 4.199 20.678 -11.826 1.00 86.19 342 ILE A N 1
ATOM 2786 C CA . ILE A 1 342 ? 5.278 19.706 -11.661 1.00 86.19 342 ILE A CA 1
ATOM 2787 C C . ILE A 1 342 ? 6.554 20.480 -11.326 1.00 86.19 342 ILE A C 1
ATOM 2789 O O . ILE A 1 342 ? 6.816 21.514 -11.942 1.00 86.19 342 ILE A O 1
ATOM 2793 N N . GLU A 1 343 ? 7.293 20.003 -10.329 1.00 89.50 343 GLU A N 1
ATOM 2794 C CA . GLU A 1 343 ? 8.578 20.573 -9.916 1.00 89.50 343 GLU A CA 1
ATOM 2795 C C . GLU A 1 343 ? 9.681 20.186 -10.911 1.00 89.50 343 GLU A C 1
ATOM 2797 O O . GLU A 1 343 ? 9.595 19.136 -11.553 1.00 89.50 343 GLU A O 1
ATOM 2802 N N . ASP A 1 344 ? 10.710 21.021 -11.057 1.00 88.12 344 ASP A N 1
ATOM 2803 C CA . ASP A 1 344 ? 11.765 20.793 -12.053 1.00 88.12 344 ASP A CA 1
ATOM 2804 C C . ASP A 1 344 ? 12.540 19.496 -11.765 1.00 88.12 344 ASP A C 1
ATOM 2806 O O . ASP A 1 344 ? 12.828 18.734 -12.687 1.00 88.12 344 ASP A O 1
ATOM 2810 N N . GLU A 1 345 ? 12.793 19.186 -10.492 1.00 86.44 345 GLU A N 1
ATOM 2811 C CA . GLU A 1 345 ? 13.454 17.950 -10.066 1.00 86.44 345 GLU A CA 1
ATOM 2812 C C . GLU A 1 345 ? 12.615 16.708 -10.402 1.00 86.44 345 GLU A C 1
ATOM 2814 O O . GLU A 1 345 ? 13.123 15.726 -10.942 1.00 86.44 345 GLU A O 1
ATOM 2819 N N . ASP A 1 346 ? 11.303 16.767 -10.158 1.00 89.25 346 ASP A N 1
ATOM 2820 C CA . ASP A 1 346 ? 10.391 15.668 -10.489 1.00 89.25 346 ASP A CA 1
ATOM 2821 C C . ASP A 1 346 ? 10.289 15.470 -12.010 1.00 89.25 346 ASP A C 1
ATOM 2823 O O . ASP A 1 346 ? 10.169 14.344 -12.503 1.00 89.25 346 ASP A O 1
ATOM 2827 N N . LYS A 1 347 ? 10.365 16.567 -12.773 1.00 90.19 347 LYS A N 1
ATOM 2828 C CA . LYS A 1 347 ? 10.339 16.543 -14.234 1.00 90.19 347 LYS A CA 1
ATOM 2829 C C . LYS A 1 347 ? 11.551 15.816 -14.815 1.00 90.19 347 LYS A C 1
ATOM 2831 O O . LYS A 1 347 ? 11.372 15.105 -15.800 1.00 90.19 347 LYS A O 1
ATOM 2836 N N . ILE A 1 348 ? 12.737 15.930 -14.212 1.00 90.94 348 ILE A N 1
ATOM 2837 C CA . ILE A 1 348 ? 13.946 15.212 -14.657 1.00 90.94 348 ILE A CA 1
ATOM 2838 C C . ILE A 1 348 ? 13.693 13.698 -14.670 1.00 90.94 348 ILE A C 1
ATOM 2840 O O . ILE A 1 348 ? 13.848 13.050 -15.709 1.00 90.94 348 ILE A O 1
ATOM 2844 N N . ILE A 1 349 ? 13.215 13.144 -13.552 1.00 89.31 349 ILE A N 1
ATOM 2845 C CA . ILE A 1 349 ? 12.931 11.707 -13.431 1.00 89.31 349 ILE A CA 1
ATOM 2846 C C . ILE A 1 349 ? 11.812 11.297 -14.397 1.00 89.31 349 ILE A C 1
ATOM 2848 O O . ILE A 1 349 ? 11.930 10.289 -15.097 1.00 89.31 349 ILE A O 1
ATOM 2852 N N . MET A 1 350 ? 10.736 12.085 -14.489 1.00 90.88 350 MET A N 1
ATOM 2853 C CA . MET A 1 350 ? 9.631 11.801 -15.414 1.00 90.88 350 MET A CA 1
ATOM 2854 C C . MET A 1 350 ? 10.080 11.807 -16.881 1.00 90.88 350 MET A C 1
ATOM 2856 O O . MET A 1 350 ? 9.677 10.933 -17.653 1.00 90.88 350 MET A O 1
ATOM 2860 N N . GLU A 1 351 ? 10.918 12.765 -17.281 1.00 92.75 351 GLU A N 1
ATOM 2861 C CA . GLU A 1 351 ? 11.476 12.836 -18.630 1.00 92.75 351 GLU A CA 1
ATOM 2862 C C . GLU A 1 351 ? 12.406 11.664 -18.919 1.00 92.75 351 GLU A C 1
ATOM 2864 O O . GLU A 1 351 ? 12.327 11.091 -20.005 1.00 92.75 351 GLU A O 1
ATOM 2869 N N . TRP A 1 352 ? 13.261 11.285 -17.968 1.00 93.50 352 TRP A N 1
ATOM 2870 C CA . TRP A 1 352 ? 14.140 10.128 -18.107 1.00 93.50 352 TRP A CA 1
ATOM 2871 C C . TRP A 1 352 ? 13.337 8.835 -18.296 1.00 93.50 352 TRP A C 1
ATOM 2873 O O . TRP A 1 352 ? 13.529 8.135 -19.294 1.00 93.50 352 TRP A O 1
ATOM 2883 N N . LEU A 1 353 ? 12.353 8.572 -17.426 1.00 93.19 353 LEU A N 1
ATOM 2884 C CA . LEU A 1 353 ? 11.468 7.406 -17.536 1.00 93.19 353 LEU A CA 1
ATOM 2885 C C . LEU A 1 353 ? 10.711 7.384 -18.870 1.00 93.19 353 LEU A C 1
ATOM 2887 O O . LEU A 1 353 ? 10.557 6.312 -19.462 1.00 93.19 353 LEU A O 1
ATOM 2891 N N . SER A 1 354 ? 10.255 8.552 -19.337 1.00 93.06 354 S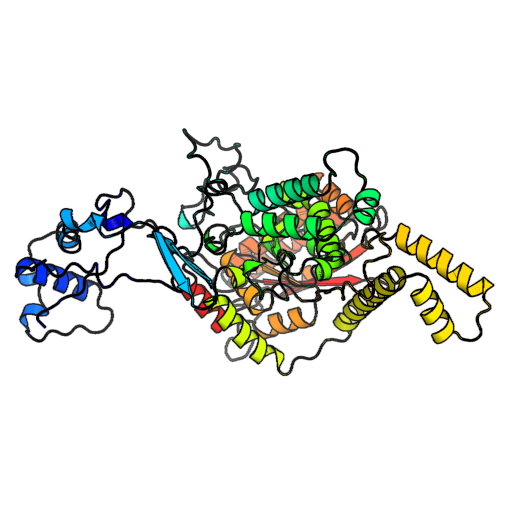ER A N 1
ATOM 2892 C CA . SER A 1 354 ? 9.518 8.708 -20.598 1.00 93.06 354 SER A CA 1
ATOM 2893 C C . SER A 1 354 ? 10.407 8.502 -21.825 1.00 93.06 354 SER A C 1
ATOM 2895 O O . SER A 1 354 ? 9.991 7.840 -22.774 1.00 93.06 354 SER A O 1
ATOM 2897 N N . LYS A 1 355 ? 11.637 9.035 -21.818 1.00 93.69 355 LYS A N 1
ATOM 2898 C CA . LYS A 1 355 ? 12.629 8.827 -22.887 1.00 93.69 355 LYS A CA 1
ATOM 2899 C C . LYS A 1 355 ? 13.014 7.356 -22.993 1.00 93.69 355 LYS A C 1
ATOM 2901 O O . LYS A 1 355 ? 13.078 6.821 -24.097 1.00 93.69 355 LYS A O 1
ATOM 2906 N N . ASP A 1 356 ? 13.227 6.706 -21.856 1.00 92.69 356 ASP A N 1
ATOM 2907 C CA . ASP A 1 356 ? 13.557 5.287 -21.789 1.00 92.69 356 ASP A CA 1
ATOM 2908 C C . ASP A 1 356 ? 12.394 4.413 -22.301 1.00 92.69 356 ASP A C 1
ATOM 2910 O O . ASP A 1 356 ? 12.591 3.533 -23.138 1.00 92.69 356 ASP A O 1
ATOM 2914 N N . GLU A 1 357 ? 11.148 4.727 -21.927 1.00 92.81 357 GLU A N 1
ATOM 2915 C CA . GLU A 1 357 ? 9.966 4.034 -22.462 1.00 92.81 357 GLU A CA 1
ATOM 2916 C C . GLU A 1 357 ? 9.777 4.259 -23.971 1.00 92.81 357 GLU A C 1
ATOM 2918 O O . GLU A 1 357 ? 9.428 3.341 -24.723 1.00 92.81 357 GLU A O 1
ATOM 2923 N N . PHE A 1 358 ? 10.053 5.474 -24.446 1.00 92.25 358 PHE A N 1
ATOM 2924 C CA . PHE A 1 358 ? 10.031 5.783 -25.869 1.00 92.25 358 PHE A CA 1
ATOM 2925 C C . PHE A 1 358 ? 11.098 4.983 -26.630 1.00 92.25 358 PHE A C 1
ATOM 2927 O O . PHE A 1 358 ? 10.786 4.409 -27.674 1.00 92.25 358 PHE A O 1
ATOM 2934 N N . LYS A 1 359 ? 12.323 4.863 -26.090 1.00 91.94 359 LYS A N 1
ATOM 2935 C CA . LYS A 1 359 ? 13.390 4.023 -26.666 1.00 91.94 359 LYS A CA 1
ATOM 2936 C C . LYS A 1 359 ? 12.929 2.568 -26.806 1.00 91.94 359 LYS A C 1
ATOM 2938 O O . LYS A 1 359 ? 13.090 1.998 -27.885 1.00 91.94 359 LYS A O 1
ATOM 2943 N N . ARG A 1 360 ? 12.297 1.993 -25.773 1.00 91.81 360 ARG A N 1
ATOM 2944 C CA . ARG A 1 360 ? 11.719 0.633 -25.833 1.00 91.81 360 ARG A CA 1
ATOM 2945 C C . ARG A 1 360 ? 10.626 0.505 -26.885 1.00 91.81 360 ARG A C 1
ATOM 2947 O O . ARG A 1 360 ? 10.585 -0.457 -27.642 1.00 91.81 360 ARG A O 1
ATOM 2954 N N . THR A 1 361 ? 9.743 1.495 -26.960 1.00 91.38 361 THR A N 1
ATOM 2955 C CA . THR A 1 361 ? 8.675 1.510 -27.965 1.00 91.38 361 THR A CA 1
ATOM 2956 C C . THR A 1 361 ? 9.269 1.488 -29.372 1.00 91.38 361 THR A C 1
ATOM 2958 O O . THR A 1 361 ? 8.843 0.691 -30.203 1.00 91.38 361 THR A O 1
ATOM 2961 N N . MET A 1 362 ? 10.292 2.308 -29.633 1.00 90.62 362 MET A N 1
ATOM 2962 C CA . MET A 1 362 ? 10.971 2.341 -30.930 1.00 90.62 362 MET A CA 1
ATOM 2963 C C . MET A 1 362 ? 11.680 1.024 -31.256 1.00 90.62 362 MET A C 1
ATOM 2965 O O . MET A 1 362 ? 11.578 0.566 -32.393 1.00 90.62 362 MET A O 1
ATOM 2969 N N . SER A 1 363 ? 12.333 0.380 -30.282 1.00 90.56 363 SER A N 1
ATOM 2970 C CA . SER A 1 363 ? 13.017 -0.905 -30.501 1.00 90.56 363 SER A CA 1
ATOM 2971 C C . SER A 1 363 ? 12.061 -2.084 -30.725 1.00 90.56 363 SER A C 1
ATOM 2973 O O . SER A 1 363 ? 12.442 -3.082 -31.337 1.00 90.56 363 SER A O 1
ATOM 2975 N N . MET A 1 364 ? 10.810 -1.972 -30.273 1.00 90.69 364 MET A N 1
ATOM 2976 C CA . MET A 1 364 ? 9.760 -2.975 -30.477 1.00 90.69 364 MET A CA 1
ATOM 2977 C C . MET A 1 364 ? 8.930 -2.765 -31.754 1.00 90.69 364 MET A C 1
ATOM 2979 O O . MET A 1 364 ? 8.092 -3.608 -32.078 1.00 90.69 364 MET A O 1
ATOM 2983 N N . LEU A 1 365 ? 9.132 -1.672 -32.499 1.00 90.62 365 LEU A N 1
ATOM 2984 C CA . LEU A 1 365 ? 8.452 -1.483 -33.783 1.00 90.62 365 LEU A CA 1
ATOM 2985 C C . LEU A 1 365 ? 8.890 -2.548 -34.806 1.00 90.62 365 LEU A C 1
ATOM 2987 O O . LEU A 1 365 ? 10.037 -2.996 -34.764 1.00 90.62 365 LEU A O 1
ATOM 2991 N N . PRO A 1 366 ? 8.052 -2.885 -35.805 1.00 90.00 366 PRO A N 1
ATOM 2992 C CA . PRO A 1 366 ? 8.492 -3.703 -36.933 1.00 90.00 366 PRO A CA 1
ATOM 2993 C C . PRO A 1 366 ? 9.744 -3.112 -37.601 1.00 90.00 366 PRO A C 1
ATOM 2995 O O . PRO A 1 366 ? 9.829 -1.893 -37.771 1.00 90.00 366 PRO A O 1
ATOM 2998 N N . LYS A 1 367 ? 10.697 -3.946 -38.043 1.00 89.88 367 LYS A N 1
ATOM 2999 C CA . LYS A 1 367 ? 11.979 -3.480 -38.624 1.00 89.88 367 LYS A CA 1
ATOM 3000 C C . LYS A 1 367 ? 11.803 -2.493 -39.784 1.00 89.88 367 LYS A C 1
ATOM 3002 O O . LYS A 1 367 ? 12.545 -1.520 -39.893 1.00 89.88 367 LYS A O 1
ATOM 3007 N N . SER A 1 368 ? 10.781 -2.688 -40.619 1.00 90.94 368 SER A N 1
ATOM 3008 C CA . SER A 1 368 ? 10.427 -1.748 -41.694 1.00 90.94 368 SER A CA 1
ATOM 3009 C C . SER A 1 368 ? 10.028 -0.368 -41.162 1.00 90.94 368 SER A C 1
ATOM 3011 O O . SER A 1 368 ? 10.388 0.653 -41.747 1.00 90.94 368 SER A O 1
ATOM 3013 N N . SER A 1 369 ? 9.302 -0.330 -40.043 1.00 91.69 369 SER A N 1
ATOM 3014 C CA . SER A 1 369 ? 8.906 0.902 -39.364 1.00 91.69 369 SER A CA 1
ATOM 3015 C C . SER A 1 369 ? 10.107 1.570 -38.697 1.00 91.69 369 SER A C 1
ATOM 3017 O O . SER A 1 369 ? 10.259 2.778 -38.838 1.00 91.69 369 SER A O 1
ATOM 3019 N N . GLN A 1 370 ? 10.995 0.806 -38.050 1.00 92.62 370 GLN A N 1
ATOM 3020 C CA . GLN A 1 370 ? 12.248 1.336 -37.491 1.00 92.62 370 GLN A CA 1
ATOM 3021 C C . GLN A 1 370 ? 13.113 1.990 -38.577 1.00 92.62 370 GLN A C 1
ATOM 3023 O O . GLN A 1 370 ? 13.501 3.149 -38.444 1.00 92.62 370 GLN A O 1
ATOM 3028 N N . ARG A 1 371 ? 13.318 1.300 -39.710 1.00 94.75 371 ARG A N 1
ATOM 3029 C CA . ARG A 1 371 ? 14.025 1.840 -40.884 1.00 94.75 371 ARG A CA 1
ATOM 3030 C C . ARG A 1 371 ? 13.424 3.163 -41.356 1.00 94.75 371 ARG A C 1
ATOM 3032 O O . ARG A 1 371 ? 14.157 4.115 -41.616 1.00 94.75 371 ARG A O 1
ATOM 3039 N N . ALA A 1 372 ? 12.096 3.225 -41.463 1.00 93.31 372 ALA A N 1
ATOM 3040 C CA . ALA A 1 372 ? 11.395 4.441 -41.862 1.00 93.31 372 ALA A CA 1
ATOM 3041 C C . ALA A 1 372 ? 11.589 5.581 -40.847 1.00 93.31 372 ALA A C 1
ATOM 3043 O O . ALA A 1 372 ? 11.786 6.722 -41.261 1.00 93.31 372 ALA A O 1
ATOM 3044 N N . GLN A 1 373 ? 11.584 5.291 -39.541 1.00 93.50 373 GLN A N 1
ATOM 3045 C CA . GLN A 1 373 ? 11.850 6.295 -38.504 1.00 93.50 373 GLN A CA 1
ATOM 3046 C C . GLN A 1 373 ? 13.293 6.809 -38.561 1.00 93.50 373 GLN A C 1
ATOM 3048 O O . GLN A 1 373 ? 13.491 8.021 -38.516 1.00 93.50 373 GLN A O 1
ATOM 3053 N N . PHE A 1 374 ? 14.289 5.936 -38.746 1.00 94.62 374 PHE A N 1
ATOM 3054 C CA . PHE A 1 374 ? 15.688 6.356 -38.889 1.00 94.62 374 PHE A CA 1
ATOM 3055 C C . PHE A 1 374 ? 15.901 7.244 -40.116 1.00 94.62 374 PHE A C 1
ATOM 3057 O O . PHE A 1 374 ? 16.428 8.342 -39.979 1.00 94.62 374 PHE A O 1
ATOM 3064 N N . LYS A 1 375 ? 15.402 6.844 -41.295 1.00 94.00 375 LYS A N 1
ATOM 3065 C CA . LYS A 1 375 ? 15.473 7.672 -42.516 1.00 94.00 375 LYS A CA 1
ATOM 3066 C C . LYS A 1 375 ? 14.691 8.984 -42.398 1.00 94.00 375 LYS A C 1
ATOM 3068 O O . LYS A 1 375 ? 15.013 9.947 -43.080 1.00 94.00 375 LYS A O 1
ATOM 3073 N N . LYS A 1 376 ? 13.644 9.033 -41.569 1.00 94.56 376 LYS A N 1
ATOM 3074 C CA . LYS A 1 376 ? 12.887 10.265 -41.315 1.00 94.56 376 LYS A CA 1
ATOM 3075 C C . LYS A 1 376 ? 13.647 11.218 -40.391 1.00 94.56 376 LYS A C 1
ATOM 3077 O O . LYS A 1 376 ? 13.616 12.421 -40.625 1.00 94.56 376 LYS A O 1
ATOM 3082 N N . ALA A 1 377 ? 14.271 10.693 -39.340 1.00 93.50 377 ALA A N 1
ATOM 3083 C CA . ALA A 1 377 ? 15.014 11.487 -38.365 1.00 93.50 377 ALA A CA 1
ATOM 3084 C C . ALA A 1 377 ? 16.377 11.950 -38.904 1.00 93.50 377 ALA A C 1
ATOM 3086 O O . ALA A 1 377 ? 16.797 13.062 -38.603 1.00 93.50 377 ALA A O 1
ATOM 3087 N N . MET A 1 378 ? 17.032 11.107 -39.707 1.00 94.62 378 MET A N 1
ATOM 3088 C CA . MET A 1 378 ? 18.363 11.324 -40.280 1.00 94.62 378 MET A CA 1
ATOM 3089 C C . MET A 1 378 ? 18.360 10.915 -41.770 1.00 94.62 378 MET A C 1
ATOM 3091 O O . MET A 1 378 ? 18.770 9.800 -42.119 1.00 94.62 378 MET A O 1
ATOM 3095 N N . PRO A 1 379 ? 17.824 11.767 -42.670 1.00 93.12 379 PRO A N 1
ATOM 3096 C CA . PRO A 1 379 ? 17.665 11.454 -44.097 1.00 93.12 379 PRO A CA 1
ATOM 3097 C C . PRO A 1 379 ? 18.970 11.170 -44.849 1.00 93.12 379 PRO A C 1
ATOM 3099 O O . PRO A 1 379 ? 18.953 10.506 -45.885 1.00 93.12 379 PRO A O 1
ATOM 3102 N N . GLU A 1 380 ? 20.087 11.674 -44.336 1.00 95.81 380 GLU A N 1
ATOM 3103 C CA . GLU A 1 380 ? 21.430 11.545 -44.893 1.00 95.81 380 GLU A CA 1
ATOM 3104 C C . GLU A 1 380 ? 22.063 10.161 -44.704 1.00 95.81 380 GLU A C 1
ATOM 3106 O O . GLU A 1 380 ? 23.032 9.849 -45.397 1.00 95.81 380 GLU A O 1
ATOM 3111 N N . LEU A 1 381 ? 21.523 9.321 -43.812 1.00 93.88 381 LEU A N 1
ATOM 3112 C CA . LEU A 1 381 ? 22.082 7.996 -43.541 1.00 93.88 381 LEU A CA 1
ATOM 3113 C C . LEU A 1 381 ? 22.044 7.105 -44.785 1.00 93.88 381 LEU A C 1
ATOM 3115 O O . LEU A 1 381 ? 20.995 6.907 -45.411 1.00 93.88 381 LEU A O 1
ATOM 3119 N N . SER A 1 382 ? 23.171 6.475 -45.101 1.00 95.00 382 SER A N 1
ATOM 3120 C CA . SER A 1 382 ? 23.250 5.405 -46.092 1.00 95.00 382 SER A CA 1
ATOM 3121 C C . SER A 1 382 ? 22.456 4.175 -45.642 1.00 95.00 382 SER A C 1
ATOM 3123 O O . SER A 1 382 ? 22.162 3.982 -44.463 1.00 95.00 382 SER A O 1
ATOM 3125 N N . ASP A 1 383 ? 22.096 3.298 -46.580 1.00 93.62 383 ASP A N 1
ATOM 3126 C CA . ASP A 1 383 ? 21.401 2.057 -46.219 1.00 93.62 383 ASP A CA 1
ATOM 3127 C C . ASP A 1 383 ? 22.244 1.157 -45.310 1.00 93.62 383 ASP A C 1
ATOM 3129 O O . ASP A 1 383 ? 21.688 0.491 -44.443 1.00 93.62 383 ASP A O 1
ATOM 3133 N N . LYS A 1 384 ? 23.575 1.188 -45.451 1.00 95.62 384 LYS A N 1
ATOM 3134 C CA . LYS A 1 384 ? 24.491 0.443 -44.584 1.00 95.62 384 LYS A CA 1
ATOM 3135 C C . LYS A 1 384 ? 24.442 0.950 -43.139 1.00 95.62 384 LYS A C 1
ATOM 3137 O O . LYS A 1 384 ? 24.307 0.143 -42.229 1.00 95.62 384 LYS A O 1
ATOM 3142 N N . GLU A 1 385 ? 24.507 2.265 -42.933 1.00 95.88 385 GLU A N 1
ATOM 3143 C CA . GLU A 1 385 ? 24.433 2.862 -41.589 1.00 95.88 385 GLU A CA 1
ATOM 3144 C C . GLU A 1 385 ? 23.078 2.588 -40.925 1.00 95.88 385 GLU A C 1
ATOM 3146 O O . GLU A 1 385 ? 23.006 2.348 -39.722 1.00 95.88 385 GLU A O 1
ATOM 3151 N N . VAL A 1 386 ? 21.993 2.552 -41.706 1.00 95.31 386 VAL A N 1
ATOM 3152 C CA . VAL A 1 386 ? 20.675 2.175 -41.180 1.00 95.31 386 VAL A CA 1
ATOM 3153 C C . VAL A 1 386 ? 20.635 0.713 -40.726 1.00 95.31 386 VAL A C 1
ATOM 3155 O O . VAL A 1 386 ? 20.074 0.435 -39.668 1.00 95.31 386 VAL A O 1
ATOM 3158 N N . GLU A 1 387 ? 21.244 -0.218 -41.466 1.00 96.19 387 GLU A N 1
ATOM 3159 C CA . GLU A 1 387 ? 21.365 -1.614 -41.012 1.00 96.19 387 GLU A CA 1
ATOM 3160 C C . GLU A 1 387 ? 22.227 -1.739 -39.743 1.00 96.19 387 GLU A C 1
ATOM 3162 O O . GLU A 1 387 ? 21.887 -2.508 -38.843 1.00 96.19 387 GLU A O 1
ATOM 3167 N N . GLU A 1 388 ? 23.303 -0.954 -39.622 1.00 95.75 388 GLU A N 1
ATOM 3168 C CA . GLU A 1 388 ? 24.134 -0.909 -38.409 1.00 95.75 388 GLU A CA 1
ATOM 3169 C C . GLU A 1 388 ? 23.335 -0.400 -37.191 1.00 95.75 388 GLU A C 1
ATOM 3171 O O . GLU A 1 388 ? 23.409 -0.995 -36.112 1.00 95.75 388 GLU A O 1
ATOM 3176 N N . LEU A 1 389 ? 22.500 0.633 -37.362 1.00 94.50 389 LEU A N 1
ATOM 3177 C CA . LEU A 1 389 ? 21.599 1.129 -36.312 1.00 94.50 389 LEU A CA 1
ATOM 3178 C C . LEU A 1 389 ? 20.517 0.113 -35.925 1.00 94.50 389 LEU A C 1
ATOM 3180 O O . LEU A 1 389 ? 20.203 -0.025 -34.740 1.00 94.50 389 LEU A O 1
ATOM 3184 N N . LEU A 1 390 ? 19.957 -0.619 -36.893 1.00 94.69 390 LEU A N 1
ATOM 3185 C CA . LEU A 1 390 ? 18.999 -1.697 -36.624 1.00 94.69 390 LEU A CA 1
ATOM 3186 C C . LEU A 1 390 ? 19.655 -2.822 -35.811 1.00 94.69 390 LEU A C 1
ATOM 3188 O O . LEU A 1 390 ? 19.080 -3.278 -34.823 1.00 94.69 390 LEU A O 1
ATOM 3192 N N . ALA A 1 391 ? 20.875 -3.230 -36.174 1.00 95.00 391 ALA A N 1
ATOM 3193 C CA . ALA A 1 391 ? 21.629 -4.240 -35.433 1.00 95.00 391 ALA A CA 1
ATOM 3194 C C . ALA A 1 391 ? 21.969 -3.777 -34.006 1.00 95.00 391 ALA A C 1
ATOM 3196 O O . ALA A 1 391 ? 21.826 -4.545 -33.052 1.00 95.00 391 ALA A O 1
ATOM 3197 N N . HIS A 1 392 ? 22.367 -2.511 -33.840 1.00 94.19 392 HIS A N 1
ATOM 3198 C CA . HIS A 1 392 ? 22.588 -1.921 -32.521 1.00 94.19 392 HIS A CA 1
ATOM 3199 C C . HIS A 1 392 ? 21.302 -1.912 -31.680 1.00 94.19 392 HIS A C 1
ATOM 3201 O O . HIS A 1 392 ? 21.325 -2.316 -30.519 1.00 94.19 392 HIS A O 1
ATOM 3207 N N . THR A 1 393 ? 20.176 -1.517 -32.278 1.00 92.94 393 THR A N 1
ATOM 3208 C CA . THR A 1 393 ? 18.864 -1.478 -31.613 1.00 92.94 393 THR A CA 1
ATOM 3209 C C . THR A 1 393 ? 18.431 -2.864 -31.141 1.00 92.94 393 THR A C 1
ATOM 3211 O O . THR A 1 393 ? 17.980 -3.001 -30.006 1.00 92.94 393 THR A O 1
ATOM 3214 N N . GLU A 1 394 ? 18.620 -3.902 -31.959 1.00 92.69 394 GLU A N 1
ATOM 3215 C CA . GLU A 1 394 ? 18.304 -5.286 -31.585 1.00 92.69 394 GLU A CA 1
ATOM 3216 C C . GLU A 1 394 ? 19.187 -5.788 -30.429 1.00 92.69 394 GLU A C 1
ATOM 3218 O O . GLU A 1 394 ? 18.705 -6.445 -29.507 1.00 92.69 394 GLU A O 1
ATOM 3223 N N . ASN A 1 395 ? 20.475 -5.432 -30.422 1.00 93.62 395 ASN A N 1
ATOM 3224 C CA . ASN A 1 395 ? 21.380 -5.785 -29.328 1.00 93.62 395 ASN A CA 1
ATOM 3225 C C . ASN A 1 395 ? 20.997 -5.095 -28.005 1.00 93.62 395 ASN A C 1
ATOM 3227 O O . ASN A 1 395 ? 21.018 -5.724 -26.949 1.00 93.62 395 ASN A O 1
ATOM 3231 N N . GLU A 1 396 ? 20.615 -3.818 -28.049 1.00 93.06 396 GLU A N 1
ATOM 3232 C CA . GLU A 1 396 ? 20.123 -3.091 -26.870 1.00 93.06 396 GLU A CA 1
ATOM 3233 C C . GLU A 1 396 ? 18.791 -3.665 -26.368 1.00 93.06 396 GLU A C 1
ATOM 3235 O O . GLU A 1 396 ? 18.620 -3.880 -25.167 1.00 93.06 396 GLU A O 1
ATOM 3240 N N . LYS A 1 397 ? 17.880 -4.004 -27.291 1.00 92.62 397 LYS A N 1
ATOM 3241 C CA . LYS A 1 397 ? 16.613 -4.692 -27.005 1.00 92.62 397 LYS A CA 1
ATOM 3242 C C . LYS A 1 397 ? 16.845 -6.020 -26.273 1.00 92.62 397 LYS A C 1
ATOM 3244 O O . LYS A 1 397 ? 16.155 -6.316 -25.299 1.00 92.62 397 LYS A O 1
ATOM 3249 N N . ALA A 1 398 ? 17.832 -6.808 -26.703 1.00 92.75 398 ALA A N 1
ATOM 3250 C CA . ALA A 1 398 ? 18.149 -8.099 -26.093 1.00 92.75 398 ALA A CA 1
ATOM 3251 C C . ALA A 1 398 ? 18.622 -7.975 -24.632 1.00 92.75 398 ALA A C 1
ATOM 3253 O O . ALA A 1 398 ? 18.242 -8.810 -23.803 1.00 92.75 398 ALA A O 1
ATOM 3254 N N . LYS A 1 399 ? 19.392 -6.925 -24.309 1.00 93.69 399 LYS A N 1
ATOM 3255 C CA . LYS A 1 399 ? 19.946 -6.671 -22.966 1.00 93.69 399 LYS A CA 1
ATOM 3256 C C . LYS A 1 399 ? 18.934 -6.111 -21.970 1.00 93.69 399 LYS A C 1
ATOM 3258 O O . LYS A 1 399 ? 19.098 -6.326 -20.774 1.00 93.69 399 LYS A O 1
ATOM 3263 N N . ASP A 1 400 ? 17.919 -5.391 -22.438 1.00 94.56 400 ASP A N 1
ATOM 3264 C CA . ASP A 1 400 ? 16.936 -4.760 -21.560 1.00 94.56 400 ASP A CA 1
ATOM 3265 C C . ASP A 1 400 ? 15.934 -5.792 -20.995 1.00 94.56 400 ASP A C 1
ATOM 3267 O O . ASP A 1 400 ? 15.113 -6.338 -21.747 1.00 94.56 400 ASP A O 1
ATOM 3271 N N . PRO A 1 401 ? 15.941 -6.063 -19.673 1.00 94.12 401 PRO A N 1
ATOM 3272 C CA . PRO A 1 401 ? 15.045 -7.045 -19.070 1.00 94.12 401 PRO A CA 1
ATOM 3273 C C . PRO A 1 401 ? 13.576 -6.608 -19.096 1.00 94.12 401 PRO A C 1
ATOM 3275 O O . PRO A 1 401 ? 12.703 -7.451 -18.896 1.00 94.12 401 PRO A O 1
ATOM 3278 N N . LEU A 1 402 ? 13.291 -5.327 -19.341 1.00 95.19 402 LEU A N 1
ATOM 3279 C CA . LEU A 1 402 ? 11.941 -4.772 -19.375 1.00 95.19 402 LEU A CA 1
ATOM 3280 C C . LEU A 1 402 ? 11.344 -4.731 -20.786 1.00 95.19 402 LEU A C 1
ATOM 3282 O O . LEU A 1 402 ? 10.214 -4.280 -20.933 1.00 95.19 402 LEU A O 1
ATOM 3286 N N . THR A 1 403 ? 12.058 -5.180 -21.820 1.00 94.44 403 THR A N 1
ATOM 3287 C CA . THR A 1 403 ? 11.579 -5.112 -23.210 1.00 94.44 403 THR A CA 1
ATOM 3288 C C . THR A 1 403 ? 11.094 -6.468 -23.725 1.00 94.44 403 THR A C 1
ATOM 3290 O O . THR A 1 403 ? 11.780 -7.477 -23.584 1.00 94.44 403 THR A O 1
ATOM 3293 N N . LEU A 1 404 ? 9.927 -6.508 -24.376 1.00 94.31 404 LEU A N 1
ATOM 3294 C CA . LEU A 1 404 ? 9.439 -7.710 -25.062 1.00 94.31 404 LEU A CA 1
ATOM 3295 C C . LEU A 1 404 ? 10.297 -8.030 -26.292 1.00 94.31 404 LEU A C 1
ATOM 3297 O O . LEU A 1 404 ? 10.680 -7.145 -27.055 1.00 94.31 404 LEU A O 1
ATOM 3301 N N . LEU A 1 405 ? 10.555 -9.318 -26.527 1.00 93.69 405 LEU A N 1
ATOM 3302 C CA . LEU A 1 405 ? 11.364 -9.791 -27.659 1.00 93.69 405 LEU A CA 1
ATOM 3303 C C . LEU A 1 405 ? 10.530 -10.234 -28.868 1.00 93.69 405 LEU A C 1
ATOM 3305 O O . LEU A 1 405 ? 11.064 -10.799 -29.817 1.00 93.69 405 LEU A O 1
ATOM 3309 N N . GLN A 1 406 ? 9.234 -9.940 -28.853 1.00 87.44 406 GLN A N 1
ATOM 3310 C CA . GLN A 1 406 ? 8.321 -10.176 -29.969 1.00 87.44 406 GLN A CA 1
ATOM 3311 C C . GLN A 1 406 ? 8.443 -9.085 -31.041 1.00 87.44 406 GLN A C 1
ATOM 3313 O O . GLN A 1 406 ? 8.937 -7.984 -30.778 1.00 87.44 406 GLN A O 1
ATOM 3318 N N . GLU A 1 407 ? 8.005 -9.403 -32.260 1.00 78.19 407 GLU A N 1
ATOM 3319 C CA . GLU A 1 407 ? 8.034 -8.490 -33.415 1.00 78.19 407 GLU A CA 1
ATOM 3320 C C . GLU A 1 407 ? 6.658 -7.869 -33.730 1.00 78.19 407 GLU A C 1
ATOM 3322 O O . GLU A 1 407 ? 6.570 -6.925 -34.514 1.00 78.19 407 GLU A O 1
ATOM 3327 N N . ASP A 1 408 ? 5.578 -8.367 -33.121 1.00 77.69 408 ASP A N 1
ATOM 3328 C CA . ASP A 1 408 ? 4.191 -8.021 -33.456 1.00 77.69 408 ASP A CA 1
ATOM 3329 C C . ASP A 1 408 ? 3.465 -7.177 -32.392 1.00 77.69 408 ASP A C 1
ATOM 3331 O O . ASP A 1 408 ? 2.287 -6.857 -32.576 1.00 77.69 408 ASP A O 1
ATOM 3335 N N . VAL A 1 409 ? 4.167 -6.753 -31.331 1.00 86.81 409 VAL A N 1
ATOM 3336 C CA . VAL A 1 409 ? 3.626 -5.934 -30.221 1.00 86.81 409 VAL A CA 1
ATOM 3337 C C . VAL A 1 409 ? 2.970 -4.641 -30.720 1.00 86.81 409 VAL A C 1
ATOM 3339 O O . VAL A 1 409 ? 1.958 -4.220 -30.178 1.00 86.81 409 VAL A O 1
ATOM 3342 N N . PHE A 1 410 ? 3.524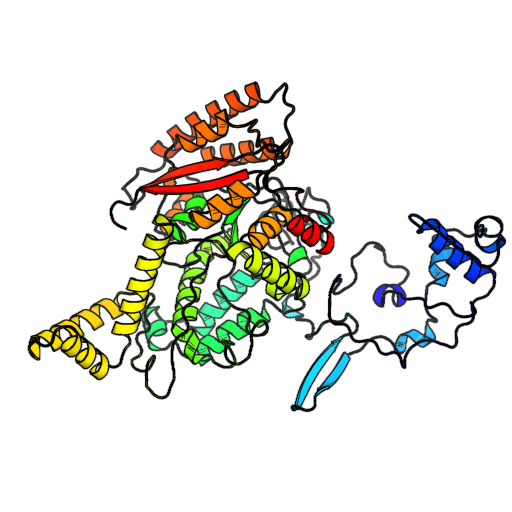 -4.026 -31.770 1.00 86.50 410 PHE A N 1
ATOM 3343 C CA . PHE A 1 410 ? 3.000 -2.802 -32.396 1.00 86.50 410 PHE A CA 1
ATOM 3344 C C . PHE A 1 410 ? 2.551 -3.037 -33.846 1.00 86.50 410 PHE A C 1
ATOM 3346 O O . PHE A 1 410 ? 2.691 -2.169 -34.714 1.00 86.50 410 PHE A O 1
ATOM 3353 N N . SER A 1 411 ? 2.061 -4.242 -34.149 1.00 76.25 411 SER A N 1
ATOM 3354 C CA . SER A 1 411 ? 1.475 -4.534 -35.459 1.00 76.25 411 SER A CA 1
ATOM 3355 C C . SER A 1 411 ? 0.185 -3.729 -35.672 1.00 76.25 411 SER A C 1
ATOM 3357 O O . SER A 1 411 ? -0.581 -3.487 -34.740 1.00 76.25 411 SER A O 1
ATOM 3359 N N . LYS A 1 412 ? -0.060 -3.294 -36.918 1.00 72.56 412 LYS A N 1
ATOM 3360 C CA . LYS A 1 412 ? -1.174 -2.383 -37.256 1.00 72.56 412 LYS A CA 1
ATOM 3361 C C . LYS A 1 412 ? -2.548 -2.903 -36.820 1.00 72.56 412 LYS A C 1
ATOM 3363 O O . LYS A 1 412 ? -3.420 -2.092 -36.530 1.00 72.56 412 LYS A O 1
ATOM 3368 N N . ASP A 1 413 ? -2.713 -4.221 -36.763 1.00 76.19 413 ASP A N 1
ATOM 3369 C CA . ASP A 1 413 ? -3.996 -4.875 -36.502 1.00 76.19 413 ASP A CA 1
ATOM 3370 C C . ASP A 1 413 ? -4.257 -5.144 -35.009 1.00 76.19 413 ASP A C 1
ATOM 3372 O O . ASP A 1 413 ? -5.384 -5.472 -34.647 1.00 76.19 413 ASP A O 1
ATOM 3376 N N . LYS A 1 414 ? -3.245 -5.007 -34.136 1.00 72.62 414 LYS A N 1
ATOM 3377 C CA . LYS A 1 414 ? -3.357 -5.353 -32.706 1.00 72.62 414 LYS A CA 1
ATOM 3378 C C . LYS A 1 414 ? -3.511 -4.157 -31.759 1.00 72.62 414 LYS A C 1
ATOM 3380 O O . LYS A 1 414 ? -3.969 -4.327 -30.634 1.00 72.62 414 LYS A O 1
ATOM 3385 N N . GLY A 1 415 ? -3.231 -2.938 -32.221 1.00 80.88 415 GLY A N 1
ATOM 3386 C CA . GLY A 1 415 ? -3.435 -1.712 -31.443 1.00 80.88 415 GLY A CA 1
ATOM 3387 C C . GLY A 1 415 ? -2.173 -1.211 -30.735 1.00 80.88 415 GLY A C 1
ATOM 3388 O O . GLY A 1 415 ? -1.062 -1.384 -31.228 1.00 80.88 415 GLY A O 1
ATOM 3389 N N . GLY A 1 416 ? -2.356 -0.486 -29.629 1.00 89.62 416 GLY A N 1
ATOM 3390 C CA . GLY A 1 416 ? -1.274 0.162 -28.879 1.00 89.62 416 GLY A CA 1
ATOM 3391 C C . GLY A 1 416 ? -1.035 -0.465 -27.508 1.00 89.62 416 GLY A C 1
ATOM 3392 O O . GLY A 1 416 ? -1.802 -1.312 -27.063 1.00 89.62 416 GLY A O 1
ATOM 3393 N N . GLN A 1 417 ? 0.014 -0.001 -26.829 1.00 93.38 417 GLN A N 1
ATOM 3394 C CA . GLN A 1 417 ? 0.336 -0.357 -25.445 1.00 93.38 417 GLN A CA 1
ATOM 3395 C C . GLN A 1 417 ? -0.038 0.794 -24.499 1.00 93.38 417 GLN A C 1
ATOM 3397 O O . GLN A 1 417 ? 0.111 1.967 -24.844 1.00 93.38 417 GLN A O 1
ATOM 3402 N N . LEU A 1 418 ? -0.510 0.459 -23.301 1.00 92.75 418 LEU A N 1
ATOM 3403 C CA . LEU A 1 418 ? -0.842 1.380 -22.223 1.00 92.75 418 LEU A CA 1
ATOM 3404 C C . LEU A 1 418 ? 0.290 1.370 -21.196 1.00 92.75 418 LEU A C 1
ATOM 3406 O O . LEU A 1 418 ? 0.511 0.375 -20.506 1.00 92.75 418 LEU A O 1
ATOM 3410 N N . THR A 1 419 ? 0.964 2.508 -21.053 1.00 89.31 419 THR A N 1
ATOM 3411 C CA . THR A 1 419 ? 1.987 2.721 -20.024 1.00 89.31 419 THR A CA 1
ATOM 3412 C C . THR A 1 419 ? 1.410 3.565 -18.894 1.00 89.31 419 THR A C 1
ATOM 3414 O O . THR A 1 419 ? 0.820 4.620 -19.130 1.00 89.31 419 THR A O 1
ATOM 3417 N N . VAL A 1 420 ? 1.593 3.117 -17.649 1.00 89.31 420 VAL A N 1
ATOM 3418 C CA . VAL A 1 420 ? 1.145 3.849 -16.457 1.00 89.31 420 VAL A CA 1
ATOM 3419 C C . VAL A 1 420 ? 2.329 4.562 -15.809 1.00 89.31 420 VAL A C 1
ATOM 3421 O O . VAL A 1 420 ? 3.341 3.936 -15.488 1.00 89.31 420 VAL A O 1
ATOM 3424 N N . MET A 1 421 ? 2.166 5.863 -15.567 1.00 87.75 421 MET A N 1
ATOM 3425 C CA . MET A 1 421 ? 3.061 6.683 -14.753 1.00 87.75 421 MET A CA 1
ATOM 3426 C C . MET A 1 421 ? 2.216 7.491 -13.768 1.00 87.75 421 MET A C 1
ATOM 3428 O O . MET A 1 421 ? 1.388 8.306 -14.172 1.00 87.75 421 MET A O 1
ATOM 3432 N N . ASN A 1 422 ? 2.385 7.233 -12.473 1.00 90.44 422 ASN A N 1
ATOM 3433 C CA . ASN A 1 422 ? 1.664 7.925 -11.412 1.00 90.44 422 ASN A CA 1
ATOM 3434 C C . ASN A 1 422 ? 2.475 7.950 -10.107 1.00 90.44 422 ASN A C 1
ATOM 3436 O O . ASN A 1 422 ? 3.436 7.200 -9.940 1.00 90.44 422 ASN A O 1
ATOM 3440 N N . LEU A 1 423 ? 2.052 8.810 -9.177 1.00 93.31 423 LEU A N 1
ATOM 3441 C CA . LEU A 1 423 ? 2.504 8.785 -7.787 1.00 93.31 423 LEU A CA 1
ATOM 3442 C C . LEU A 1 423 ? 1.492 7.992 -6.961 1.00 93.31 423 LEU A C 1
ATOM 3444 O O . LEU A 1 423 ? 0.334 8.401 -6.847 1.00 93.31 423 LEU A O 1
ATOM 3448 N N . SER A 1 424 ? 1.927 6.872 -6.390 1.00 95.31 424 SER A N 1
ATOM 3449 C CA . SER A 1 424 ? 1.048 5.921 -5.705 1.00 95.31 424 SER A CA 1
ATOM 3450 C C . SER A 1 424 ? 1.535 5.618 -4.280 1.00 95.31 424 SER A C 1
ATOM 3452 O O . SER A 1 424 ? 2.719 5.321 -4.111 1.00 95.31 424 SER A O 1
ATOM 3454 N N . PRO A 1 425 ? 0.654 5.632 -3.258 1.00 97.38 425 PRO A N 1
ATOM 3455 C CA . PRO A 1 425 ? -0.711 6.167 -3.293 1.00 97.38 425 PRO A CA 1
ATOM 3456 C C . PRO A 1 425 ? -0.741 7.687 -3.542 1.00 97.38 425 PRO A C 1
ATOM 3458 O O . PRO A 1 425 ? 0.263 8.384 -3.390 1.00 97.38 425 PRO A O 1
ATOM 3461 N N . ASN A 1 426 ? -1.903 8.240 -3.901 1.00 96.25 426 ASN A N 1
ATOM 3462 C CA . ASN A 1 426 ? -2.075 9.697 -3.936 1.00 96.25 426 ASN A CA 1
ATOM 3463 C C . ASN A 1 426 ? -2.085 10.305 -2.514 1.00 96.25 426 ASN A C 1
ATOM 3465 O O . ASN A 1 426 ? -2.019 9.571 -1.529 1.00 96.25 426 ASN A O 1
ATOM 3469 N N . PHE A 1 427 ? -2.118 11.636 -2.389 1.00 97.31 427 PHE A N 1
ATOM 3470 C CA . PHE A 1 427 ? -2.012 12.337 -1.098 1.00 97.31 427 PHE A CA 1
ATOM 3471 C C . PHE A 1 427 ? -2.999 11.815 -0.054 1.00 97.31 427 PHE A C 1
ATOM 3473 O O . PHE A 1 427 ? -2.618 11.448 1.061 1.00 97.31 427 PHE A O 1
ATOM 3480 N N . GLU A 1 428 ? -4.263 11.749 -0.463 1.00 97.62 428 GLU A N 1
ATOM 3481 C CA . GLU A 1 428 ? -5.394 11.382 0.367 1.00 97.62 428 GLU A CA 1
ATOM 3482 C C . GLU A 1 428 ? -5.223 9.956 0.895 1.00 97.62 428 GLU A C 1
ATOM 3484 O O . GLU A 1 428 ? -5.342 9.697 2.095 1.00 97.62 428 GLU A O 1
ATOM 3489 N N . MET A 1 429 ? -4.881 9.024 0.001 1.00 98.12 429 MET A N 1
ATOM 3490 C CA . MET A 1 429 ? -4.668 7.629 0.371 1.00 98.12 429 MET A CA 1
ATOM 3491 C C . MET A 1 429 ? -3.393 7.439 1.185 1.00 98.12 429 MET A C 1
ATOM 3493 O O . MET A 1 429 ? -3.376 6.582 2.066 1.00 98.12 429 MET A O 1
ATOM 3497 N N . SER A 1 430 ? -2.361 8.261 0.988 1.00 98.44 430 SER A N 1
ATOM 3498 C CA . SER A 1 430 ? -1.150 8.193 1.805 1.00 98.44 430 SER A CA 1
ATOM 3499 C C . SER A 1 430 ? -1.427 8.507 3.273 1.00 98.44 430 SER A C 1
ATOM 3501 O O . SER A 1 430 ? -1.049 7.724 4.142 1.00 98.44 430 SER A O 1
ATOM 3503 N N . LEU A 1 431 ? -2.134 9.597 3.578 1.00 98.38 431 LEU A N 1
ATOM 3504 C CA . LEU A 1 431 ? -2.501 9.905 4.967 1.00 98.38 431 LEU A CA 1
ATOM 3505 C C . LEU A 1 431 ? -3.495 8.876 5.527 1.00 98.38 431 LEU A C 1
ATOM 3507 O O . LEU A 1 431 ? -3.294 8.369 6.632 1.00 98.38 431 LEU A O 1
ATOM 3511 N N . TYR A 1 432 ? -4.508 8.491 4.742 1.00 98.19 432 TYR A N 1
ATOM 3512 C CA . TYR A 1 432 ? -5.512 7.505 5.149 1.00 98.19 432 TYR A CA 1
ATOM 3513 C C . TYR A 1 432 ? -4.882 6.156 5.532 1.00 98.19 432 TYR A C 1
ATOM 3515 O O . TYR A 1 432 ? -5.110 5.638 6.629 1.00 98.19 432 TYR A O 1
ATOM 3523 N N . ILE A 1 433 ? -4.035 5.602 4.660 1.00 98.38 433 ILE A N 1
ATOM 3524 C CA . ILE A 1 433 ? -3.352 4.326 4.889 1.00 98.38 433 ILE A CA 1
ATOM 3525 C C . ILE A 1 433 ? -2.370 4.461 6.050 1.00 98.38 433 ILE A C 1
ATOM 3527 O O . ILE A 1 433 ? -2.396 3.620 6.946 1.00 98.38 433 ILE A O 1
ATOM 3531 N N . ALA A 1 434 ? -1.547 5.516 6.085 1.00 98.38 434 ALA A N 1
ATOM 3532 C CA . ALA A 1 434 ? -0.555 5.700 7.143 1.00 98.38 434 ALA A CA 1
ATOM 3533 C C . ALA A 1 434 ? -1.200 5.772 8.536 1.00 98.38 434 ALA A C 1
ATOM 3535 O O . ALA A 1 434 ? -0.690 5.175 9.486 1.00 98.38 434 ALA A O 1
ATOM 3536 N N . GLN A 1 435 ? -2.357 6.423 8.665 1.00 97.75 435 GLN A N 1
ATOM 3537 C CA . GLN A 1 435 ? -3.102 6.471 9.922 1.00 97.75 435 GLN A CA 1
ATOM 3538 C C . GLN A 1 435 ? -3.726 5.118 10.291 1.00 97.75 435 GLN A C 1
ATOM 3540 O O . GLN A 1 435 ? -3.669 4.731 11.462 1.00 97.75 435 GLN A O 1
ATOM 3545 N N . LEU A 1 436 ? -4.267 4.371 9.319 1.00 96.94 436 LEU A N 1
ATOM 3546 C CA . LEU A 1 436 ? -4.787 3.013 9.536 1.00 96.94 436 LEU A CA 1
ATOM 3547 C C . LEU A 1 436 ? -3.695 2.026 9.966 1.00 96.94 436 LEU A C 1
ATOM 3549 O O . LEU A 1 436 ? -3.952 1.157 10.797 1.00 96.94 436 LEU A O 1
ATOM 3553 N N . THR A 1 437 ? -2.485 2.147 9.418 1.00 96.88 437 THR A N 1
ATOM 3554 C CA . THR A 1 437 ? -1.378 1.211 9.670 1.00 96.88 437 THR A CA 1
ATOM 3555 C C . THR A 1 437 ? -0.430 1.653 10.775 1.00 96.88 437 THR A C 1
ATOM 3557 O O . THR A 1 437 ? 0.444 0.883 11.188 1.00 96.88 437 THR A O 1
ATOM 3560 N N . GLY A 1 438 ? -0.590 2.886 11.257 1.00 96.06 438 GLY A N 1
ATOM 3561 C CA . GLY A 1 438 ? 0.372 3.545 12.128 1.00 96.06 438 GLY A CA 1
ATOM 3562 C C . GLY A 1 438 ? 1.749 3.626 11.484 1.00 96.06 438 GLY A C 1
ATOM 3563 O O . GLY A 1 438 ? 2.735 3.304 12.141 1.00 96.06 438 GLY A O 1
ATOM 3564 N N . SER A 1 439 ? 1.791 3.961 10.195 1.00 97.88 439 SER A N 1
ATOM 3565 C CA . SER A 1 439 ? 3.027 4.233 9.468 1.00 97.88 439 SER A CA 1
ATOM 3566 C C . SER A 1 439 ? 3.395 5.711 9.565 1.00 97.88 439 SER A C 1
ATOM 3568 O O . SER A 1 439 ? 2.530 6.571 9.727 1.00 97.88 439 SER A O 1
ATOM 3570 N N . PHE A 1 440 ? 4.680 6.019 9.424 1.00 98.19 440 PHE A N 1
ATOM 3571 C CA . PHE A 1 440 ? 5.088 7.331 8.922 1.00 98.19 440 PHE A CA 1
ATOM 3572 C C . PHE A 1 440 ? 5.081 7.335 7.389 1.00 98.19 440 PHE A C 1
ATOM 3574 O O . PHE A 1 440 ? 4.998 6.270 6.778 1.00 98.19 440 PHE A O 1
ATOM 3581 N N . ILE A 1 441 ? 5.164 8.509 6.766 1.00 98.69 441 ILE A N 1
ATOM 3582 C CA . ILE A 1 441 ? 5.207 8.623 5.301 1.00 98.69 441 ILE A CA 1
ATOM 3583 C C . ILE A 1 441 ? 6.641 8.870 4.838 1.00 98.69 441 ILE A C 1
ATOM 3585 O O . ILE A 1 441 ? 7.336 9.707 5.409 1.00 98.69 441 ILE A O 1
ATOM 3589 N N . ILE A 1 442 ? 7.069 8.156 3.799 1.00 98.25 442 ILE A N 1
ATOM 3590 C CA . ILE A 1 442 ? 8.321 8.422 3.091 1.00 98.25 442 ILE A CA 1
ATOM 3591 C C . ILE A 1 442 ? 8.051 8.688 1.612 1.00 98.25 442 ILE A C 1
ATOM 3593 O O . ILE A 1 442 ? 7.227 8.014 0.989 1.00 98.25 442 ILE A O 1
ATOM 3597 N N . THR A 1 443 ? 8.742 9.681 1.065 1.00 97.75 443 THR A N 1
ATOM 3598 C CA . THR A 1 443 ? 8.686 10.037 -0.351 1.00 97.75 443 THR A CA 1
ATOM 3599 C C . THR A 1 443 ? 10.027 10.587 -0.812 1.00 97.75 443 THR A C 1
ATOM 3601 O O . THR A 1 443 ? 10.778 11.152 -0.027 1.00 97.75 443 THR A O 1
ATOM 3604 N N . ASP A 1 444 ? 10.303 10.409 -2.087 1.00 94.81 444 ASP A N 1
ATOM 3605 C CA . ASP A 1 444 ? 11.406 10.989 -2.851 1.00 94.81 444 ASP A CA 1
ATOM 3606 C C . ASP A 1 444 ? 10.912 12.045 -3.852 1.00 94.81 444 ASP A C 1
ATOM 3608 O O . ASP A 1 444 ? 11.694 12.677 -4.550 1.00 94.81 444 ASP A O 1
ATOM 3612 N N . ASN A 1 445 ? 9.597 12.267 -3.906 1.00 94.81 445 ASN A N 1
ATOM 3613 C CA . ASN A 1 445 ? 8.963 13.152 -4.868 1.00 94.81 445 ASN A CA 1
ATOM 3614 C C . ASN A 1 445 ? 8.659 14.535 -4.261 1.00 94.81 445 ASN A C 1
ATOM 3616 O O . ASN A 1 445 ? 8.010 14.637 -3.211 1.00 94.81 445 ASN A O 1
ATOM 3620 N N . GLN A 1 446 ? 9.085 15.603 -4.937 1.00 94.81 446 GLN A N 1
ATOM 3621 C CA . GLN A 1 446 ? 8.993 16.977 -4.429 1.00 94.81 446 GLN A CA 1
ATOM 3622 C C . GLN A 1 446 ? 7.548 17.471 -4.323 1.00 94.81 446 GLN A C 1
ATOM 3624 O O . GLN A 1 446 ? 7.173 18.094 -3.324 1.00 94.81 446 GLN A O 1
ATOM 3629 N N . ILE A 1 447 ? 6.700 17.161 -5.309 1.00 93.88 447 ILE A N 1
ATOM 3630 C CA . ILE A 1 447 ? 5.268 17.491 -5.253 1.00 93.88 447 ILE A CA 1
ATOM 3631 C C . ILE A 1 447 ? 4.636 16.878 -4.002 1.00 93.88 447 ILE A C 1
ATOM 3633 O O . ILE A 1 447 ? 3.980 17.577 -3.221 1.00 93.88 447 ILE A O 1
ATOM 3637 N N . ARG A 1 448 ? 4.871 15.581 -3.769 1.00 95.38 448 ARG A N 1
ATOM 3638 C CA . ARG A 1 448 ? 4.329 14.889 -2.600 1.00 95.38 448 ARG A CA 1
ATOM 3639 C C . ARG A 1 448 ? 4.881 15.459 -1.300 1.00 95.38 448 ARG A C 1
ATOM 3641 O O . ARG A 1 448 ? 4.126 15.620 -0.341 1.00 95.38 448 ARG A O 1
ATOM 3648 N N . TRP A 1 449 ? 6.162 15.808 -1.260 1.00 96.94 449 TRP A N 1
ATOM 3649 C CA . TRP A 1 449 ? 6.744 16.468 -0.099 1.00 96.94 449 TRP A CA 1
ATOM 3650 C C . TRP A 1 449 ? 6.044 17.795 0.216 1.00 96.94 449 TRP A C 1
ATOM 3652 O O . TRP A 1 449 ? 5.603 18.007 1.346 1.00 96.94 449 TRP A O 1
ATOM 3662 N N . LYS A 1 450 ? 5.824 18.656 -0.785 1.00 95.38 450 LYS A N 1
ATOM 3663 C CA . LYS A 1 450 ? 5.105 19.931 -0.607 1.00 95.38 450 LYS A CA 1
ATOM 3664 C C . LYS A 1 450 ? 3.665 19.740 -0.136 1.00 95.38 450 LYS A C 1
ATOM 3666 O O . LYS A 1 450 ? 3.188 20.525 0.683 1.00 95.38 450 LYS A O 1
ATOM 3671 N N . GLU A 1 451 ? 2.971 18.713 -0.622 1.00 95.44 451 GLU A N 1
ATOM 3672 C CA . GLU A 1 451 ? 1.633 18.356 -0.133 1.00 95.44 451 GLU A CA 1
ATOM 3673 C C . GLU A 1 451 ? 1.655 18.009 1.364 1.00 95.44 451 GLU A C 1
ATOM 3675 O O . GLU A 1 451 ? 0.851 18.541 2.130 1.00 95.44 451 GLU A O 1
ATOM 3680 N N . LEU A 1 452 ? 2.616 17.190 1.805 1.00 97.19 452 LEU A N 1
ATOM 3681 C CA . LEU A 1 452 ? 2.781 16.827 3.218 1.00 97.19 452 LEU A CA 1
ATOM 3682 C C . LEU A 1 452 ? 3.127 18.043 4.085 1.00 97.19 452 LEU A C 1
ATOM 3684 O O . LEU A 1 452 ? 2.562 18.207 5.166 1.00 97.19 452 LEU A O 1
ATOM 3688 N N . MET A 1 453 ? 3.992 18.932 3.592 1.00 96.69 453 MET A N 1
ATOM 3689 C CA . MET A 1 453 ? 4.373 20.159 4.297 1.00 96.69 453 MET A CA 1
ATOM 3690 C C . MET A 1 453 ? 3.199 21.125 4.492 1.00 96.69 453 MET A C 1
ATOM 3692 O O . MET A 1 453 ? 3.141 21.809 5.515 1.00 96.69 453 MET A O 1
ATOM 3696 N N . ARG A 1 454 ? 2.251 21.172 3.546 1.00 94.81 454 ARG A N 1
ATOM 3697 C CA . ARG A 1 454 ? 1.023 21.985 3.648 1.00 94.81 454 ARG A CA 1
ATOM 3698 C C . ARG A 1 454 ? -0.011 21.394 4.606 1.00 94.81 454 ARG A C 1
ATOM 3700 O O . ARG A 1 454 ? -0.822 22.140 5.141 1.00 94.81 454 ARG A O 1
ATOM 3707 N N . ALA A 1 455 ? 0.025 20.083 4.826 1.00 96.06 455 ALA A N 1
ATOM 3708 C CA . ALA A 1 455 ? -0.920 19.354 5.672 1.00 96.06 455 ALA A CA 1
ATOM 3709 C C . ALA A 1 455 ? -0.474 19.234 7.141 1.00 96.06 455 ALA A C 1
ATOM 3711 O O . ALA A 1 455 ? -1.031 18.454 7.914 1.00 96.06 455 ALA A O 1
ATOM 3712 N N . GLN A 1 456 ? 0.562 19.970 7.543 1.00 97.06 456 GLN A N 1
ATOM 3713 C CA . GLN A 1 456 ? 1.016 19.996 8.929 1.00 97.06 456 GLN A CA 1
ATOM 3714 C C . GLN A 1 456 ? 0.004 20.722 9.818 1.00 97.06 456 GLN A C 1
ATOM 3716 O O . GLN A 1 456 ? -0.558 21.752 9.442 1.00 97.06 456 GLN A O 1
ATOM 3721 N N . HIS A 1 457 ? -0.208 20.196 11.022 1.00 94.25 457 HIS A N 1
ATOM 3722 C CA . HIS A 1 457 ? -1.047 20.842 12.019 1.00 94.25 457 HIS A CA 1
ATOM 3723 C C . HIS A 1 457 ? -0.509 22.237 12.379 1.00 94.25 457 HIS A C 1
ATOM 3725 O O . HIS A 1 457 ? 0.695 22.432 12.560 1.00 94.25 457 HIS A O 1
ATOM 3731 N N . THR A 1 458 ? -1.419 23.205 12.507 1.00 92.75 458 THR A N 1
ATOM 3732 C CA . THR A 1 458 ? -1.097 24.590 12.866 1.00 92.75 458 THR A CA 1
ATOM 3733 C C . THR A 1 458 ? -1.866 25.022 14.110 1.00 92.75 458 THR A C 1
ATOM 3735 O O . THR A 1 458 ? -3.061 24.767 14.242 1.00 92.75 458 THR A O 1
ATOM 3738 N N . GLU A 1 459 ? -1.188 25.728 15.013 1.00 89.00 459 GLU A N 1
ATOM 3739 C CA . GLU A 1 459 ? -1.811 26.465 16.115 1.00 89.00 459 GLU A CA 1
ATOM 3740 C C . GLU A 1 459 ? -1.719 27.957 15.772 1.00 89.00 459 GLU A C 1
ATOM 3742 O O . GLU A 1 459 ? -0.631 28.475 15.527 1.00 89.00 459 GLU A O 1
ATOM 3747 N N . TYR A 1 460 ? -2.859 28.652 15.682 1.00 89.44 460 TYR A N 1
ATOM 3748 C CA . TYR A 1 460 ? -2.926 30.065 15.262 1.00 89.44 460 TYR A CA 1
ATOM 3749 C C . TYR A 1 460 ? -2.237 30.358 13.910 1.00 89.44 460 TYR A C 1
ATOM 3751 O O . TYR A 1 460 ? -1.669 31.429 13.710 1.00 89.44 460 TYR A O 1
ATOM 3759 N N . GLY A 1 461 ? -2.287 29.401 12.975 1.00 90.19 461 GLY A N 1
ATOM 3760 C CA . GLY A 1 461 ? -1.673 29.519 11.646 1.00 90.19 461 GLY A CA 1
ATOM 3761 C C . GLY A 1 461 ? -0.165 29.247 11.606 1.00 90.19 461 GLY A C 1
ATOM 3762 O O . GLY A 1 461 ? 0.444 29.406 10.552 1.00 90.19 461 GLY A O 1
ATOM 3763 N N . ILE A 1 462 ? 0.440 28.824 12.720 1.00 91.69 462 ILE A N 1
ATOM 3764 C CA . ILE A 1 462 ? 1.877 28.556 12.828 1.00 91.69 462 ILE A CA 1
ATOM 3765 C C . ILE A 1 462 ? 2.103 27.065 13.092 1.00 91.69 462 ILE A C 1
ATOM 3767 O O . ILE A 1 462 ? 1.444 26.464 13.941 1.00 91.69 462 ILE A O 1
ATOM 3771 N N . VAL A 1 463 ? 3.054 26.469 12.369 1.00 93.88 463 VAL A N 1
ATOM 3772 C CA . VAL A 1 463 ? 3.546 25.113 12.651 1.00 93.88 463 VAL A CA 1
ATOM 3773 C C . VAL A 1 463 ? 4.655 25.201 13.695 1.00 93.88 463 VAL A C 1
ATOM 3775 O O . VAL A 1 463 ? 5.599 25.976 13.541 1.00 93.88 463 VAL A O 1
ATOM 3778 N N . THR A 1 464 ? 4.564 24.391 14.746 1.00 93.44 464 THR A N 1
ATOM 3779 C CA . THR A 1 464 ? 5.575 24.313 15.811 1.00 93.44 464 THR A CA 1
ATOM 3780 C C . THR A 1 464 ? 6.293 22.967 15.782 1.00 93.44 464 THR A C 1
ATOM 3782 O O . THR A 1 464 ? 5.656 21.931 15.575 1.00 93.44 464 THR A O 1
ATOM 3785 N N . TYR A 1 465 ? 7.602 22.971 16.040 1.00 93.56 465 TYR A N 1
ATOM 3786 C CA . TYR A 1 465 ? 8.466 21.792 15.926 1.00 93.56 465 TYR A CA 1
ATOM 3787 C C . TYR A 1 465 ? 9.202 21.507 17.237 1.00 93.56 465 TYR A C 1
ATOM 3789 O O . TYR A 1 465 ? 10.329 21.955 17.441 1.00 93.56 465 TYR A O 1
ATOM 3797 N N . ASP A 1 466 ? 8.588 20.708 18.109 1.00 90.88 466 ASP A N 1
ATOM 3798 C CA . ASP A 1 466 ? 9.187 20.339 19.400 1.00 90.88 466 ASP A CA 1
ATOM 3799 C C . ASP A 1 466 ? 10.453 19.465 19.235 1.00 90.88 466 ASP A C 1
ATOM 3801 O O . ASP A 1 466 ? 11.310 19.421 20.111 1.00 90.88 466 ASP A O 1
ATOM 3805 N N . TRP A 1 467 ? 10.597 18.792 18.087 1.00 92.94 467 TRP A N 1
ATOM 3806 C CA . TRP A 1 467 ? 11.691 17.860 17.776 1.00 92.94 467 TRP A CA 1
ATOM 3807 C C . TRP A 1 467 ? 12.729 18.426 16.793 1.00 92.94 467 TRP A C 1
ATOM 3809 O O . TRP A 1 467 ? 13.492 17.656 16.212 1.00 92.94 467 TRP A O 1
ATOM 3819 N N . ASN A 1 468 ? 12.765 19.748 16.584 1.00 93.06 468 ASN A N 1
ATOM 3820 C CA . ASN A 1 468 ? 13.564 20.369 15.519 1.00 93.06 468 ASN A CA 1
ATOM 3821 C C . ASN A 1 468 ? 15.070 20.050 15.596 1.00 93.06 468 ASN A C 1
ATOM 3823 O O . ASN A 1 468 ? 15.725 19.850 14.574 1.00 93.06 468 ASN A O 1
ATOM 3827 N N . GLU A 1 469 ? 15.634 19.985 16.803 1.00 94.06 469 GLU A N 1
ATOM 3828 C CA . GLU A 1 469 ? 17.046 19.631 16.989 1.00 94.06 469 GLU A CA 1
ATOM 3829 C C . GLU A 1 469 ? 17.326 18.197 16.513 1.00 94.06 469 GLU A C 1
ATOM 3831 O O . GLU A 1 469 ? 18.272 17.964 15.765 1.00 94.06 469 GLU A O 1
ATOM 3836 N N . LEU A 1 470 ? 16.451 17.248 16.861 1.00 94.88 470 LEU A N 1
ATOM 3837 C CA . LEU A 1 470 ? 16.564 15.856 16.426 1.00 94.88 470 LEU A CA 1
ATOM 3838 C C . LEU A 1 470 ? 16.405 15.721 14.905 1.00 94.88 470 LEU A C 1
ATOM 3840 O O . LEU A 1 470 ? 17.185 15.015 14.270 1.00 94.88 470 LEU A O 1
ATOM 3844 N N . THR A 1 471 ? 15.420 16.391 14.296 1.00 95.69 471 THR A N 1
ATOM 3845 C CA . THR A 1 471 ? 15.233 16.346 12.834 1.00 95.69 471 THR A CA 1
ATOM 3846 C C . THR A 1 471 ? 16.404 16.977 12.090 1.00 95.69 471 THR A C 1
ATOM 3848 O O . THR A 1 471 ? 16.806 16.471 11.041 1.00 95.69 471 THR A O 1
ATOM 3851 N N . THR A 1 472 ? 16.999 18.030 12.656 1.00 95.75 472 THR A N 1
ATOM 3852 C CA . THR A 1 472 ? 18.224 18.642 12.130 1.00 95.75 472 THR A CA 1
ATOM 3853 C C . THR A 1 472 ? 19.382 17.647 12.171 1.00 95.75 472 THR A C 1
ATOM 3855 O O . THR A 1 472 ? 20.046 17.457 11.155 1.00 95.75 472 THR A O 1
ATOM 3858 N N . SER A 1 473 ? 19.585 16.941 13.289 1.00 95.06 473 SER A N 1
ATOM 3859 C CA . SER A 1 473 ? 20.613 15.897 13.387 1.00 95.06 473 SER A CA 1
ATOM 3860 C C . SER A 1 473 ? 20.385 14.755 12.395 1.00 95.06 473 SER A C 1
ATOM 3862 O O . SER A 1 473 ? 21.327 14.343 11.726 1.00 95.06 473 SER A O 1
ATOM 3864 N N . ILE A 1 474 ? 19.145 14.275 12.234 1.00 96.31 474 ILE A N 1
ATOM 3865 C CA . ILE A 1 474 ? 18.806 13.246 11.234 1.00 96.31 474 ILE A CA 1
ATOM 3866 C C . ILE A 1 474 ? 19.210 13.703 9.826 1.00 96.31 474 ILE A C 1
ATOM 3868 O O . ILE A 1 474 ? 19.811 12.918 9.095 1.00 96.31 474 ILE A O 1
ATOM 3872 N N . SER A 1 475 ? 18.937 14.962 9.479 1.00 95.12 475 SER A N 1
ATOM 3873 C CA . SER A 1 475 ? 19.175 15.513 8.136 1.00 95.12 475 SER A CA 1
ATOM 3874 C C . SER A 1 475 ? 20.655 15.788 7.835 1.00 95.12 475 SER A C 1
ATOM 3876 O O . SER A 1 475 ? 21.041 15.879 6.675 1.00 95.12 475 SER A O 1
ATOM 3878 N N . GLN A 1 476 ? 21.505 15.905 8.861 1.00 94.06 476 GLN A N 1
ATOM 3879 C CA . GLN A 1 476 ? 22.947 16.141 8.699 1.00 94.06 476 GLN A CA 1
ATOM 3880 C C . GLN A 1 476 ? 23.733 14.878 8.327 1.00 94.06 476 GLN A C 1
ATOM 3882 O O . GLN A 1 476 ? 24.845 14.969 7.801 1.00 94.06 476 GLN A O 1
ATOM 3887 N N . PHE A 1 477 ? 23.189 13.697 8.617 1.00 94.38 477 PHE A N 1
ATOM 3888 C CA . PHE A 1 477 ? 23.862 12.439 8.331 1.00 94.38 477 PHE A CA 1
ATOM 3889 C C . PHE A 1 477 ? 23.687 12.007 6.876 1.00 94.38 477 PHE A C 1
ATOM 3891 O O . PHE A 1 477 ? 22.625 12.157 6.278 1.00 94.38 477 PHE A O 1
ATOM 3898 N N . LYS A 1 478 ? 24.740 11.385 6.337 1.00 94.25 478 LYS A N 1
ATOM 3899 C CA . LYS A 1 478 ? 24.696 10.674 5.057 1.00 94.25 478 LYS A CA 1
ATOM 3900 C C . LYS A 1 478 ? 24.368 9.204 5.289 1.00 94.25 478 LYS A C 1
ATOM 3902 O O . LYS A 1 478 ? 25.120 8.505 5.968 1.00 94.25 478 LYS A O 1
ATOM 3907 N N . TYR A 1 479 ? 23.260 8.741 4.738 1.00 94.88 479 TYR A N 1
ATOM 3908 C CA . TYR A 1 479 ? 22.780 7.367 4.830 1.00 94.88 479 TYR A CA 1
ATOM 3909 C C . TYR A 1 479 ? 23.237 6.578 3.606 1.00 94.88 479 TYR A C 1
ATOM 3911 O O . TYR A 1 479 ? 23.314 7.121 2.512 1.00 94.88 479 TYR A O 1
ATOM 3919 N N . ILE A 1 480 ? 23.582 5.314 3.811 1.00 94.19 480 ILE A N 1
ATOM 3920 C CA . ILE A 1 480 ? 24.072 4.407 2.778 1.00 94.19 480 ILE A CA 1
ATOM 3921 C C . ILE A 1 480 ? 22.861 3.803 2.072 1.00 94.19 480 ILE A C 1
ATOM 3923 O O . ILE A 1 480 ? 21.995 3.211 2.719 1.00 94.19 480 ILE A O 1
ATOM 3927 N N . LEU A 1 481 ? 22.810 3.976 0.759 1.00 93.75 481 LEU A N 1
ATOM 3928 C CA . LEU A 1 481 ? 21.771 3.465 -0.120 1.00 93.75 481 LEU A CA 1
ATOM 3929 C C . LEU A 1 481 ? 22.396 2.596 -1.210 1.00 93.75 481 LEU A C 1
ATOM 3931 O O . LEU A 1 481 ? 23.594 2.692 -1.468 1.00 93.75 481 LEU A O 1
ATOM 3935 N N . ASN A 1 482 ? 21.580 1.760 -1.844 1.00 93.00 482 ASN A N 1
ATOM 3936 C CA . ASN A 1 482 ? 22.011 0.902 -2.938 1.00 93.00 482 ASN A CA 1
ATOM 3937 C C . ASN A 1 482 ? 20.847 0.680 -3.919 1.00 93.00 482 ASN A C 1
ATOM 3939 O O . ASN A 1 482 ? 19.696 0.543 -3.492 1.00 93.00 482 ASN A O 1
ATOM 3943 N N . ASN A 1 483 ? 21.141 0.662 -5.218 1.00 90.69 483 ASN A N 1
ATOM 3944 C CA . ASN A 1 483 ? 20.163 0.499 -6.297 1.00 90.69 483 ASN A CA 1
ATOM 3945 C C . ASN A 1 483 ? 19.982 -0.967 -6.748 1.00 90.69 483 ASN A C 1
ATOM 3947 O O . ASN A 1 483 ? 19.103 -1.248 -7.565 1.00 90.69 483 ASN A O 1
ATOM 3951 N N . HIS A 1 484 ? 20.733 -1.906 -6.165 1.00 93.94 484 HIS A N 1
ATOM 3952 C CA . HIS A 1 484 ? 20.641 -3.346 -6.408 1.00 93.94 484 HIS A CA 1
ATOM 3953 C C . HIS A 1 484 ? 19.851 -4.055 -5.291 1.00 93.94 484 HIS A C 1
ATOM 3955 O O . HIS A 1 484 ? 20.293 -4.130 -4.136 1.00 93.94 484 HIS A O 1
ATOM 3961 N N . PRO A 1 485 ? 18.653 -4.592 -5.586 1.00 95.62 485 PRO A N 1
ATOM 3962 C CA . PRO A 1 485 ? 17.747 -5.110 -4.561 1.00 95.62 485 PRO A CA 1
ATOM 3963 C C . PRO A 1 485 ? 18.277 -6.373 -3.863 1.00 95.62 485 PRO A C 1
ATOM 3965 O O . PRO A 1 485 ? 17.985 -6.596 -2.688 1.00 95.62 485 PRO A O 1
ATOM 3968 N N . ASP A 1 486 ? 19.069 -7.197 -4.540 1.00 96.19 486 ASP A N 1
ATOM 3969 C CA . ASP A 1 486 ? 19.724 -8.381 -3.978 1.00 96.19 486 ASP A CA 1
ATOM 3970 C C . ASP A 1 486 ? 20.805 -8.011 -2.950 1.00 96.19 486 ASP A C 1
ATOM 3972 O O . ASP A 1 486 ? 20.825 -8.584 -1.853 1.00 96.19 486 ASP A O 1
ATOM 3976 N N . ILE A 1 487 ? 21.622 -6.992 -3.241 1.00 96.00 487 ILE A N 1
ATOM 3977 C CA . ILE A 1 487 ? 22.621 -6.455 -2.306 1.00 96.00 487 ILE A CA 1
ATOM 3978 C C . ILE A 1 487 ? 21.927 -5.879 -1.067 1.00 96.00 487 ILE A C 1
ATOM 3980 O O . ILE A 1 487 ? 22.261 -6.260 0.062 1.00 96.00 487 ILE A O 1
ATOM 3984 N N . VAL A 1 488 ? 20.897 -5.043 -1.252 1.00 97.00 488 VAL A N 1
ATOM 3985 C CA . VAL A 1 488 ? 20.092 -4.498 -0.141 1.00 97.00 488 VAL A CA 1
ATOM 3986 C C . VAL A 1 488 ? 19.508 -5.626 0.716 1.00 97.00 488 VAL A C 1
ATOM 3988 O O . VAL A 1 488 ? 19.562 -5.579 1.952 1.00 97.00 488 VAL A O 1
ATOM 3991 N N . PHE A 1 489 ? 18.965 -6.673 0.086 1.00 97.69 489 PHE A N 1
ATOM 3992 C CA . PHE A 1 489 ? 18.403 -7.815 0.801 1.00 97.69 489 PHE A CA 1
ATOM 3993 C C . PHE A 1 489 ? 19.468 -8.549 1.623 1.00 97.69 489 PHE A C 1
ATOM 3995 O O . PHE A 1 489 ? 19.241 -8.856 2.797 1.00 97.69 489 PHE A O 1
ATOM 4002 N N . GLN A 1 490 ? 20.642 -8.804 1.045 1.00 96.62 490 GLN A N 1
ATOM 4003 C CA . GLN A 1 490 ? 21.749 -9.476 1.722 1.00 96.62 490 GLN A CA 1
ATOM 4004 C C . GLN A 1 490 ? 22.274 -8.657 2.909 1.00 96.62 490 GLN A C 1
ATOM 4006 O O . GLN A 1 490 ? 22.442 -9.197 4.010 1.00 96.62 490 GLN A O 1
ATOM 4011 N N . GLN A 1 491 ? 22.480 -7.350 2.732 1.00 95.56 491 GLN A N 1
ATOM 4012 C CA . GLN A 1 491 ? 22.868 -6.438 3.812 1.00 95.56 491 GLN A CA 1
ATOM 4013 C C . GLN A 1 491 ? 21.833 -6.478 4.948 1.00 95.56 491 GLN A C 1
ATOM 4015 O O . GLN A 1 491 ? 22.171 -6.644 6.126 1.00 95.56 491 GLN A O 1
ATOM 4020 N N . ARG A 1 492 ? 20.541 -6.432 4.606 1.00 95.62 492 ARG A N 1
ATOM 4021 C CA . ARG A 1 492 ? 19.451 -6.526 5.580 1.00 95.62 492 ARG A CA 1
ATOM 4022 C C . ARG A 1 492 ? 19.451 -7.860 6.333 1.00 95.62 492 ARG A C 1
ATOM 4024 O O . ARG A 1 492 ? 19.277 -7.859 7.555 1.00 95.62 492 ARG A O 1
ATOM 4031 N N . GLN A 1 493 ? 19.640 -8.977 5.632 1.00 96.00 493 GLN A N 1
ATOM 4032 C CA . GLN A 1 493 ? 19.615 -10.330 6.204 1.00 96.00 493 GLN A CA 1
ATOM 4033 C C . GLN A 1 493 ? 20.816 -10.626 7.102 1.00 96.00 493 GLN A C 1
ATOM 4035 O O . GLN A 1 493 ? 20.670 -11.291 8.127 1.00 96.00 493 GLN A O 1
ATOM 4040 N N . THR A 1 494 ? 21.987 -10.090 6.763 1.00 95.69 494 THR A N 1
ATOM 4041 C CA . THR A 1 494 ? 23.207 -10.208 7.580 1.00 95.69 494 THR A CA 1
ATOM 4042 C C . THR A 1 494 ? 23.192 -9.305 8.819 1.00 95.69 494 THR A C 1
ATOM 4044 O O . THR A 1 494 ? 24.096 -9.373 9.650 1.00 95.69 494 THR A O 1
ATOM 4047 N N . GLY A 1 495 ? 22.145 -8.491 8.992 1.00 95.44 495 GLY A N 1
ATOM 4048 C CA . GLY A 1 495 ? 21.958 -7.637 10.162 1.00 95.44 495 GLY A CA 1
ATOM 4049 C C . GLY A 1 495 ? 22.710 -6.308 10.099 1.00 95.44 495 GLY A C 1
ATOM 4050 O O . GLY A 1 495 ? 22.754 -5.608 11.115 1.00 95.44 495 GLY A O 1
ATOM 4051 N N . LYS A 1 496 ? 23.256 -5.941 8.929 1.00 95.62 496 LYS A N 1
ATOM 4052 C CA . LYS A 1 496 ? 23.892 -4.637 8.705 1.00 95.62 496 LYS A CA 1
ATOM 4053 C C . LYS A 1 496 ? 22.908 -3.509 8.997 1.00 95.62 496 LYS A C 1
ATOM 4055 O O . LYS A 1 496 ? 21.691 -3.650 8.812 1.00 95.62 496 LYS A O 1
ATOM 4060 N N . LEU A 1 497 ? 23.448 -2.404 9.506 1.00 96.19 497 LEU A N 1
ATOM 4061 C CA . LEU A 1 497 ? 22.704 -1.215 9.930 1.00 96.19 497 LEU A CA 1
ATOM 4062 C C . LEU A 1 497 ? 21.677 -1.514 11.040 1.00 96.19 497 LEU A C 1
ATOM 4064 O O . LEU A 1 497 ? 20.686 -0.805 11.233 1.00 96.19 497 LEU A O 1
ATOM 4068 N N . GLY A 1 498 ? 21.906 -2.581 11.811 1.00 96.62 498 GLY A N 1
ATOM 4069 C CA . GLY A 1 498 ? 21.000 -3.013 12.871 1.00 96.62 498 GLY A CA 1
ATOM 4070 C C . GLY A 1 498 ? 20.914 -2.032 14.043 1.00 96.62 498 GLY A C 1
ATOM 4071 O O . GLY A 1 498 ? 19.839 -1.881 14.624 1.00 96.62 498 GLY A O 1
ATOM 4072 N N . GLU A 1 499 ? 22.010 -1.351 14.394 1.00 96.88 499 GLU A N 1
ATOM 4073 C CA . GLU A 1 499 ? 22.013 -0.367 15.489 1.00 96.88 499 GLU A CA 1
ATOM 4074 C C . GLU A 1 499 ? 21.255 0.906 15.111 1.00 96.88 499 GLU A C 1
ATOM 4076 O O . GLU A 1 499 ? 20.378 1.328 15.861 1.00 96.88 499 GLU A O 1
ATOM 4081 N N . ILE A 1 500 ? 21.498 1.473 13.925 1.00 97.12 500 ILE A N 1
ATOM 4082 C CA . ILE A 1 500 ? 20.799 2.694 13.500 1.00 97.12 500 ILE A CA 1
ATOM 4083 C C . ILE A 1 500 ? 19.294 2.455 13.342 1.00 97.12 500 ILE A C 1
ATOM 4085 O O . ILE A 1 500 ? 18.485 3.263 13.791 1.00 97.12 500 ILE A O 1
ATOM 4089 N N . ARG A 1 501 ? 18.895 1.276 12.853 1.00 96.81 501 ARG A N 1
ATOM 4090 C CA . ARG A 1 501 ? 17.492 0.837 12.819 1.00 96.81 501 ARG A CA 1
ATOM 4091 C C . ARG A 1 501 ? 16.853 0.755 14.206 1.00 96.81 501 ARG A C 1
ATOM 4093 O O . ARG A 1 501 ? 15.681 1.092 14.366 1.00 96.81 501 ARG A O 1
ATOM 4100 N N . LYS A 1 502 ? 17.593 0.306 15.232 1.00 96.81 502 LYS A N 1
ATOM 4101 C CA . LYS A 1 502 ? 17.095 0.313 16.622 1.00 96.81 502 LYS A CA 1
ATOM 4102 C C . LYS A 1 502 ? 16.881 1.741 17.120 1.00 96.81 502 LYS A C 1
ATOM 4104 O O . LYS A 1 502 ? 15.844 1.983 17.730 1.00 96.81 502 LYS A O 1
ATOM 4109 N N . VAL A 1 503 ? 17.814 2.654 16.836 1.00 97.19 503 VAL A N 1
ATOM 4110 C CA . VAL A 1 503 ? 17.697 4.074 17.211 1.00 97.19 503 VAL A CA 1
ATOM 4111 C C . VAL A 1 503 ? 16.481 4.705 16.539 1.00 97.19 503 VAL A C 1
ATOM 4113 O O . VAL A 1 503 ? 15.646 5.289 17.219 1.00 97.19 503 VAL A O 1
ATOM 4116 N N . PHE A 1 504 ? 16.301 4.499 15.237 1.00 96.69 504 PHE A N 1
ATOM 4117 C CA . PHE A 1 504 ? 15.125 4.967 14.505 1.00 96.69 504 PHE A CA 1
ATOM 4118 C C . PHE A 1 504 ? 13.801 4.429 15.075 1.00 96.69 504 PHE A C 1
ATOM 4120 O O . PHE A 1 504 ? 12.841 5.183 15.253 1.00 96.69 504 PHE A O 1
ATOM 4127 N N . ARG A 1 505 ? 13.751 3.143 15.449 1.00 95.81 505 ARG A N 1
ATOM 4128 C CA . ARG A 1 505 ? 12.585 2.567 16.139 1.00 95.81 505 ARG A CA 1
ATOM 4129 C C . ARG A 1 505 ? 12.326 3.240 17.489 1.00 95.81 505 ARG A C 1
ATOM 4131 O O . ARG A 1 505 ? 11.169 3.449 17.856 1.00 95.81 505 ARG A O 1
ATOM 4138 N N . GLU A 1 506 ? 13.381 3.557 18.236 1.00 95.12 506 GLU A N 1
ATOM 4139 C CA . GLU A 1 506 ? 13.268 4.267 19.510 1.00 95.12 506 GLU A CA 1
ATOM 4140 C C . GLU A 1 506 ? 12.748 5.696 19.311 1.00 95.12 506 GLU A C 1
ATOM 4142 O O . GLU A 1 506 ? 11.776 6.067 19.972 1.00 95.12 506 GLU A O 1
ATOM 4147 N N . ILE A 1 507 ? 13.307 6.443 18.350 1.00 94.44 507 ILE A N 1
ATOM 4148 C CA . ILE A 1 507 ? 12.843 7.779 17.943 1.00 94.44 507 ILE A CA 1
ATOM 4149 C C . ILE A 1 507 ? 11.335 7.744 17.670 1.00 94.44 507 ILE A C 1
ATOM 4151 O O . ILE A 1 507 ? 10.563 8.460 18.311 1.00 94.44 507 ILE A O 1
ATOM 4155 N N . TYR A 1 508 ? 10.886 6.841 16.798 1.00 94.12 508 TYR A N 1
ATOM 4156 C CA . TYR A 1 508 ? 9.472 6.725 16.452 1.00 94.12 508 TYR A CA 1
ATOM 4157 C C . TYR A 1 508 ? 8.581 6.373 17.646 1.00 94.12 508 TYR A C 1
ATOM 4159 O O . TYR A 1 508 ? 7.510 6.957 17.835 1.00 94.12 508 TYR A O 1
ATOM 4167 N N . SER A 1 509 ? 9.024 5.431 18.486 1.00 92.12 509 SER A N 1
ATOM 4168 C CA . SER A 1 509 ? 8.280 5.039 19.683 1.00 92.12 509 SER A CA 1
ATOM 4169 C C . SER A 1 509 ? 8.127 6.194 20.671 1.00 92.12 509 SER A C 1
ATOM 4171 O O . SER A 1 509 ? 7.117 6.243 21.372 1.00 92.12 509 SER A O 1
ATOM 4173 N N . VAL A 1 510 ? 9.123 7.071 20.783 1.00 91.69 510 VAL A N 1
ATOM 4174 C CA . VAL A 1 510 ? 9.091 8.234 21.674 1.00 91.69 510 VAL A CA 1
ATOM 4175 C C . VAL A 1 510 ? 8.147 9.303 21.122 1.00 91.69 510 VAL A C 1
ATOM 4177 O O . VAL A 1 510 ? 7.292 9.783 21.866 1.00 91.69 510 VAL A O 1
ATOM 4180 N N . ILE A 1 511 ? 8.239 9.618 19.825 1.00 89.88 511 ILE A N 1
ATOM 4181 C CA . ILE A 1 511 ? 7.360 10.595 19.159 1.00 89.88 511 ILE A CA 1
ATOM 4182 C C . ILE A 1 511 ? 5.890 10.195 19.344 1.00 89.88 511 ILE A C 1
ATOM 4184 O O . ILE A 1 511 ? 5.055 11.003 19.748 1.00 89.88 511 ILE A O 1
ATOM 4188 N N . ARG A 1 512 ? 5.570 8.911 19.141 1.00 87.56 512 ARG A N 1
ATOM 4189 C CA . ARG A 1 512 ? 4.197 8.402 19.274 1.00 87.56 512 ARG A CA 1
ATOM 4190 C C . ARG A 1 512 ? 3.631 8.426 20.690 1.00 87.56 512 ARG A C 1
ATOM 4192 O O . ARG A 1 512 ? 2.413 8.439 20.837 1.00 87.56 512 ARG A O 1
ATOM 4199 N N . ARG A 1 513 ? 4.477 8.397 21.722 1.00 83.56 513 ARG A N 1
ATOM 4200 C CA . ARG A 1 513 ? 4.036 8.418 23.127 1.00 83.56 513 ARG A CA 1
ATOM 4201 C C . ARG A 1 513 ? 3.715 9.824 23.639 1.00 83.56 513 ARG A C 1
ATOM 4203 O O . ARG A 1 513 ? 3.300 9.925 24.786 1.00 83.56 513 ARG A O 1
ATOM 4210 N N . GLN A 1 514 ? 3.885 10.863 22.811 1.00 70.62 514 GLN A N 1
ATOM 4211 C CA . GLN A 1 514 ? 3.651 12.265 23.176 1.00 70.62 514 GLN A CA 1
ATOM 4212 C C . GLN A 1 514 ? 4.386 12.643 24.473 1.00 70.62 514 GLN A C 1
ATOM 4214 O O . GLN A 1 514 ? 3.776 12.989 25.483 1.00 70.62 514 GLN A O 1
ATOM 4219 N N . THR A 1 515 ? 5.718 12.513 24.453 1.00 67.50 515 THR A N 1
ATOM 4220 C CA . THR A 1 515 ? 6.594 12.888 25.576 1.00 67.50 515 THR A CA 1
ATOM 4221 C C . THR A 1 515 ? 6.265 14.296 26.071 1.00 67.50 515 THR A C 1
ATOM 4223 O O . THR A 1 515 ? 6.151 15.217 25.266 1.00 67.50 515 THR A O 1
ATOM 4226 N N . SER A 1 516 ? 6.125 14.466 27.391 1.00 66.19 516 SER A N 1
ATOM 4227 C CA . SER A 1 516 ? 5.851 15.778 27.977 1.00 66.19 516 SER A CA 1
ATOM 4228 C C . SER A 1 516 ? 6.960 16.778 27.641 1.00 66.19 516 SER A C 1
ATOM 4230 O O . SER A 1 516 ? 8.145 16.429 27.616 1.00 66.19 516 SER A O 1
ATOM 4232 N N . SER A 1 517 ? 6.572 18.036 27.437 1.00 66.94 517 SER A N 1
ATOM 4233 C CA . SER A 1 517 ? 7.482 19.141 27.109 1.00 66.94 517 SER A CA 1
ATOM 4234 C C . SER A 1 517 ? 8.637 19.279 28.109 1.00 66.94 517 SER A C 1
ATOM 4236 O O . SER A 1 517 ? 9.770 19.516 27.712 1.00 66.94 517 SER A O 1
ATOM 4238 N N . GLU A 1 518 ? 8.390 19.029 29.397 1.00 64.31 518 GLU A N 1
ATOM 4239 C CA . GLU A 1 518 ? 9.394 19.125 30.470 1.00 64.31 518 GLU A CA 1
ATOM 4240 C C . GLU A 1 518 ? 10.583 18.158 30.321 1.00 64.31 518 GLU A C 1
ATOM 4242 O O . GLU A 1 518 ? 11.647 18.398 30.886 1.00 64.31 518 GLU A O 1
ATOM 4247 N N . LYS A 1 519 ? 10.421 17.051 29.584 1.00 81.62 519 LYS A N 1
ATOM 4248 C CA . LYS A 1 519 ? 11.456 16.011 29.433 1.00 81.62 519 LYS A CA 1
ATOM 4249 C C . LYS A 1 519 ? 12.016 15.916 28.020 1.00 81.62 519 LYS A C 1
ATOM 4251 O O . LYS A 1 519 ? 12.901 15.094 27.782 1.00 81.62 519 LYS A O 1
ATOM 4256 N N . ILE A 1 520 ? 11.512 16.720 27.086 1.00 86.94 520 ILE A N 1
ATOM 4257 C CA . ILE A 1 520 ? 11.815 16.542 25.667 1.00 86.94 520 ILE A CA 1
ATOM 4258 C C . ILE A 1 520 ? 13.298 16.773 25.360 1.00 86.94 520 ILE A C 1
ATOM 4260 O O . ILE A 1 520 ? 13.904 15.937 24.698 1.00 86.94 520 ILE A O 1
ATOM 4264 N N . ASN A 1 521 ? 13.917 17.802 25.947 1.00 90.31 521 ASN A N 1
ATOM 4265 C CA . ASN A 1 521 ? 15.324 18.144 25.701 1.00 90.31 521 ASN A CA 1
ATOM 4266 C C . ASN A 1 521 ? 16.280 17.019 26.130 1.00 90.31 521 ASN A C 1
ATOM 4268 O O . ASN A 1 521 ? 17.140 16.609 25.358 1.00 90.31 521 ASN A O 1
ATOM 4272 N N . ALA A 1 522 ? 16.078 16.442 27.321 1.00 91.31 522 ALA A N 1
ATOM 4273 C CA . ALA A 1 522 ? 16.891 15.319 27.798 1.00 91.31 522 ALA A CA 1
ATOM 4274 C C . ALA A 1 522 ? 16.724 14.065 26.918 1.00 91.31 522 ALA A C 1
ATOM 4276 O O . ALA A 1 522 ? 17.650 13.272 26.739 1.00 91.31 522 ALA A O 1
ATOM 4277 N N . VAL A 1 523 ? 15.526 13.866 26.360 1.00 93.81 523 VAL A N 1
ATOM 4278 C CA . VAL A 1 523 ? 15.266 12.769 25.427 1.00 93.81 523 VAL A CA 1
ATOM 4279 C C . VAL A 1 523 ? 15.932 13.027 24.074 1.00 93.81 523 VAL A C 1
ATOM 4281 O O . VAL A 1 523 ? 16.526 12.095 23.536 1.00 93.81 523 VAL A O 1
ATOM 4284 N N . ILE A 1 524 ? 15.883 14.258 23.560 1.00 94.69 524 ILE A N 1
ATOM 4285 C CA . ILE A 1 524 ? 16.563 14.681 22.327 1.00 94.69 524 ILE A CA 1
ATOM 4286 C C . ILE A 1 524 ? 18.072 14.457 22.446 1.00 94.69 524 ILE A C 1
ATOM 4288 O O . ILE A 1 524 ? 18.636 13.757 21.611 1.00 94.69 524 ILE A O 1
ATOM 4292 N N . GLU A 1 525 ? 18.711 14.937 23.516 1.00 95.12 525 GLU A N 1
ATOM 4293 C CA . GLU A 1 525 ? 20.157 14.779 23.739 1.00 95.12 525 GLU A CA 1
ATOM 4294 C C . GLU A 1 525 ? 20.579 13.298 23.736 1.00 95.12 525 GLU A C 1
ATOM 4296 O O . GLU A 1 525 ? 21.551 12.891 23.083 1.00 95.12 525 GLU A O 1
ATOM 4301 N N . ARG A 1 526 ? 19.795 12.453 24.418 1.00 96.12 526 ARG A N 1
ATOM 4302 C CA . ARG A 1 526 ? 20.009 11.003 24.460 1.00 96.12 526 ARG A CA 1
ATOM 4303 C C . ARG A 1 526 ? 19.869 10.362 23.077 1.00 96.12 526 ARG A C 1
ATOM 4305 O O . ARG A 1 526 ? 20.715 9.545 22.709 1.00 96.12 526 ARG A O 1
ATOM 4312 N N . LEU A 1 527 ? 18.819 10.705 22.328 1.00 96.44 527 LEU A N 1
ATOM 4313 C CA . LEU A 1 527 ? 18.565 10.163 20.989 1.00 96.44 527 LEU A CA 1
ATOM 4314 C C . LEU A 1 527 ? 19.627 10.628 19.984 1.00 96.44 527 LEU A C 1
ATOM 4316 O O . LEU A 1 527 ? 20.124 9.800 19.226 1.00 96.44 527 LEU A O 1
ATOM 4320 N N . ASN A 1 528 ? 20.046 11.894 20.036 1.00 96.69 528 ASN A N 1
ATOM 4321 C CA . ASN A 1 528 ? 21.132 12.432 19.213 1.00 96.69 528 ASN A CA 1
ATOM 4322 C C . ASN A 1 528 ? 22.446 11.695 19.487 1.00 96.69 528 ASN A C 1
ATOM 4324 O O . ASN A 1 528 ? 23.098 11.217 18.561 1.00 96.69 528 ASN A O 1
ATOM 4328 N N . THR A 1 529 ? 22.789 11.486 20.760 1.00 97.19 529 THR A N 1
ATOM 4329 C CA . THR A 1 529 ? 23.989 10.723 21.138 1.00 97.19 529 THR A CA 1
ATOM 4330 C C . THR A 1 529 ? 23.956 9.289 20.601 1.00 97.19 529 THR A C 1
ATOM 4332 O O . THR A 1 529 ? 24.970 8.768 20.128 1.00 97.19 529 THR A O 1
ATOM 4335 N N . GLN A 1 530 ? 22.801 8.622 20.684 1.00 97.62 530 GLN A N 1
ATOM 4336 C CA . GLN A 1 530 ? 22.624 7.278 20.133 1.00 97.62 530 GLN A CA 1
ATOM 4337 C C . GLN A 1 530 ? 22.718 7.273 18.603 1.00 97.62 530 GLN A C 1
ATOM 4339 O O . GLN A 1 530 ? 23.356 6.381 18.043 1.00 97.62 530 GLN A O 1
ATOM 4344 N N . LEU A 1 531 ? 22.120 8.266 17.941 1.00 97.44 531 LEU A N 1
ATOM 4345 C CA . LEU A 1 531 ? 22.118 8.410 16.489 1.00 97.44 531 LEU A CA 1
ATOM 4346 C C . LEU A 1 531 ? 23.536 8.612 15.948 1.00 97.44 531 LEU A C 1
ATOM 4348 O O . LEU A 1 531 ? 23.934 7.854 15.067 1.00 97.44 531 LEU A O 1
ATOM 4352 N N . CYS A 1 532 ? 24.326 9.522 16.531 1.00 96.94 532 CYS A N 1
ATOM 4353 C CA . CYS A 1 532 ? 25.728 9.738 16.150 1.00 96.94 532 CYS A CA 1
ATOM 4354 C C . CYS A 1 532 ? 26.538 8.434 16.224 1.00 96.94 532 CYS A C 1
ATOM 4356 O O . CYS A 1 532 ? 27.160 8.018 15.249 1.00 96.94 532 CYS A O 1
ATOM 4358 N N . LYS A 1 533 ? 26.470 7.727 17.361 1.00 97.31 533 LYS A N 1
ATOM 4359 C CA . LYS A 1 533 ? 27.202 6.464 17.563 1.00 97.31 533 LYS A CA 1
ATOM 4360 C C . LYS A 1 533 ? 26.759 5.370 16.592 1.00 97.31 533 LYS A C 1
ATOM 4362 O O . LYS A 1 533 ? 27.580 4.591 16.108 1.00 97.31 533 LYS A O 1
ATOM 4367 N N . ALA A 1 534 ? 25.457 5.274 16.329 1.00 97.25 534 ALA A N 1
ATOM 4368 C CA . ALA A 1 534 ? 24.917 4.287 15.405 1.00 97.25 534 ALA A CA 1
ATOM 4369 C C . ALA A 1 534 ? 25.284 4.601 13.946 1.00 97.25 534 ALA A C 1
ATOM 4371 O O . ALA A 1 534 ? 25.550 3.677 13.173 1.00 97.25 534 ALA A O 1
ATOM 4372 N N . HIS A 1 535 ? 25.345 5.882 13.578 1.00 96.19 535 HIS A N 1
ATOM 4373 C CA . HIS A 1 535 ? 25.798 6.341 12.266 1.00 96.19 535 HIS A CA 1
ATOM 4374 C C . HIS A 1 535 ? 27.285 6.044 12.039 1.00 96.19 535 HIS A C 1
ATOM 4376 O O . HIS A 1 535 ? 27.624 5.384 11.059 1.00 96.19 535 HIS A O 1
ATOM 4382 N N . GLU A 1 536 ? 28.156 6.381 12.994 1.00 95.00 536 GLU A N 1
ATOM 4383 C CA . GLU A 1 536 ? 29.591 6.054 12.931 1.00 95.00 536 GLU A CA 1
ATOM 4384 C C . GLU A 1 536 ? 29.862 4.552 12.793 1.00 95.00 536 GLU A C 1
ATOM 4386 O O . GLU A 1 536 ? 30.851 4.129 12.194 1.00 95.00 536 GLU A O 1
ATOM 4391 N N . LYS A 1 537 ? 29.007 3.716 13.389 1.00 95.44 537 LYS A N 1
ATOM 4392 C CA . LYS A 1 537 ? 29.094 2.264 13.228 1.00 95.44 537 LYS A CA 1
ATOM 4393 C C . LYS A 1 537 ? 28.627 1.827 11.839 1.00 95.44 537 LYS A C 1
ATOM 4395 O O . LYS A 1 537 ? 29.248 0.955 11.243 1.00 95.44 537 LYS A O 1
ATOM 4400 N N . SER A 1 538 ? 27.570 2.449 11.321 1.00 93.62 538 SER A N 1
ATOM 4401 C CA . SER A 1 538 ? 27.003 2.157 9.999 1.00 93.62 538 SER A CA 1
ATOM 4402 C C . SER A 1 538 ? 28.034 2.351 8.885 1.00 93.62 538 SER A C 1
ATOM 4404 O O . SER A 1 538 ? 28.198 1.470 8.046 1.00 93.62 538 SER A O 1
ATOM 4406 N N . THR A 1 539 ? 28.802 3.442 8.936 1.00 89.31 539 THR A N 1
ATOM 4407 C CA . THR A 1 539 ? 29.861 3.750 7.956 1.00 89.31 539 THR A CA 1
ATOM 4408 C C . THR A 1 539 ? 31.088 2.838 8.052 1.00 89.31 539 THR A C 1
ATOM 4410 O O . THR A 1 539 ? 31.872 2.766 7.113 1.00 89.31 539 THR A O 1
ATOM 4413 N N . LYS A 1 540 ? 31.256 2.113 9.166 1.00 92.31 540 LYS A N 1
ATOM 4414 C CA . LYS A 1 540 ? 32.268 1.051 9.317 1.00 92.31 540 LYS A CA 1
ATOM 4415 C C . LYS A 1 540 ? 31.747 -0.320 8.890 1.00 92.31 540 LYS A C 1
ATOM 4417 O O . LYS A 1 540 ? 32.539 -1.211 8.605 1.00 92.31 540 LYS A O 1
ATOM 4422 N N . GLU A 1 541 ? 30.430 -0.522 8.918 1.00 92.38 541 GLU A N 1
ATOM 4423 C CA . GLU A 1 541 ? 29.796 -1.791 8.561 1.00 92.38 541 GLU A CA 1
ATOM 4424 C C . GLU A 1 541 ? 29.668 -1.984 7.047 1.00 92.38 541 GLU A C 1
ATOM 4426 O O . GLU A 1 541 ? 29.737 -3.132 6.601 1.00 92.38 541 GLU A O 1
ATOM 4431 N N . ILE A 1 542 ? 29.459 -0.906 6.289 1.00 90.25 542 ILE A N 1
ATOM 4432 C CA . ILE A 1 542 ? 29.334 -0.918 4.826 1.00 90.25 542 ILE A CA 1
ATOM 4433 C C . ILE A 1 542 ? 30.278 0.140 4.252 1.00 90.25 542 ILE A C 1
ATOM 4435 O O . ILE A 1 542 ? 30.213 1.309 4.638 1.00 90.25 542 ILE A O 1
ATOM 4439 N N . THR A 1 543 ? 31.158 -0.275 3.342 1.00 85.81 543 THR A N 1
ATOM 4440 C CA . THR A 1 543 ? 32.062 0.623 2.622 1.00 85.81 543 THR A CA 1
ATOM 4441 C C . THR A 1 543 ? 31.390 1.095 1.336 1.00 85.81 543 THR A C 1
ATOM 4443 O O . THR A 1 543 ? 31.135 0.309 0.431 1.00 85.81 543 THR A O 1
ATOM 4446 N N . VAL A 1 544 ? 31.096 2.395 1.268 1.00 84.06 544 VAL A N 1
ATOM 4447 C CA . VAL A 1 544 ? 30.464 3.023 0.098 1.00 84.06 544 VAL A CA 1
ATOM 4448 C C . VAL A 1 544 ? 31.346 2.858 -1.143 1.00 84.06 544 VAL A C 1
ATOM 4450 O O . VAL A 1 544 ? 32.556 3.077 -1.066 1.00 84.06 544 VAL A O 1
ATOM 4453 N N . GLY A 1 545 ? 30.738 2.473 -2.267 1.00 79.06 545 GLY A N 1
ATOM 4454 C CA . GLY A 1 545 ? 31.414 2.181 -3.533 1.00 79.06 545 GLY A CA 1
ATOM 4455 C C . GLY A 1 545 ? 31.905 0.738 -3.718 1.00 79.06 545 GLY A C 1
ATOM 4456 O O . GLY A 1 545 ? 32.373 0.419 -4.803 1.00 79.06 545 GLY A O 1
ATOM 4457 N N . GLU A 1 546 ? 31.806 -0.145 -2.714 1.00 80.31 546 GLU A N 1
ATOM 4458 C CA . GLU A 1 546 ? 32.210 -1.557 -2.871 1.00 80.31 546 GLU A CA 1
ATOM 4459 C C . GLU A 1 546 ? 31.211 -2.353 -3.729 1.00 80.31 546 GLU A C 1
ATOM 4461 O O . GLU A 1 546 ? 31.618 -3.175 -4.547 1.00 80.31 546 GLU A O 1
ATOM 4466 N N . HIS A 1 547 ? 29.913 -2.085 -3.565 1.00 84.00 547 HIS A N 1
ATOM 4467 C CA . HIS A 1 547 ? 28.826 -2.764 -4.277 1.00 84.00 547 HIS A CA 1
ATOM 4468 C C . HIS A 1 547 ? 27.863 -1.759 -4.931 1.00 84.00 547 HIS A C 1
ATOM 4470 O O . HIS A 1 547 ? 26.650 -1.909 -4.816 1.00 84.00 547 HIS A O 1
ATOM 4476 N N . ASP A 1 548 ? 28.391 -0.686 -5.529 1.00 86.69 548 ASP A N 1
ATOM 4477 C CA . ASP A 1 548 ? 27.614 0.471 -6.016 1.00 86.69 548 ASP A CA 1
ATOM 4478 C C . ASP A 1 548 ? 26.795 1.180 -4.919 1.00 86.69 548 ASP A C 1
ATOM 4480 O O . ASP A 1 548 ? 25.855 1.925 -5.190 1.00 86.69 548 ASP A O 1
ATOM 4484 N N . ASP A 1 549 ? 27.164 0.979 -3.650 1.00 89.31 549 ASP A N 1
ATOM 4485 C CA . ASP A 1 549 ? 26.592 1.727 -2.535 1.00 89.31 549 ASP A CA 1
ATOM 4486 C C . ASP A 1 549 ? 26.913 3.223 -2.693 1.00 89.31 549 ASP A C 1
ATOM 4488 O O . ASP A 1 549 ? 28.058 3.591 -2.973 1.00 89.31 549 ASP A O 1
ATOM 4492 N N . TYR A 1 550 ? 25.936 4.090 -2.431 1.00 91.06 550 TYR A N 1
ATOM 4493 C CA . TYR A 1 550 ? 26.066 5.549 -2.487 1.00 91.06 550 TYR A CA 1
ATOM 4494 C C . TYR A 1 550 ? 25.445 6.212 -1.253 1.00 91.06 550 TYR A C 1
ATOM 4496 O O . TYR A 1 550 ? 24.861 5.560 -0.386 1.00 91.06 550 TYR A O 1
ATOM 4504 N N . PHE A 1 551 ? 25.603 7.532 -1.138 1.00 92.88 551 PHE A N 1
ATOM 4505 C CA . PHE A 1 551 ? 25.037 8.299 -0.032 1.00 92.88 551 PHE A CA 1
ATOM 4506 C C . PHE A 1 551 ? 23.747 9.023 -0.428 1.00 92.88 551 PHE A C 1
ATOM 4508 O O . PHE A 1 551 ? 23.690 9.692 -1.459 1.00 92.88 551 PHE A O 1
ATOM 4515 N N . GLY A 1 552 ? 22.757 8.978 0.461 1.00 93.06 552 GLY A N 1
ATOM 4516 C CA . GLY A 1 552 ? 21.590 9.857 0.463 1.00 93.06 552 GLY A CA 1
ATOM 4517 C C . GLY A 1 552 ? 21.383 10.551 1.808 1.00 93.06 552 GLY A C 1
ATOM 4518 O O . GLY A 1 552 ? 22.118 10.325 2.771 1.00 93.06 552 GLY A O 1
ATOM 4519 N N . THR A 1 553 ? 20.379 11.412 1.877 1.00 94.56 553 THR A N 1
ATOM 4520 C CA . THR A 1 553 ? 19.989 12.185 3.058 1.00 94.56 553 THR A CA 1
ATOM 4521 C C . THR A 1 553 ? 18.514 11.968 3.363 1.00 94.56 553 THR A C 1
ATOM 4523 O O . THR A 1 553 ? 17.679 11.835 2.470 1.00 94.56 553 THR A O 1
ATOM 4526 N N . PHE A 1 554 ? 18.190 11.925 4.655 1.00 96.31 554 PHE A N 1
ATOM 4527 C CA . PHE A 1 554 ? 16.812 11.879 5.135 1.00 96.31 554 PHE A CA 1
ATOM 4528 C C . PHE A 1 554 ? 16.447 13.232 5.730 1.00 96.31 554 PHE A C 1
ATOM 4530 O O . PHE A 1 554 ? 16.842 13.530 6.857 1.00 96.31 554 PHE A O 1
ATOM 4537 N N . THR A 1 555 ? 15.654 14.025 5.014 1.00 96.81 555 THR A N 1
ATOM 4538 C CA . THR A 1 555 ? 15.069 15.245 5.573 1.00 96.81 555 THR A CA 1
ATOM 4539 C C . THR A 1 555 ? 13.794 14.858 6.316 1.00 96.81 555 THR A C 1
ATOM 4541 O O . THR A 1 555 ? 12.832 14.364 5.732 1.00 96.81 555 THR A O 1
ATOM 4544 N N . CYS A 1 556 ? 13.786 15.027 7.637 1.00 96.44 556 CYS A N 1
ATOM 4545 C CA . CYS A 1 556 ? 12.696 14.575 8.503 1.00 96.44 556 CYS A CA 1
ATOM 4546 C C . CYS A 1 556 ? 11.865 15.754 9.017 1.00 96.44 556 CYS A C 1
ATOM 4548 O O . CYS A 1 556 ? 12.423 16.756 9.457 1.00 96.44 556 CYS A O 1
ATOM 4550 N N . VAL A 1 557 ? 10.540 15.600 9.074 1.00 96.75 557 VAL A N 1
ATOM 4551 C CA . VAL A 1 557 ? 9.639 16.559 9.736 1.00 96.75 557 VAL A CA 1
ATOM 4552 C C . VAL A 1 557 ? 8.772 15.870 10.778 1.00 96.75 557 VAL A C 1
ATOM 4554 O O . VAL A 1 557 ? 8.234 14.786 10.548 1.00 96.75 557 VAL A O 1
ATOM 4557 N N . ILE A 1 558 ? 8.665 16.505 11.947 1.00 96.06 558 ILE A N 1
ATOM 4558 C CA . ILE A 1 558 ? 7.883 16.035 13.098 1.00 96.06 558 ILE A CA 1
ATOM 4559 C C . ILE A 1 558 ? 7.117 17.243 13.675 1.00 96.06 558 ILE A C 1
ATOM 4561 O O . ILE A 1 558 ? 7.538 17.824 14.682 1.00 96.06 558 ILE A O 1
ATOM 4565 N N . PRO A 1 559 ? 6.036 17.694 13.015 1.00 95.44 559 PRO A N 1
ATOM 4566 C CA . PRO A 1 559 ? 5.239 18.816 13.501 1.00 95.44 559 PRO A CA 1
ATOM 4567 C C . PRO A 1 559 ? 4.456 18.439 14.762 1.00 95.44 559 PRO A C 1
ATOM 4569 O O . PRO A 1 559 ? 3.928 17.329 14.891 1.00 95.44 559 PRO A O 1
ATOM 4572 N N . LYS A 1 560 ? 4.310 19.390 15.686 1.00 92.56 560 LYS A N 1
ATOM 4573 C CA . LYS A 1 560 ? 3.411 19.242 16.835 1.00 92.56 560 LYS A CA 1
ATOM 4574 C C . LYS A 1 560 ? 1.969 19.096 16.338 1.00 92.56 560 LYS A C 1
ATOM 4576 O O . LYS A 1 560 ? 1.469 19.939 15.600 1.00 92.56 560 LYS A O 1
ATOM 4581 N N . GLY A 1 561 ? 1.300 18.019 16.747 1.00 92.06 561 GLY A N 1
ATOM 4582 C CA . GLY A 1 561 ? -0.034 17.656 16.245 1.00 92.06 561 GLY A CA 1
ATOM 4583 C C . GLY A 1 561 ? -0.023 16.811 14.962 1.00 92.06 561 GLY A C 1
ATOM 4584 O O . GLY A 1 561 ? -1.079 16.321 14.565 1.00 92.06 561 GLY A O 1
ATOM 4585 N N . GLY A 1 562 ? 1.154 16.561 14.377 1.00 95.31 562 GLY A N 1
ATOM 4586 C CA . GLY A 1 562 ? 1.344 15.695 13.216 1.00 95.31 562 GLY A CA 1
ATOM 4587 C C . GLY A 1 562 ? 0.880 16.305 11.891 1.00 95.31 562 GLY A C 1
ATOM 4588 O O . GLY A 1 562 ? 0.579 17.494 11.785 1.00 95.31 562 GLY A O 1
ATOM 4589 N N . ILE A 1 563 ? 0.846 15.461 10.867 1.00 97.88 563 ILE A N 1
ATOM 4590 C CA . ILE A 1 563 ? 0.343 15.753 9.524 1.00 97.88 563 ILE A CA 1
ATOM 4591 C C . ILE A 1 563 ? -1.074 15.183 9.440 1.00 97.88 563 ILE A C 1
ATOM 4593 O O . ILE A 1 563 ? -1.295 14.008 9.755 1.00 97.88 563 ILE A O 1
ATOM 4597 N N . THR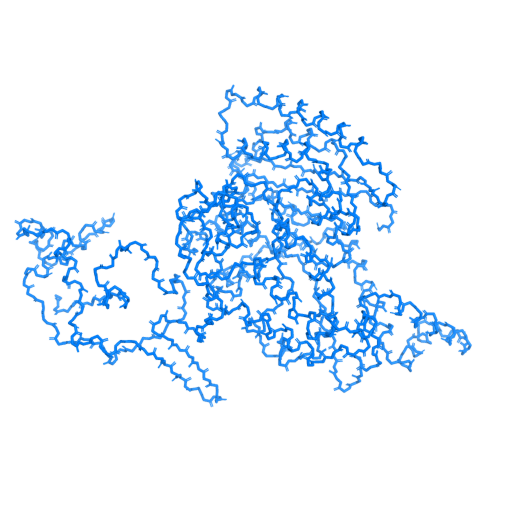 A 1 564 ? -2.046 16.014 9.078 1.00 94.88 564 THR A N 1
ATOM 4598 C CA . THR A 1 564 ? -3.465 15.656 9.119 1.00 94.88 564 THR A CA 1
ATOM 4599 C C . THR A 1 564 ? -4.275 16.461 8.110 1.00 94.88 564 THR A C 1
ATOM 4601 O O . THR A 1 564 ? -3.950 17.602 7.798 1.00 94.88 564 THR A O 1
ATOM 4604 N N . ASP A 1 565 ? -5.369 15.871 7.640 1.00 95.38 565 ASP A N 1
ATOM 4605 C CA . ASP A 1 565 ? -6.356 16.532 6.796 1.00 95.38 565 ASP A CA 1
ATOM 4606 C C . ASP A 1 565 ? -7.770 16.197 7.294 1.00 95.38 565 ASP A C 1
ATOM 4608 O O . ASP A 1 565 ? -8.086 15.045 7.604 1.00 95.38 565 ASP A O 1
ATOM 4612 N N . ASN A 1 566 ? -8.634 17.210 7.384 1.00 93.56 566 ASN A N 1
ATOM 4613 C CA . ASN A 1 566 ? -9.977 17.064 7.950 1.00 93.56 566 ASN A CA 1
ATOM 4614 C C . ASN A 1 566 ? -10.879 16.130 7.136 1.00 93.56 566 ASN A C 1
ATOM 4616 O O . ASN A 1 566 ? -11.706 15.422 7.717 1.00 93.56 566 ASN A O 1
ATOM 4620 N N . ASN A 1 567 ? -10.746 16.115 5.811 1.00 94.38 567 ASN A N 1
ATOM 4621 C CA . ASN A 1 567 ? -11.532 15.225 4.967 1.00 94.38 567 ASN A CA 1
ATOM 4622 C C . ASN A 1 567 ? -11.085 13.775 5.171 1.00 94.38 567 ASN A C 1
ATOM 4624 O O . ASN A 1 567 ? -11.914 12.875 5.294 1.00 94.38 567 ASN A O 1
ATOM 4628 N N . ILE A 1 568 ? -9.785 13.554 5.352 1.00 95.50 568 ILE A N 1
ATOM 4629 C CA . ILE A 1 568 ? -9.228 12.225 5.625 1.00 95.50 568 ILE A CA 1
ATOM 4630 C C . ILE A 1 568 ? -9.666 11.707 6.999 1.00 95.50 568 ILE A C 1
ATOM 4632 O O . ILE A 1 568 ? -10.022 10.534 7.124 1.00 95.50 568 ILE A O 1
ATOM 4636 N N . GLN A 1 569 ? -9.758 12.571 8.017 1.00 93.81 569 GLN A N 1
ATOM 4637 C CA . GLN A 1 569 ? -10.343 12.189 9.312 1.00 93.81 569 GLN A CA 1
ATOM 4638 C C . GLN A 1 569 ? -11.798 11.723 9.177 1.00 93.81 569 GLN A C 1
ATOM 4640 O O . GLN A 1 569 ? -12.199 10.744 9.809 1.00 93.81 569 GLN A O 1
ATOM 4645 N N . ARG A 1 570 ? -12.596 12.389 8.331 1.00 92.88 570 ARG A N 1
ATOM 4646 C CA . ARG A 1 570 ? -13.982 11.974 8.053 1.00 92.88 570 ARG A CA 1
ATOM 4647 C C . ARG A 1 570 ? -14.025 10.614 7.363 1.00 92.88 570 ARG A C 1
ATOM 4649 O O . ARG A 1 570 ? -14.810 9.759 7.775 1.00 92.88 570 ARG A O 1
ATOM 4656 N N . LEU A 1 571 ? -13.141 10.376 6.392 1.00 94.19 571 LEU A N 1
ATOM 4657 C CA . LEU A 1 571 ? -13.018 9.069 5.749 1.00 94.19 571 LEU A CA 1
ATOM 4658 C C . LEU A 1 571 ? -12.659 7.973 6.758 1.00 94.19 571 LEU A C 1
ATOM 4660 O O . LEU A 1 571 ? -13.270 6.905 6.733 1.00 94.19 571 LEU A O 1
ATOM 4664 N N . LEU A 1 572 ? -11.721 8.229 7.677 1.00 94.00 572 LEU A N 1
ATOM 4665 C CA . LEU A 1 572 ? -11.320 7.273 8.717 1.00 94.00 572 LEU A CA 1
ATOM 4666 C C . LEU A 1 572 ? -12.470 6.934 9.668 1.00 94.00 572 LEU A C 1
ATOM 4668 O O . LEU A 1 572 ? -12.699 5.755 9.935 1.00 94.00 572 LEU A O 1
ATOM 4672 N N . LEU A 1 573 ? -13.252 7.926 10.101 1.00 90.25 573 LEU A N 1
ATOM 4673 C CA . LEU A 1 573 ? -14.458 7.702 10.913 1.00 90.25 573 LEU A CA 1
ATOM 4674 C C . LEU A 1 573 ? -15.477 6.807 10.195 1.00 90.25 573 LEU A C 1
ATOM 4676 O O . LEU A 1 573 ? -16.173 6.007 10.818 1.00 90.25 573 LEU A O 1
ATOM 4680 N N . SER A 1 574 ? -15.547 6.935 8.873 1.00 87.44 574 SER A N 1
ATOM 4681 C CA . SER A 1 574 ? -16.480 6.203 8.024 1.00 87.44 574 SER A CA 1
ATOM 4682 C C . SER A 1 574 ? -15.959 4.828 7.564 1.00 87.44 574 SER A C 1
ATOM 4684 O O . SER A 1 574 ? -16.727 4.012 7.059 1.00 87.44 574 SER A O 1
ATOM 4686 N N . SER A 1 575 ? -14.677 4.534 7.813 1.00 85.44 575 SER A N 1
ATOM 4687 C CA . SER A 1 575 ? -13.970 3.327 7.356 1.00 85.44 575 SER A CA 1
ATOM 4688 C C . SER A 1 575 ? -14.401 2.029 8.045 1.00 85.44 575 SER A C 1
ATOM 4690 O O . SER A 1 575 ? -14.102 0.934 7.577 1.00 85.44 575 SER A O 1
ATOM 4692 N N . GLY A 1 576 ? -15.046 2.135 9.210 1.00 82.12 576 GLY A N 1
ATOM 4693 C CA . GLY A 1 576 ? -15.317 0.990 10.078 1.00 82.12 576 GLY A CA 1
ATOM 4694 C C . GLY A 1 576 ? -14.086 0.465 10.832 1.00 82.12 576 GLY A C 1
ATOM 4695 O O . GLY A 1 576 ? -14.203 -0.534 11.547 1.00 82.12 576 GLY A O 1
ATOM 4696 N N . SER A 1 577 ? -12.915 1.105 10.717 1.00 86.06 577 SER A N 1
ATOM 4697 C CA . SER A 1 577 ? -11.754 0.802 11.560 1.00 86.06 577 SER A CA 1
ATOM 4698 C C . SER A 1 577 ? -11.958 1.320 12.986 1.00 86.06 577 SER A C 1
ATOM 4700 O O . SER A 1 577 ? -12.341 2.467 13.191 1.00 86.06 577 SER A O 1
ATOM 4702 N N . GLU A 1 578 ? -11.656 0.483 13.977 1.00 83.25 578 GLU A N 1
ATOM 4703 C CA . GLU A 1 578 ? -11.745 0.832 15.407 1.00 83.25 578 GLU A CA 1
ATOM 4704 C C . GLU A 1 578 ? -10.423 1.365 15.974 1.00 83.25 578 GLU A C 1
ATOM 4706 O O . GLU A 1 578 ? -10.392 1.923 17.065 1.00 83.25 578 GLU A O 1
ATOM 4711 N N . ASN A 1 579 ? -9.319 1.178 15.244 1.00 88.38 579 ASN A N 1
ATOM 4712 C CA . ASN A 1 579 ? -7.985 1.609 15.644 1.00 88.38 579 ASN A CA 1
ATOM 4713 C C . ASN A 1 579 ? -7.283 2.269 14.460 1.00 88.38 579 ASN A C 1
ATOM 4715 O O . ASN A 1 579 ? -6.977 1.611 13.464 1.00 88.38 579 ASN A O 1
ATOM 4719 N N . TYR A 1 580 ? -6.997 3.557 14.598 1.00 93.56 580 TYR A N 1
ATOM 4720 C CA . TYR A 1 580 ? -6.179 4.343 13.681 1.00 93.56 580 TYR A CA 1
ATOM 4721 C C . TYR A 1 580 ? -5.544 5.511 14.443 1.00 93.56 580 TYR A C 1
ATOM 4723 O O . TYR A 1 580 ? -5.964 5.847 15.551 1.00 93.56 580 TYR A O 1
ATOM 4731 N N . LEU A 1 581 ? -4.492 6.105 13.885 1.00 93.94 581 LEU A N 1
ATOM 4732 C CA . LEU A 1 581 ? -3.883 7.308 14.451 1.00 93.94 581 LEU A CA 1
ATOM 4733 C C . LEU A 1 581 ? -4.697 8.554 14.094 1.00 93.94 581 LEU A C 1
ATOM 4735 O O . LEU A 1 581 ? -5.187 8.671 12.976 1.00 93.94 581 LEU A O 1
ATOM 4739 N N . ASN A 1 582 ? -4.759 9.528 15.002 1.00 93.56 582 ASN A N 1
ATOM 4740 C CA . ASN A 1 582 ? -5.404 10.823 14.742 1.00 93.56 582 ASN A CA 1
ATOM 4741 C C . ASN A 1 582 ? -4.621 11.706 13.758 1.00 93.56 582 ASN A C 1
ATOM 4743 O O . ASN A 1 582 ? -5.157 12.684 13.257 1.00 93.56 582 ASN A O 1
ATOM 4747 N N . ASN A 1 583 ? -3.350 11.404 13.512 1.00 95.69 583 ASN A N 1
ATOM 4748 C CA . ASN A 1 583 ? -2.484 12.101 12.567 1.00 95.69 583 ASN A CA 1
ATOM 4749 C C . ASN A 1 583 ? -1.332 11.176 12.162 1.00 95.69 583 ASN A C 1
ATOM 4751 O O . ASN A 1 583 ? -1.076 10.160 12.818 1.00 95.69 583 ASN A O 1
ATOM 4755 N N . VAL A 1 584 ? -0.626 11.540 11.096 1.00 97.50 584 VAL A N 1
ATOM 4756 C CA . VAL A 1 584 ? 0.671 10.950 10.767 1.00 97.50 584 VAL A CA 1
ATOM 4757 C C . VAL A 1 584 ? 1.750 11.714 11.544 1.00 97.50 584 VAL A C 1
ATOM 4759 O O . VAL A 1 584 ? 1.903 12.915 11.340 1.00 97.50 584 VAL A O 1
ATOM 4762 N N . PRO A 1 585 ? 2.507 11.065 12.444 1.00 94.88 585 PRO A N 1
ATOM 4763 C CA . PRO A 1 585 ? 3.368 11.778 13.390 1.00 94.88 585 PRO A CA 1
ATOM 4764 C C . PRO A 1 585 ? 4.640 12.361 12.762 1.00 94.88 585 PRO A C 1
ATOM 4766 O O . PRO A 1 585 ? 5.215 13.294 13.313 1.00 94.88 585 PRO A O 1
ATOM 4769 N N . MET A 1 586 ? 5.110 11.790 11.652 1.00 96.12 586 MET A N 1
ATOM 4770 C CA . MET A 1 586 ? 6.325 12.233 10.974 1.00 96.12 586 MET A CA 1
ATOM 4771 C C . MET A 1 586 ? 6.280 11.899 9.483 1.00 96.12 586 MET A C 1
ATOM 4773 O O . MET A 1 586 ? 5.599 10.951 9.076 1.00 96.12 586 MET A O 1
ATOM 4777 N N . ALA A 1 587 ? 7.053 12.636 8.694 1.00 98.25 587 ALA A N 1
ATOM 4778 C CA . ALA A 1 587 ? 7.359 12.289 7.313 1.00 98.25 587 ALA A CA 1
ATOM 4779 C C . ALA A 1 587 ? 8.860 12.424 7.040 1.00 98.25 587 ALA A C 1
ATOM 4781 O O . ALA A 1 587 ? 9.548 13.215 7.689 1.00 98.25 587 ALA A O 1
ATOM 4782 N N . ILE A 1 588 ? 9.354 11.630 6.093 1.00 98.19 588 ILE A N 1
ATOM 4783 C CA . ILE A 1 588 ? 10.738 11.661 5.624 1.00 98.19 588 ILE A CA 1
ATOM 4784 C C . ILE A 1 588 ? 10.736 11.931 4.123 1.00 98.19 588 ILE A C 1
ATOM 4786 O O . ILE A 1 588 ? 10.052 11.242 3.364 1.00 98.19 588 ILE A O 1
ATOM 4790 N N . PHE A 1 589 ? 11.525 12.914 3.718 1.00 97.69 589 PHE A N 1
ATOM 4791 C CA . PHE A 1 589 ? 11.936 13.118 2.344 1.00 97.69 589 PHE A CA 1
ATOM 4792 C C . PHE A 1 589 ? 13.303 12.473 2.133 1.00 97.69 589 PHE A C 1
ATOM 4794 O O . PHE A 1 589 ? 14.221 12.705 2.925 1.00 97.69 589 PHE A O 1
ATOM 4801 N N . LEU A 1 590 ? 13.417 11.622 1.119 1.00 95.25 590 LEU A N 1
ATOM 4802 C CA . LEU A 1 590 ? 14.673 10.981 0.756 1.00 95.25 590 LEU A CA 1
ATOM 4803 C C . LEU A 1 590 ? 15.269 11.690 -0.454 1.00 95.25 590 LEU A C 1
ATOM 4805 O O . LEU A 1 590 ? 14.688 11.673 -1.532 1.00 95.25 590 LEU A O 1
ATOM 4809 N N . GLU A 1 591 ? 16.449 12.262 -0.258 1.00 89.81 591 GLU A N 1
ATOM 4810 C CA . GLU A 1 591 ? 17.258 12.854 -1.319 1.00 89.81 591 GLU A CA 1
ATOM 4811 C C . GLU A 1 591 ? 18.484 11.971 -1.527 1.00 89.81 591 GLU A C 1
ATOM 4813 O O . GLU A 1 591 ? 19.085 11.495 -0.563 1.00 89.81 591 GLU A O 1
ATOM 4818 N N . HIS A 1 592 ? 18.895 11.750 -2.768 1.00 76.12 592 HIS A N 1
ATOM 4819 C CA . HIS A 1 592 ? 20.212 11.186 -3.038 1.00 76.12 592 HIS A CA 1
ATOM 4820 C C . HIS A 1 592 ? 20.977 12.051 -4.021 1.00 76.12 592 HIS A C 1
ATOM 4822 O O . HIS A 1 592 ? 20.415 12.803 -4.811 1.00 76.12 592 HIS A O 1
ATOM 4828 N N . PHE A 1 593 ? 22.295 11.921 -3.955 1.00 53.16 593 PHE A N 1
ATOM 4829 C CA . PHE A 1 593 ? 23.207 12.578 -4.869 1.00 53.16 593 PHE A CA 1
ATOM 4830 C C . PHE A 1 593 ? 23.524 11.588 -5.991 1.00 53.16 593 PHE A C 1
ATOM 4832 O O . PHE A 1 593 ? 24.393 10.740 -5.807 1.00 53.16 593 PHE A O 1
ATOM 4839 N N . HIS A 1 594 ? 22.831 11.658 -7.131 1.00 50.38 594 HIS A N 1
ATOM 4840 C CA . HIS A 1 594 ? 23.369 11.075 -8.364 1.00 50.38 594 HIS A CA 1
ATOM 4841 C C . HIS A 1 594 ? 23.918 12.180 -9.265 1.00 50.38 594 HIS A C 1
ATOM 4843 O O . HIS A 1 594 ? 23.310 13.235 -9.411 1.00 50.38 594 HIS A O 1
ATOM 4849 N N . ALA A 1 595 ? 25.100 11.927 -9.826 1.00 37.00 595 ALA A N 1
ATOM 4850 C CA . ALA A 1 595 ? 25.793 12.805 -10.764 1.00 37.00 595 ALA A CA 1
ATOM 4851 C C . ALA A 1 595 ? 25.387 12.568 -12.235 1.00 37.00 595 ALA A C 1
ATOM 4853 O O . ALA A 1 595 ? 25.856 13.303 -13.098 1.00 37.00 595 ALA A O 1
ATOM 4854 N N . ASP A 1 596 ? 24.530 11.573 -12.511 1.00 39.91 596 ASP A N 1
ATOM 4855 C CA . ASP A 1 596 ? 24.282 11.044 -13.865 1.00 39.91 596 ASP A CA 1
ATOM 4856 C C . ASP A 1 596 ? 22.792 10.950 -14.266 1.00 39.91 596 ASP A C 1
ATOM 4858 O O . ASP A 1 596 ? 22.459 10.254 -15.228 1.00 39.91 596 ASP A O 1
ATOM 4862 N N . VAL A 1 597 ? 21.889 11.660 -13.575 1.00 39.62 597 VAL A N 1
ATOM 4863 C CA . VAL A 1 597 ? 20.509 11.900 -14.052 1.00 39.62 597 VAL A CA 1
ATOM 4864 C C . VAL A 1 597 ? 20.219 13.391 -14.076 1.00 39.62 597 VAL A C 1
ATOM 4866 O O . VAL A 1 597 ? 20.512 14.053 -13.055 1.00 39.62 597 VAL A O 1
#

Organism: NCBI:txid2030880

Foldseek 3Di:
DQDDDQDDQLVCLVPVPDPDPPDADDLDALDDDFDDDPVLDDPPDDDDPQLLLLVLVVCQVPDDDDDDDPDPVSPCSVVPDPDDPSVSVVSSHDDPVSSVSQWDKDWDADPVRDIFIQTSSGDRDPDLCVFFDPDDPDDFDQQDQPLLQLLHGVVVAPVPPDPLQGADRRGHALLSLLLVLLVQLCVLQVVVDPDDLLNSLAPQDLVSLQSSLVSVCSSPPLSDLLLSRFRAADLFQEEEEWFWDFLQCCQQFQLQVLLQGRAYEYEQQRDRQVQDDLCPGCNNQVLQCRLVVLRSSVRSNLCNLCSNNRNYRHGYDPCSNDVVCVVLVVVVVCVVCPPDDADPVNVVVVVVVVVVVVLLVLLLEALVVNLVVCCVVPVPDDPVVSVVVNVVSLVVQSPDSSHRPDNCSPPPPSDHHDDDTDTPPPQLVNWLSCQSNVYAYEYQGPSSVVSQVVQFDDDVNDWDALLVLLLVLQQPAWDKGDSRSVVSSVCSVVCQLVQSSVLSSVVSVCLVVVDDSVCSVVVSVVSSVSNVVSRVVNCVRDPDPPRVIFIKGKRKGFTDVAGDDPSSQVVNVSSPRPGTHRHNRMYIHIGGDDPPD

Secondary structure (DSSP, 8-state):
---------HHHHH-TT-S-TTSPPTT--SS------STT--------HHHHHHHHHHHHHH-SS----SSSGGG-GGGT----HHHHHHTTSPPGGGGGGS-SEEEEE-TTS-EEEEETT--SS---GGGBPPPPPSPPPTTSBPTTSSSSBGGGTTTTS-GGGSPPSSB--HHHHHHHHHHHHHHHTTTTTT--HHHHHHH--HHHHHHHHHHHHHHS-TT--HHHHSPPS-SS-EEEE-EE--TTTHIIIIIHHTTT-SEEEEE--PPPGGGS-GGG-TTTSGGGGHHHHHHHHHHHHHTHHHHHHTSEEEEPPHHHH-HHHHHHHHHHHHHHHTT----HHHHHHHHHHHHHHHHHHHHTS-HHHHHHHHHHH-TT--HHHHHHHHHHHHHHHHH-TTS---S-TT-TTT--------EES-HHHHHHHHHHHTPEEEE--HHHHHHHHHTB--BTTB---TTHHHHHHHHHSPEEE-S-HHHHHHHHHTTTTHHHHHHHHHHHHHHHTT--GGGHHHHHHHHHHHHHHHHHHHHHHS-TTSSS-EEEEEEEE--TT-B--HHHHHHHHHTT-S---SSB--EEEEEE--S--

Radius of gyration: 28.64 Å; chains: 1; bounding box: 82×56×82 Å

Sequence (597 aa):
MDHCLILTNYEYAKNPNTENPLEKRTNARNFRNSLVRTDTFIRTRFLNETEVQCINLILKARARRYIASSQKEGLYPEKNLQLNWSEIGKVLLPPEDELWHYGGEIYVGHKDGSSSYHDAFGRTTPENTYLNKPKRMGKIGQNDPCICGSGKKWKKCCRDKNEAQRPASNVRSIRERNLAFCRGIEKILGLTGYKTWEDVRREFNEEHVKQIHEHFSFLWPADTDLISLLPKPDNTFRALYTGIIDPRVITEFAVSSTLYFDEIVIQNPFMNPKGVKPDYSPTESPHQFLQQTLKNVVLILTLEPFIATGYINFIPDLCFFDGHLRSEMMSMAQERTTSMKIEDEDKIIMEWLSKDEFKRTMSMLPKSSQRAQFKKAMPELSDKEVEELLAHTENEKAKDPLTLLQEDVFSKDKGGQLTVMNLSPNFEMSLYIAQLTGSFIITDNQIRWKELMRAQHTEYGIVTYDWNELTTSISQFKYILNNHPDIVFQQRQTGKLGEIRKVFREIYSVIRRQTSSEKINAVIERLNTQLCKAHEKSTKEITVGEHDDYFGTFTCVIPKGGITDNNIQRLLLSSGSENYLNNVPMAIFLEHFHADV

pLDDT: mean 91.91, std 6.97, range [37.0, 98.81]

InterPro domains:
  IPR004027 SEC-C motif [PF02810] (143-159)